Protein AF-A0A812NYJ4-F1 (afdb_monomer)

Secondary structure (DSSP, 8-state):
--------------------TTSHHHHHHHHHHHHHHHHHHTTSS--HHHHHHHHHHHHHHHHTS-TTS---HHHHHHHHHHHHHHHHHHHHH-TTSHHHHHHHHHHHHHHHHHTTSS-S-HHHHHHHHHHHHHHHHHHHHHHHHHHHHHHHHPEEE-SSSSSSTT-EEE--TTS--HHHHHHHHHHHHHHHHHHHHHHHHHHHTTT---HHHHHHHTTT-HHHHHHHHHHHHTS-GGGTTT-SS---TTHHHHHHHHHHHHHGGG-HHHHHTT-SSSS----HHHHHHHHHHHHHHHHHHHHHTTHHHHHHTS-GGG-GGGHHHHHHHHHHHHHHTTS--TTTHHHHHHHHHHHHHTHHHHHHHHTT-SS--HHHHHHHHHHHHHSPPPHHHHHHHHHTS---SHHHHHHHHHHHHHTT--TTTSHHHHHHHHHHHHHHHHHHHHHHHHHHHHHHHHHHHHHS----

Solvent-accessible surface area (backbone atoms only — not comparable to full-atom values): 26032 Å² total; per-residue (Å²): 135,84,91,82,89,78,90,82,92,79,91,74,90,70,84,77,75,78,73,73,68,85,66,58,60,44,44,57,42,37,51,51,45,49,56,50,50,58,57,41,63,74,60,82,64,72,55,72,79,66,47,55,62,51,46,50,47,50,52,52,29,53,67,65,50,64,89,86,60,87,66,54,71,70,48,44,52,41,39,45,51,48,22,50,49,27,48,52,49,31,64,73,72,37,65,83,42,47,64,43,25,40,40,32,22,51,16,38,48,46,44,45,59,68,53,73,82,58,74,86,42,74,70,57,50,64,50,48,50,61,48,54,74,40,38,69,64,48,42,56,38,48,48,56,48,49,59,69,38,36,85,86,56,43,53,41,75,36,80,83,83,51,104,53,76,60,46,66,36,61,70,76,81,85,56,90,62,68,68,61,49,54,53,46,48,29,49,50,16,48,21,32,33,27,39,31,56,51,46,41,55,36,49,56,65,67,60,60,68,39,26,56,60,50,36,57,70,33,73,71,34,59,61,49,44,45,51,36,50,29,32,35,53,60,56,60,77,90,43,63,88,75,46,98,53,80,71,68,94,58,44,70,61,51,45,50,36,51,49,52,15,58,43,36,62,67,36,68,66,60,78,53,69,83,62,84,83,83,70,71,92,74,51,71,66,59,55,50,50,52,49,33,51,53,23,27,51,43,30,22,46,32,39,78,62,49,29,61,60,31,64,66,49,47,72,51,88,82,43,48,88,46,38,53,48,46,37,43,32,52,19,51,35,58,57,20,43,72,57,94,43,88,92,44,52,68,34,21,52,47,28,53,51,51,48,52,77,39,32,69,63,52,50,59,54,55,61,62,56,73,70,55,44,54,67,42,35,43,23,46,22,54,29,18,71,80,40,53,46,54,58,65,58,36,50,58,52,47,73,46,34,84,73,79,46,57,63,38,32,47,22,42,53,45,28,34,46,42,27,70,49,53,61,79,74,41,72,67,44,38,52,45,50,51,50,36,54,51,41,54,51,52,52,54,51,52,51,53,51,53,53,51,48,52,53,52,50,53,54,52,61,72,69,51,78,84,83,122

Mean predicted aligned error: 10.98 Å

Foldseek 3Di:
DDDDDDDDDDDDPDPPPPPPPLQPVLLVLLVVLVVLLVVQVVVVDRDLVSLVVSLVSLVVSVVSDDQPDDNPPSSLVSLLVQQLSLLVCCLSVPLPFLSSLQSNLSSLVSNLSNLRDDAQDPSLCSNLVSCLVSLVVNLVRLQVLCVVLCVQWWQDQDPDDDPDGQARHTDDCPPDHDPNPRSNLSLLSSLSSLQSNLSSQCSNVPNDQALLSLCVSQVNDLSSSLSSLLSLLSDDPVCCVVHPHDHDPCSLSSNLSSLSSLLCQLPLCNQCVPVPPDDPDDDPVNSVVSSLVSLLNNQLSCLVVVSVSSSLNHPLLVVVVCLLSNLQSLLSSLVSLPDPPVVRVVSSVSSLVVCQVCLASNLVSNLSHQEQDLSSLQSLLSNLLSHPHALVSLCSVLVSYPLPDLSSLVSSLSNNVSNVHDCPNDPSSVVSVVSNVVVVVVVVVVVVVVVVVVVVVVVVVVPDPPPD

pLDDT: mean 79.27, std 17.14, range [32.72, 97.94]

Nearest PDB structures (foldseek):
  6bqt-assembly4_K  TM=2.835E-01  e=1.436E+00  Homo sapiens
  7v6p-assembly1_A-2  TM=2.715E-01  e=1.436E+00  Homo sapiens
  2c1n-assembly2_B  TM=2.917E-01  e=3.202E+00  Homo sapiens
  7qdz-assembly1_B  TM=1.026E-01  e=9.453E+00  Homo sapiens

Structure (mmCIF, N/CA/C/O backbone):
data_AF-A0A812NYJ4-F1
#
_entry.id   AF-A0A812NYJ4-F1
#
loop_
_atom_site.group_PDB
_atom_site.id
_atom_site.type_symbol
_atom_site.label_atom_id
_atom_site.label_alt_id
_atom_site.label_comp_id
_atom_site.label_asym_id
_atom_site.label_entity_id
_atom_site.label_seq_id
_atom_site.pdbx_PDB_ins_code
_atom_site.Cartn_x
_atom_site.Cartn_y
_atom_site.Cartn_z
_atom_site.occupancy
_atom_site.B_iso_or_equiv
_atom_site.auth_seq_id
_atom_site.auth_comp_id
_atom_site.auth_asym_id
_atom_site.auth_atom_id
_atom_site.pdbx_PD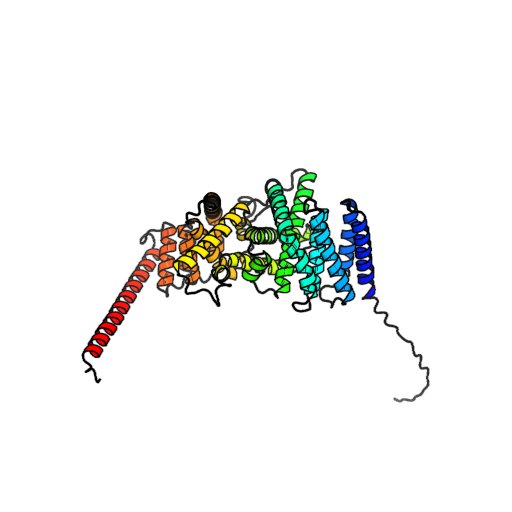B_model_num
ATOM 1 N N . MET A 1 1 ? -27.050 -42.696 -64.442 1.00 36.69 1 MET A N 1
ATOM 2 C CA . MET A 1 1 ? -26.573 -43.908 -65.144 1.00 36.69 1 MET A CA 1
ATOM 3 C C . MET A 1 1 ? -25.167 -43.598 -65.632 1.00 36.69 1 MET A C 1
ATOM 5 O O . MET A 1 1 ? -25.032 -42.670 -66.409 1.00 36.69 1 MET A O 1
ATOM 9 N N . GLY A 1 2 ? -24.141 -44.049 -64.905 1.00 34.38 2 GLY A N 1
ATOM 10 C CA . GLY A 1 2 ? -23.250 -45.138 -65.351 1.00 34.38 2 GLY A CA 1
ATOM 11 C C . GLY A 1 2 ? -22.062 -44.533 -66.121 1.00 34.38 2 GLY A C 1
ATOM 12 O O . GLY A 1 2 ? -22.257 -44.108 -67.246 1.00 34.38 2 GLY A O 1
ATOM 13 N N . SER A 1 3 ? -20.946 -44.182 -65.475 1.00 36.00 3 SER A N 1
ATOM 14 C CA . SER A 1 3 ? -19.839 -45.033 -64.985 1.00 36.00 3 SER A CA 1
ATOM 15 C C . SER A 1 3 ? -18.895 -45.532 -66.089 1.00 36.00 3 SER A C 1
ATOM 17 O O . SER A 1 3 ? -19.339 -46.269 -66.964 1.00 36.00 3 SER A O 1
ATOM 19 N N . ALA A 1 4 ? -17.617 -45.132 -65.967 1.00 36.16 4 ALA A N 1
ATOM 20 C CA . ALA A 1 4 ? -16.345 -45.833 -66.260 1.00 36.16 4 ALA A CA 1
ATOM 21 C C . ALA A 1 4 ? -15.295 -44.785 -66.711 1.00 36.16 4 ALA A C 1
ATOM 23 O O . ALA A 1 4 ? -15.530 -44.085 -67.689 1.00 36.16 4 ALA A O 1
ATOM 24 N N . ALA A 1 5 ? -14.289 -44.456 -65.883 1.00 37.38 5 ALA A N 1
ATOM 25 C CA . ALA A 1 5 ? -12.955 -45.097 -65.789 1.00 37.38 5 ALA A CA 1
ATOM 26 C C . ALA A 1 5 ? -12.056 -44.706 -66.994 1.00 37.38 5 ALA A C 1
ATOM 28 O O . ALA A 1 5 ? -12.528 -44.736 -68.118 1.00 37.38 5 ALA A O 1
ATOM 29 N N . SER A 1 6 ? -10.773 -44.338 -66.893 1.00 37.25 6 SER A N 1
ATOM 30 C CA . SER A 1 6 ? -9.711 -44.747 -65.966 1.00 37.25 6 SER A CA 1
ATOM 31 C C . SER A 1 6 ? -8.399 -44.010 -66.347 1.00 37.25 6 SER A C 1
ATOM 33 O O . SER A 1 6 ? -8.151 -43.921 -67.544 1.00 37.25 6 SER A O 1
ATOM 35 N N . VAL A 1 7 ? -7.590 -43.616 -65.337 1.00 38.62 7 VAL A N 1
ATOM 36 C CA . VAL A 1 7 ? -6.097 -43.716 -65.231 1.00 38.62 7 VAL A CA 1
ATOM 37 C C . VAL A 1 7 ? -5.256 -42.925 -66.270 1.00 38.62 7 VAL A C 1
ATOM 39 O O . VAL A 1 7 ? -5.579 -42.913 -67.443 1.00 38.62 7 VAL A O 1
ATOM 42 N N . GLU A 1 8 ? -4.213 -42.143 -65.967 1.00 32.72 8 GLU A N 1
ATOM 43 C CA . GLU A 1 8 ? -2.952 -42.342 -65.216 1.00 32.72 8 GLU A CA 1
ATOM 44 C C . GLU A 1 8 ? -2.327 -40.922 -65.080 1.00 32.72 8 GLU A C 1
ATOM 46 O O . GLU A 1 8 ? -2.460 -40.113 -65.993 1.00 32.72 8 GLU A O 1
ATOM 51 N N . GLY A 1 9 ? -1.801 -40.477 -63.938 1.00 35.03 9 GLY A N 1
ATOM 52 C CA . GLY A 1 9 ? -0.412 -40.722 -63.543 1.00 35.03 9 GLY A CA 1
ATOM 53 C C . GLY A 1 9 ? 0.460 -39.467 -63.744 1.00 35.03 9 GLY A C 1
ATOM 54 O O . GLY A 1 9 ? 0.788 -39.130 -64.874 1.00 35.03 9 GLY A O 1
ATOM 55 N N . ALA A 1 10 ? 0.829 -38.786 -62.654 1.00 35.69 10 ALA A N 1
ATOM 56 C CA . ALA A 1 10 ? 2.063 -37.997 -62.525 1.00 35.69 10 ALA A CA 1
ATOM 57 C C . ALA A 1 10 ? 2.213 -37.527 -61.069 1.00 35.69 10 ALA A C 1
ATOM 59 O O . ALA A 1 10 ? 1.641 -36.521 -60.651 1.00 35.69 10 ALA A O 1
ATOM 60 N N . GLU A 1 11 ? 2.977 -38.296 -60.297 1.00 40.09 11 GLU A N 1
ATOM 61 C CA . GLU A 1 11 ? 3.547 -37.866 -59.026 1.00 40.09 11 GLU A CA 1
ATOM 62 C C . GLU A 1 11 ? 4.488 -36.680 -59.284 1.00 40.09 11 GLU A C 1
ATOM 64 O O . GLU A 1 11 ? 5.486 -36.797 -59.991 1.00 40.09 11 GLU A O 1
ATOM 69 N N . SER A 1 12 ? 4.147 -35.526 -58.715 1.00 37.62 12 SER A N 1
ATOM 70 C CA . SER A 1 12 ? 5.043 -34.384 -58.566 1.00 37.62 12 SER A CA 1
ATOM 71 C C . SER A 1 12 ? 5.272 -34.208 -57.073 1.00 37.62 12 SER A C 1
ATOM 73 O O . SER A 1 12 ? 4.458 -33.593 -56.385 1.00 37.62 12 SER A O 1
ATOM 75 N N . SER A 1 13 ? 6.370 -34.775 -56.578 1.00 40.34 13 SER A N 1
ATOM 76 C CA . SER A 1 13 ? 6.953 -34.453 -55.278 1.00 40.34 13 SER A CA 1
ATOM 77 C C . SER A 1 13 ? 7.416 -32.993 -55.302 1.00 40.34 13 SER A C 1
ATOM 79 O O . SER A 1 13 ? 8.551 -32.690 -55.669 1.00 40.34 13 SER A O 1
ATOM 81 N N . GLY A 1 14 ? 6.498 -32.083 -54.990 1.00 35.94 14 GLY A N 1
ATOM 82 C CA . GLY A 1 14 ? 6.835 -30.728 -54.590 1.00 35.94 14 GLY A CA 1
ATOM 83 C C . GLY A 1 14 ? 7.128 -30.746 -53.100 1.00 35.94 14 GLY A C 1
ATOM 84 O O . GLY A 1 14 ? 6.200 -30.872 -52.306 1.00 35.94 14 GLY A O 1
ATOM 85 N N . ASP A 1 15 ? 8.405 -30.646 -52.739 1.00 39.69 15 ASP A N 1
ATOM 86 C CA . ASP A 1 15 ? 8.811 -30.203 -51.409 1.00 39.69 15 ASP A CA 1
ATOM 87 C C . ASP A 1 15 ? 8.250 -28.788 -51.202 1.00 39.69 15 ASP A C 1
ATOM 89 O O . ASP A 1 15 ? 8.840 -27.789 -51.622 1.00 39.69 15 ASP A O 1
ATOM 93 N N . GLU A 1 16 ? 7.079 -28.694 -50.573 1.00 37.94 16 GLU A N 1
ATOM 94 C CA . GLU A 1 16 ? 6.678 -27.483 -49.868 1.00 37.94 16 GLU A CA 1
ATOM 95 C C . GLU A 1 16 ? 7.599 -27.352 -48.656 1.00 37.94 16 GLU A C 1
ATOM 97 O O . GLU A 1 16 ? 7.336 -27.856 -47.566 1.00 37.94 16 GLU A O 1
ATOM 102 N N . VAL A 1 17 ? 8.718 -26.661 -48.864 1.00 39.88 17 VAL A N 1
ATOM 103 C CA . VAL A 1 17 ? 9.439 -26.015 -47.775 1.00 39.88 17 VAL A CA 1
ATOM 104 C C . VAL A 1 17 ? 8.487 -24.967 -47.205 1.00 39.88 17 VAL A C 1
ATOM 106 O O . VAL A 1 17 ? 8.420 -23.834 -47.682 1.00 39.88 17 VAL A O 1
ATOM 109 N N . THR A 1 18 ? 7.727 -25.350 -46.183 1.00 37.16 18 THR A N 1
ATOM 110 C CA . THR A 1 18 ? 7.149 -24.405 -45.233 1.00 37.16 18 THR A CA 1
ATOM 111 C C . THR A 1 18 ? 8.319 -23.717 -44.546 1.00 37.16 18 THR A C 1
ATOM 113 O O . THR A 1 18 ? 8.876 -24.214 -43.570 1.00 37.16 18 THR A O 1
ATOM 116 N N . VAL A 1 19 ? 8.765 -22.600 -45.119 1.00 42.19 19 VAL A N 1
ATOM 117 C CA . VAL A 1 19 ? 9.676 -21.692 -44.436 1.00 42.19 19 VAL A CA 1
ATOM 118 C C . VAL A 1 19 ? 8.895 -21.155 -43.244 1.00 42.19 19 VAL A C 1
ATOM 120 O O . VAL A 1 19 ? 7.986 -20.344 -43.414 1.00 42.19 19 VAL A O 1
ATOM 123 N N . ASP A 1 20 ? 9.250 -21.623 -42.049 1.00 44.84 20 ASP A N 1
ATOM 124 C CA . ASP A 1 20 ? 8.909 -21.017 -40.761 1.00 44.84 20 ASP A CA 1
ATOM 125 C C . ASP A 1 20 ? 9.524 -19.605 -40.697 1.00 44.84 20 ASP A C 1
ATOM 127 O O . ASP A 1 20 ? 10.488 -19.316 -39.990 1.00 44.84 20 ASP A O 1
ATOM 131 N N . SER A 1 21 ? 8.997 -18.677 -41.496 1.00 45.03 21 SER A N 1
ATOM 132 C CA . SER A 1 21 ? 9.453 -17.286 -41.546 1.00 45.03 21 SER A CA 1
ATOM 133 C C . SER A 1 21 ? 8.959 -16.465 -40.351 1.00 45.03 21 SER A C 1
ATOM 135 O O . SER A 1 21 ? 9.289 -15.287 -40.243 1.00 45.03 21 SER A O 1
ATOM 137 N N . ALA A 1 22 ? 8.173 -17.067 -39.453 1.00 45.53 22 ALA A N 1
ATOM 138 C CA . ALA A 1 22 ? 7.637 -16.412 -38.264 1.00 45.53 22 ALA A CA 1
ATOM 139 C C . ALA A 1 22 ? 8.658 -16.295 -37.110 1.00 45.53 22 ALA A C 1
ATOM 141 O O . ALA A 1 22 ? 8.464 -15.465 -36.228 1.00 45.53 22 ALA A O 1
ATOM 142 N N . GLY A 1 23 ? 9.759 -17.065 -37.122 1.00 44.25 23 GLY A N 1
ATOM 143 C CA . GLY A 1 23 ? 10.746 -17.091 -36.025 1.00 44.25 23 GLY A CA 1
ATOM 144 C C . GLY A 1 23 ? 12.035 -16.280 -36.238 1.00 44.25 23 GLY A C 1
ATOM 145 O O . GLY A 1 23 ? 12.685 -15.899 -35.270 1.00 44.25 23 GLY A O 1
ATOM 146 N N . LEU A 1 24 ? 12.417 -15.982 -37.486 1.00 45.88 24 LEU A N 1
ATOM 147 C CA . LEU A 1 24 ? 13.730 -15.384 -37.800 1.00 45.88 24 LEU A CA 1
ATOM 148 C C . LEU A 1 24 ? 13.773 -13.853 -37.662 1.00 45.88 24 LEU A C 1
ATOM 150 O O . LEU A 1 24 ? 14.828 -13.276 -37.397 1.00 45.88 24 LEU A O 1
ATOM 154 N N . VAL A 1 25 ? 12.635 -13.176 -37.829 1.00 48.25 25 VAL A N 1
ATOM 155 C CA . VAL A 1 25 ? 12.564 -11.704 -37.797 1.00 48.25 25 VAL A CA 1
ATOM 156 C C . VAL A 1 25 ? 12.814 -11.131 -36.390 1.00 48.25 25 VAL A C 1
ATOM 158 O O . VAL A 1 25 ? 13.623 -10.209 -36.286 1.00 48.25 25 VAL A O 1
ATOM 161 N N . PRO A 1 26 ? 12.236 -11.672 -35.296 1.00 53.69 26 PRO A N 1
ATOM 162 C CA . PRO A 1 26 ? 12.495 -11.165 -33.944 1.00 53.69 26 PRO A CA 1
ATOM 163 C C . PRO A 1 26 ? 13.967 -11.294 -33.530 1.00 53.69 26 PRO A C 1
ATOM 165 O O . PRO A 1 26 ? 14.533 -10.386 -32.923 1.00 53.69 26 PRO A O 1
ATOM 168 N N . GLN A 1 27 ? 14.615 -12.394 -33.919 1.00 51.88 27 GLN A N 1
ATOM 169 C CA . GLN A 1 27 ? 15.993 -12.692 -33.545 1.00 51.88 27 GLN A CA 1
ATOM 170 C C . GLN A 1 27 ? 17.000 -11.742 -34.204 1.00 51.88 27 GLN A C 1
ATOM 172 O O . GLN A 1 27 ? 17.901 -11.239 -33.537 1.00 51.88 27 GLN A O 1
ATOM 177 N N . VAL A 1 28 ? 16.837 -11.443 -35.496 1.00 53.84 28 VAL A N 1
ATOM 178 C CA . VAL A 1 28 ? 17.721 -10.506 -36.212 1.00 53.84 28 VAL A CA 1
ATOM 179 C C . VAL A 1 28 ? 17.598 -9.090 -35.648 1.00 53.84 28 VAL A C 1
ATOM 181 O O . VAL A 1 28 ? 18.605 -8.392 -35.516 1.00 53.84 28 VAL A O 1
ATOM 184 N N . VAL A 1 29 ? 16.388 -8.669 -35.269 1.00 56.88 29 VAL A N 1
ATOM 185 C CA . VAL A 1 29 ? 16.167 -7.345 -34.672 1.00 56.88 29 VAL A CA 1
ATOM 186 C C . VAL A 1 29 ? 16.773 -7.277 -33.267 1.00 56.88 29 VAL A C 1
ATOM 188 O O . VAL A 1 29 ? 17.497 -6.328 -32.978 1.00 56.88 29 VAL A O 1
ATOM 191 N N . LEU A 1 30 ? 16.576 -8.297 -32.424 1.00 54.34 30 LEU A N 1
ATOM 192 C CA . LEU A 1 30 ? 17.160 -8.346 -31.077 1.00 54.34 30 LEU A CA 1
ATOM 193 C C . LEU A 1 30 ? 18.695 -8.433 -31.102 1.00 54.34 30 LEU A C 1
ATOM 195 O O . LEU A 1 30 ? 19.356 -7.751 -30.324 1.00 54.34 30 LEU A O 1
ATOM 199 N N . LEU A 1 31 ? 19.280 -9.192 -32.034 1.00 58.16 31 LEU A N 1
ATOM 200 C CA . LEU A 1 31 ? 20.732 -9.219 -32.249 1.00 58.16 31 LEU A CA 1
ATOM 201 C C . LEU A 1 31 ? 21.263 -7.876 -32.774 1.00 58.16 31 LEU A C 1
ATOM 203 O O . LEU A 1 31 ? 22.368 -7.473 -32.416 1.00 58.16 31 LEU A O 1
ATOM 207 N N . GLY A 1 32 ? 20.476 -7.159 -33.581 1.00 58.59 32 GLY A N 1
ATOM 208 C CA . GLY A 1 32 ? 20.782 -5.797 -34.019 1.00 58.59 32 GLY A CA 1
ATOM 209 C C . GLY A 1 32 ? 20.769 -4.787 -32.868 1.00 58.59 32 GLY A C 1
ATOM 210 O O . GLY A 1 32 ? 21.683 -3.966 -32.775 1.00 58.59 32 GLY A O 1
ATOM 211 N N . VAL A 1 33 ? 19.788 -4.889 -31.963 1.00 56.38 33 VAL A N 1
ATOM 212 C CA . VAL A 1 33 ? 19.734 -4.111 -30.714 1.00 56.38 33 VAL A CA 1
ATOM 213 C C . VAL A 1 33 ? 20.950 -4.440 -29.853 1.00 56.38 33 VAL A C 1
ATOM 215 O O . VAL A 1 33 ? 21.681 -3.530 -29.479 1.00 56.38 33 VAL A O 1
ATOM 218 N N . GLN A 1 34 ? 21.240 -5.724 -29.628 1.00 56.16 34 GLN A N 1
ATOM 219 C CA . GLN A 1 34 ? 22.397 -6.174 -28.852 1.00 56.16 34 GLN A CA 1
ATOM 220 C C . GLN A 1 34 ? 23.719 -5.643 -29.415 1.00 56.16 34 GLN A C 1
ATOM 222 O O . GLN A 1 34 ? 24.536 -5.106 -28.675 1.00 56.16 34 GLN A O 1
ATOM 227 N N . ALA A 1 35 ? 23.943 -5.770 -30.725 1.00 56.66 35 ALA A N 1
ATOM 228 C CA . ALA A 1 35 ? 25.163 -5.290 -31.368 1.00 56.66 35 ALA A CA 1
ATOM 229 C C . ALA A 1 35 ? 25.325 -3.772 -31.218 1.00 56.66 35 ALA A C 1
ATOM 231 O O . ALA A 1 35 ? 26.441 -3.275 -31.076 1.00 56.66 35 ALA A O 1
ATOM 232 N N . ARG A 1 36 ? 24.210 -3.037 -31.222 1.00 58.97 36 ARG A N 1
ATOM 233 C CA . ARG A 1 36 ? 24.207 -1.589 -31.046 1.00 58.97 36 ARG A CA 1
ATOM 234 C C . ARG A 1 36 ? 24.429 -1.185 -29.598 1.00 58.97 36 ARG A C 1
ATOM 236 O O . ARG A 1 36 ? 25.140 -0.218 -29.372 1.00 58.97 36 ARG A O 1
ATOM 243 N N . ILE A 1 37 ? 23.90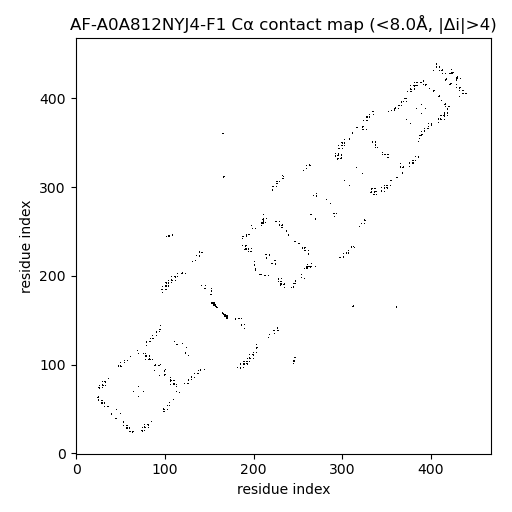1 -1.940 -28.640 1.00 54.34 37 ILE A N 1
ATOM 244 C CA . ILE A 1 37 ? 24.204 -1.728 -27.226 1.00 54.34 37 ILE A CA 1
ATOM 245 C C . ILE A 1 37 ? 25.681 -2.007 -26.949 1.00 54.34 37 ILE A C 1
ATOM 247 O O . ILE A 1 37 ? 26.351 -1.143 -26.402 1.00 54.34 37 ILE A O 1
ATOM 251 N N . ASN A 1 38 ? 26.222 -3.129 -27.427 1.00 56.44 38 ASN A N 1
ATOM 252 C CA . ASN A 1 38 ? 27.646 -3.445 -27.277 1.00 56.44 38 ASN A CA 1
ATOM 253 C C . ASN A 1 38 ? 28.546 -2.361 -27.905 1.00 56.44 38 ASN A C 1
ATOM 255 O O . ASN A 1 38 ? 29.622 -2.061 -27.395 1.00 56.44 38 ASN A O 1
ATOM 259 N N . ALA A 1 39 ? 28.117 -1.764 -29.024 1.00 54.28 39 ALA A N 1
ATOM 260 C CA . ALA A 1 39 ? 28.823 -0.643 -29.642 1.00 54.28 39 ALA A CA 1
ATOM 261 C C . ALA A 1 39 ? 28.751 0.642 -28.796 1.00 54.28 39 ALA A C 1
ATOM 263 O O . ALA A 1 39 ? 29.707 1.408 -28.782 1.00 54.28 39 ALA A O 1
ATOM 264 N N . LEU A 1 40 ? 27.643 0.860 -28.084 1.00 50.47 40 LEU A N 1
ATOM 265 C CA . LEU A 1 40 ? 27.438 1.997 -27.187 1.00 50.47 40 LEU A CA 1
ATOM 266 C C . LEU A 1 40 ? 28.190 1.841 -25.850 1.00 50.47 40 LEU A C 1
ATOM 268 O O . LEU A 1 40 ? 28.716 2.827 -25.342 1.00 50.47 40 LEU A O 1
ATOM 272 N N . GLU A 1 41 ? 28.319 0.621 -25.320 1.00 52.34 41 GLU A N 1
ATOM 273 C CA . GLU A 1 41 ? 29.148 0.311 -24.140 1.00 52.34 41 GLU A CA 1
ATOM 274 C C . GLU A 1 41 ? 30.640 0.594 -24.379 1.00 52.34 41 GLU A C 1
ATOM 276 O O . GLU A 1 41 ? 31.352 1.044 -23.484 1.00 52.34 41 GLU A O 1
ATOM 281 N N . LEU A 1 42 ? 31.119 0.374 -25.608 1.00 49.00 42 LEU A N 1
ATOM 282 C CA . LEU A 1 42 ? 32.507 0.635 -25.999 1.00 49.00 42 LEU A CA 1
ATOM 283 C C . LEU A 1 42 ? 32.862 2.132 -26.055 1.00 49.00 42 LEU A C 1
ATOM 285 O O . LEU A 1 42 ? 34.047 2.464 -26.054 1.00 49.00 42 LEU A O 1
ATOM 289 N N . GLU A 1 43 ? 31.875 3.033 -26.097 1.00 46.59 43 GLU A N 1
ATOM 290 C CA . GLU A 1 43 ? 32.104 4.480 -26.213 1.00 46.59 43 GLU A CA 1
ATOM 291 C C . GLU A 1 43 ? 32.091 5.231 -24.862 1.00 46.59 43 GLU A C 1
ATOM 293 O O . GLU A 1 43 ? 32.336 6.436 -24.845 1.00 46.59 43 GLU A O 1
ATOM 298 N N . CYS A 1 44 ? 31.897 4.543 -23.724 1.00 43.12 44 CYS A N 1
ATOM 299 C CA . CYS A 1 44 ? 31.944 5.049 -22.331 1.00 43.12 44 CYS A CA 1
ATOM 300 C C . CYS A 1 44 ? 31.044 6.255 -21.976 1.00 43.12 44 CYS A C 1
ATOM 302 O O . CYS A 1 44 ? 30.926 6.600 -20.805 1.00 43.12 44 CYS A O 1
ATOM 304 N N . ILE A 1 45 ? 30.411 6.920 -22.943 1.00 52.19 45 ILE A N 1
ATOM 305 C CA . ILE A 1 45 ? 29.442 7.998 -22.742 1.00 52.19 45 ILE A CA 1
ATOM 306 C C . ILE A 1 45 ? 28.422 7.875 -23.867 1.00 52.19 45 ILE A C 1
ATOM 308 O O . ILE A 1 45 ? 28.665 8.328 -24.983 1.00 52.19 45 ILE A O 1
ATOM 312 N N . VAL A 1 46 ? 27.273 7.264 -23.587 1.00 54.16 46 VAL A N 1
ATOM 313 C CA . VAL A 1 46 ? 26.183 7.198 -24.563 1.00 54.16 46 VAL A CA 1
ATOM 314 C C . VAL A 1 46 ? 25.445 8.538 -24.553 1.00 54.16 46 VAL A C 1
ATOM 316 O O . VAL A 1 46 ? 24.780 8.849 -23.560 1.00 54.16 46 VAL A O 1
ATOM 319 N N . PRO A 1 47 ? 25.527 9.361 -25.615 1.00 63.25 47 PRO A N 1
ATOM 320 C CA . PRO A 1 47 ? 24.702 10.556 -25.699 1.00 63.25 47 PRO A CA 1
ATOM 321 C C . PRO A 1 47 ? 23.223 10.146 -25.686 1.00 63.25 47 PRO A C 1
ATOM 323 O O . PRO A 1 47 ? 22.835 9.167 -26.326 1.00 63.25 47 PRO A O 1
ATOM 326 N N . VAL A 1 48 ? 22.377 10.889 -24.967 1.00 57.12 48 VAL A N 1
ATOM 327 C CA . VAL A 1 48 ? 20.933 10.600 -24.833 1.00 57.12 48 VAL A CA 1
ATOM 328 C C . VAL A 1 48 ? 20.255 10.498 -26.208 1.00 57.12 48 VAL A C 1
ATOM 330 O O . VAL A 1 48 ? 19.309 9.735 -26.399 1.00 57.12 48 VAL A O 1
ATOM 333 N N . GLU A 1 49 ? 20.785 11.209 -27.201 1.00 64.38 49 GLU A N 1
ATOM 334 C CA . GLU A 1 49 ? 20.365 11.184 -28.599 1.00 64.38 49 GLU A CA 1
ATOM 335 C C . GLU A 1 49 ? 20.565 9.810 -29.269 1.00 64.38 49 GLU A C 1
ATOM 337 O O . GLU A 1 49 ? 19.798 9.446 -30.163 1.00 64.38 49 GLU A O 1
ATOM 342 N N . ALA A 1 50 ? 21.542 9.016 -28.821 1.00 65.50 50 ALA A N 1
ATOM 343 C CA . ALA A 1 50 ? 21.789 7.657 -29.302 1.00 65.50 50 ALA A CA 1
ATOM 344 C C . ALA A 1 50 ? 20.855 6.605 -28.670 1.00 65.50 50 ALA A C 1
ATOM 346 O O . ALA A 1 50 ? 20.743 5.495 -29.197 1.00 65.50 50 ALA A O 1
ATOM 347 N N . LEU A 1 51 ? 20.124 6.958 -27.603 1.00 65.56 51 LEU A N 1
ATOM 348 C CA . LEU A 1 51 ? 19.155 6.072 -26.943 1.00 65.56 51 LEU A CA 1
ATOM 349 C C . LEU A 1 51 ? 17.819 5.990 -27.689 1.00 65.56 51 LEU A C 1
ATOM 351 O O . LEU A 1 51 ? 17.138 4.969 -27.626 1.00 65.56 51 LEU A O 1
ATOM 355 N N . ALA A 1 52 ? 17.430 7.034 -28.425 1.00 69.12 52 ALA A N 1
ATOM 356 C CA . ALA A 1 52 ? 16.155 7.051 -29.147 1.00 69.12 52 ALA A CA 1
ATOM 357 C C . ALA A 1 52 ? 16.056 5.975 -30.257 1.00 69.12 52 ALA A C 1
ATOM 359 O O . ALA A 1 52 ? 15.038 5.276 -30.304 1.00 69.12 52 ALA A O 1
ATOM 360 N N . PRO A 1 53 ? 17.083 5.759 -31.109 1.00 68.12 53 PRO A N 1
ATOM 361 C CA . PRO A 1 53 ? 17.099 4.645 -32.058 1.00 68.12 53 PRO A CA 1
ATOM 362 C C . PRO A 1 53 ? 17.042 3.282 -31.365 1.00 68.12 53 PRO A C 1
ATOM 364 O O . PRO A 1 53 ? 16.337 2.393 -31.834 1.00 68.12 53 PRO A O 1
ATOM 367 N N . LEU A 1 54 ? 17.752 3.134 -30.241 1.00 66.12 54 LEU A N 1
ATOM 368 C CA . LEU A 1 54 ? 17.775 1.902 -29.458 1.00 66.12 54 LEU A CA 1
ATOM 369 C C . LEU A 1 54 ? 16.383 1.569 -28.908 1.00 66.12 54 LEU A C 1
ATOM 371 O O . LEU A 1 54 ? 15.897 0.451 -29.070 1.00 66.12 54 LEU A O 1
ATOM 375 N N . LYS A 1 55 ? 15.711 2.57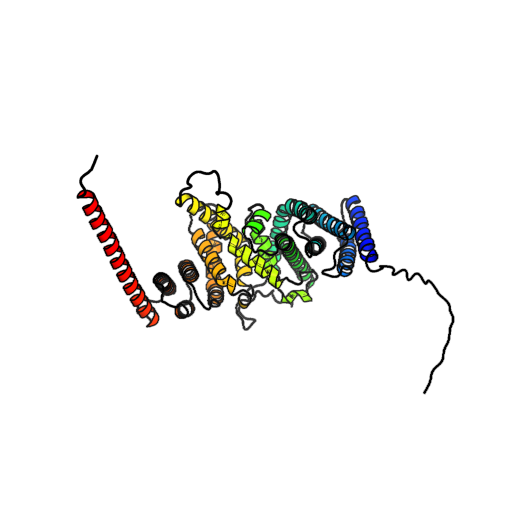3 -28.331 1.00 68.56 55 LYS A N 1
ATOM 376 C CA . LYS A 1 55 ? 14.335 2.458 -27.847 1.00 68.56 55 LYS A CA 1
ATOM 377 C C . LYS A 1 55 ? 13.391 2.029 -28.967 1.00 68.56 55 LYS A C 1
ATOM 379 O O . LYS A 1 55 ? 12.603 1.116 -28.755 1.00 68.56 55 LYS A O 1
ATOM 384 N N . SER A 1 56 ? 13.467 2.658 -30.145 1.00 71.88 56 SER A N 1
ATOM 385 C CA . SER A 1 56 ? 12.621 2.289 -31.292 1.00 71.88 56 SER A CA 1
ATOM 386 C C . SER A 1 56 ? 12.832 0.830 -31.683 1.00 71.88 56 SER A C 1
ATOM 388 O O . SER A 1 56 ? 11.867 0.085 -31.776 1.00 71.88 56 SER A O 1
ATOM 390 N N . GLN A 1 57 ? 14.087 0.401 -31.825 1.00 68.81 57 GLN A N 1
ATOM 391 C CA . GLN A 1 57 ? 14.415 -0.966 -32.230 1.00 68.81 57 GLN A CA 1
ATOM 392 C C . GLN A 1 57 ? 13.959 -2.007 -31.205 1.00 68.81 57 GLN A C 1
ATOM 394 O O . GLN A 1 57 ? 13.425 -3.043 -31.589 1.00 68.81 57 GLN A O 1
ATOM 399 N N . LEU A 1 58 ? 14.122 -1.726 -29.909 1.00 68.19 58 LEU A N 1
ATOM 400 C CA . LEU A 1 58 ? 13.598 -2.582 -28.848 1.00 68.19 58 LEU A CA 1
ATOM 401 C C . LEU A 1 58 ? 12.066 -2.621 -28.874 1.00 68.19 58 LEU A C 1
ATOM 403 O O . LEU A 1 58 ? 11.463 -3.684 -28.749 1.00 68.19 58 LEU A O 1
ATOM 407 N N . SER A 1 59 ? 11.428 -1.469 -29.078 1.00 71.38 59 SER A N 1
ATOM 408 C CA . SER A 1 59 ? 9.974 -1.364 -29.170 1.00 71.38 59 SER A CA 1
ATOM 409 C C . SER A 1 59 ? 9.423 -2.192 -30.333 1.00 71.38 59 SER A C 1
ATOM 411 O O . SER A 1 59 ? 8.458 -2.935 -30.134 1.00 71.38 59 SER A O 1
ATOM 413 N N . ASP A 1 60 ? 10.069 -2.108 -31.498 1.00 70.12 60 ASP A N 1
ATOM 414 C CA . ASP A 1 60 ? 9.733 -2.846 -32.717 1.00 70.12 60 ASP A CA 1
ATOM 415 C C . ASP A 1 60 ? 9.977 -4.352 -32.542 1.00 70.12 60 ASP A C 1
ATOM 417 O O . ASP A 1 60 ? 9.120 -5.161 -32.898 1.00 70.12 60 ASP A O 1
ATOM 421 N N . ALA A 1 61 ? 11.100 -4.736 -31.922 1.00 67.12 61 ALA A N 1
ATOM 422 C CA . ALA A 1 61 ? 11.410 -6.129 -31.599 1.00 67.12 61 ALA A CA 1
ATOM 423 C C . ALA A 1 61 ? 10.345 -6.752 -30.689 1.00 67.12 61 ALA A C 1
ATOM 425 O O . ALA A 1 61 ? 9.853 -7.844 -30.953 1.00 67.12 61 ALA A O 1
ATOM 426 N N . LEU A 1 62 ? 9.951 -6.029 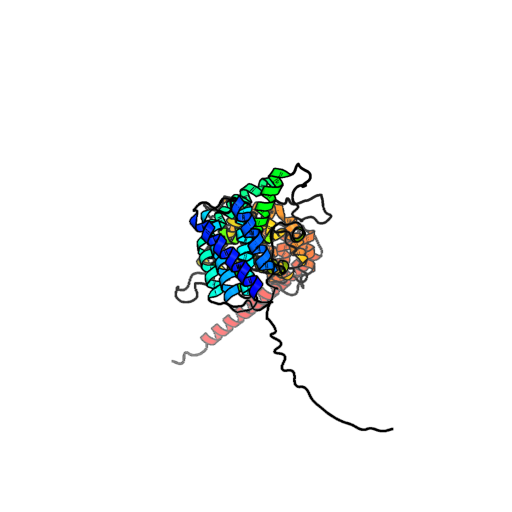-29.638 1.00 66.25 62 LEU A N 1
ATOM 427 C CA . LEU A 1 62 ? 8.927 -6.476 -28.697 1.00 66.25 62 LEU A CA 1
ATOM 428 C C . LEU A 1 62 ? 7.537 -6.525 -29.327 1.00 66.25 62 LEU A C 1
ATOM 430 O O . LEU A 1 62 ? 6.764 -7.421 -29.011 1.00 66.25 62 LEU A O 1
ATOM 434 N N . ALA A 1 63 ? 7.214 -5.591 -30.223 1.00 70.62 63 ALA A N 1
ATOM 435 C CA . ALA A 1 63 ? 5.950 -5.609 -30.955 1.00 70.62 63 ALA A CA 1
ATOM 436 C C . ALA A 1 63 ? 5.863 -6.793 -31.934 1.00 70.62 63 ALA A C 1
ATOM 438 O O . ALA A 1 63 ? 4.769 -7.289 -32.199 1.00 70.62 63 ALA A O 1
ATOM 439 N N . ALA A 1 64 ? 7.005 -7.255 -32.450 1.00 67.25 64 ALA A N 1
ATOM 440 C CA . ALA A 1 64 ? 7.094 -8.432 -33.306 1.00 67.25 64 ALA A CA 1
ATOM 441 C C . ALA A 1 64 ? 6.966 -9.762 -32.536 1.00 67.25 64 ALA A C 1
ATOM 443 O O . ALA A 1 64 ? 6.743 -10.795 -33.165 1.00 67.25 64 ALA A O 1
ATOM 444 N N . CYS A 1 65 ? 7.069 -9.750 -31.202 1.00 60.22 65 CYS A N 1
ATOM 445 C CA . CYS A 1 65 ? 6.851 -10.915 -30.347 1.00 60.22 65 CYS A CA 1
ATOM 446 C C . CYS A 1 65 ? 5.377 -10.977 -29.892 1.00 60.22 65 CYS A C 1
ATOM 448 O O . CYS A 1 65 ? 4.983 -10.221 -29.001 1.00 60.22 65 CYS A O 1
ATOM 450 N N . PRO A 1 66 ? 4.528 -11.852 -30.466 1.00 58.25 66 PRO A N 1
ATOM 451 C CA . PRO A 1 66 ? 3.148 -12.004 -30.011 1.00 58.25 66 PRO A CA 1
ATOM 452 C C . PRO A 1 66 ? 3.092 -12.438 -28.539 1.00 58.25 66 PRO A C 1
ATOM 454 O O . PRO A 1 66 ? 3.767 -13.378 -28.117 1.00 58.25 66 PRO A O 1
ATOM 457 N N . ALA A 1 67 ? 2.262 -11.750 -27.752 1.00 54.81 67 ALA A N 1
ATOM 458 C CA . ALA A 1 67 ? 2.050 -12.075 -26.347 1.00 54.81 67 ALA A CA 1
ATOM 459 C C . ALA A 1 67 ? 1.519 -13.514 -26.200 1.00 54.81 67 ALA A C 1
ATOM 461 O O . ALA A 1 67 ? 0.490 -13.855 -26.781 1.00 54.81 67 ALA A O 1
ATOM 462 N N . GLY A 1 68 ? 2.209 -14.341 -25.409 1.00 52.81 68 GLY A N 1
ATOM 463 C CA . GLY A 1 68 ? 1.798 -15.719 -25.116 1.00 52.81 68 GLY A CA 1
ATOM 464 C C . GLY A 1 68 ? 2.345 -16.798 -26.058 1.00 52.81 68 GLY A C 1
ATOM 465 O O . GLY A 1 68 ? 1.982 -17.959 -25.892 1.00 52.81 68 GLY A O 1
ATOM 466 N N . CYS A 1 69 ? 3.214 -16.463 -27.016 1.00 56.62 69 CYS A N 1
ATOM 467 C CA . CYS A 1 69 ? 3.991 -17.476 -27.734 1.00 56.62 69 CYS A CA 1
ATOM 468 C C . CYS A 1 69 ? 5.205 -17.910 -26.904 1.00 56.62 69 CYS A C 1
ATOM 470 O O . CYS A 1 69 ? 5.854 -17.072 -26.278 1.00 56.62 69 CYS A O 1
ATOM 472 N N . GLU A 1 70 ? 5.522 -19.210 -26.922 1.00 58.06 70 GLU A N 1
ATOM 473 C CA . GLU A 1 70 ? 6.793 -19.717 -26.401 1.00 58.06 70 GLU A CA 1
ATOM 474 C C . GLU A 1 70 ? 7.927 -19.015 -27.149 1.00 58.06 70 GLU A C 1
ATOM 476 O O . GLU A 1 70 ? 8.142 -19.215 -28.346 1.00 58.06 70 GLU A O 1
ATOM 481 N N . ILE A 1 71 ? 8.607 -18.117 -26.444 1.00 62.41 71 ILE A N 1
ATOM 482 C CA . ILE A 1 71 ? 9.782 -17.437 -26.963 1.00 62.41 71 ILE A CA 1
ATOM 483 C C . ILE A 1 71 ? 10.852 -18.521 -27.089 1.00 62.41 71 ILE A C 1
ATOM 485 O O . ILE A 1 71 ? 11.166 -19.199 -26.111 1.00 62.41 71 ILE A O 1
ATOM 489 N N . CYS A 1 72 ? 11.391 -18.731 -28.294 1.00 67.00 72 CYS A N 1
ATOM 490 C CA . CYS A 1 72 ? 12.489 -19.677 -28.459 1.00 67.00 72 CYS A CA 1
ATOM 491 C C . CYS A 1 72 ? 13.655 -19.272 -27.540 1.00 67.00 72 CYS A C 1
ATOM 493 O O . CYS A 1 72 ? 13.880 -18.081 -27.314 1.00 67.00 72 CYS A O 1
ATOM 495 N N . ALA A 1 73 ? 14.410 -20.244 -27.021 1.00 68.19 73 ALA A N 1
ATOM 496 C CA . ALA A 1 73 ? 15.480 -19.992 -26.045 1.00 68.19 73 ALA A CA 1
ATOM 497 C C . ALA A 1 73 ? 16.459 -18.883 -26.488 1.00 68.19 73 ALA A C 1
ATOM 499 O O . ALA A 1 73 ? 16.922 -18.085 -25.679 1.00 68.19 73 ALA A O 1
ATOM 500 N N . GLU A 1 74 ? 16.722 -18.778 -27.793 1.00 65.94 74 GLU A N 1
ATOM 501 C CA . GLU A 1 74 ? 17.595 -17.753 -28.372 1.00 65.94 74 GLU A CA 1
ATOM 502 C C . GLU A 1 74 ? 16.994 -16.337 -28.317 1.00 65.94 74 GLU A C 1
ATOM 504 O O . GLU A 1 74 ? 17.712 -15.372 -28.052 1.00 65.94 74 GLU A O 1
ATOM 509 N N . ALA A 1 75 ? 15.685 -16.190 -28.536 1.00 65.56 75 ALA A N 1
ATOM 510 C CA . ALA A 1 75 ? 14.997 -14.911 -28.376 1.00 65.56 75 ALA A CA 1
ATOM 511 C C . ALA A 1 75 ? 14.844 -14.540 -26.890 1.00 65.56 75 ALA A C 1
ATOM 513 O O . ALA A 1 75 ? 14.952 -13.363 -26.548 1.00 65.56 75 ALA A O 1
ATOM 514 N N . GLY A 1 76 ? 14.676 -15.533 -26.009 1.00 70.38 76 GLY A N 1
ATOM 515 C CA . GLY A 1 76 ? 14.647 -15.337 -24.558 1.00 70.38 76 GLY A CA 1
ATOM 516 C C . GLY A 1 76 ? 15.968 -14.781 -24.030 1.00 70.38 76 GLY A C 1
ATOM 517 O O . GLY A 1 76 ? 15.992 -13.754 -23.353 1.00 70.38 76 GLY A O 1
ATOM 518 N N . GLU A 1 77 ? 17.079 -15.387 -24.449 1.00 73.56 77 GLU A N 1
ATOM 519 C CA . GLU A 1 77 ? 18.439 -14.936 -24.142 1.00 73.56 77 GLU A CA 1
ATOM 520 C C . GLU A 1 77 ? 18.712 -13.510 -24.642 1.00 73.56 77 GLU A C 1
ATOM 522 O O . GLU A 1 77 ? 19.340 -12.708 -23.949 1.00 73.56 77 GLU A O 1
ATOM 527 N N . ALA A 1 78 ? 18.227 -13.158 -25.833 1.00 68.31 78 ALA A N 1
ATOM 528 C CA . ALA A 1 78 ? 18.422 -11.819 -26.372 1.00 68.31 78 ALA A CA 1
ATOM 529 C C . ALA A 1 78 ? 17.599 -10.761 -25.613 1.00 68.31 78 ALA A C 1
ATOM 531 O O . ALA A 1 78 ? 18.119 -9.695 -25.291 1.00 68.31 78 ALA A O 1
ATOM 532 N N . VAL A 1 79 ? 16.345 -11.062 -25.258 1.00 72.94 79 VAL A N 1
ATOM 533 C CA . VAL A 1 79 ? 15.514 -10.193 -24.405 1.00 72.94 79 VAL A CA 1
ATOM 534 C C . VAL A 1 79 ? 16.143 -10.011 -23.021 1.00 72.94 79 VAL A C 1
ATOM 536 O O . VAL A 1 79 ? 16.193 -8.885 -22.523 1.00 72.94 79 VAL A O 1
ATOM 539 N N . ARG A 1 80 ? 16.668 -11.092 -22.429 1.00 79.00 80 ARG A N 1
ATOM 540 C CA . ARG A 1 80 ? 17.392 -11.064 -21.151 1.00 79.00 80 ARG A CA 1
ATOM 541 C C . ARG A 1 80 ? 18.572 -10.099 -21.207 1.00 79.00 80 ARG A C 1
ATOM 543 O O . ARG A 1 80 ? 18.644 -9.184 -20.391 1.00 79.00 80 ARG A O 1
ATOM 550 N N . ARG A 1 81 ? 19.454 -10.248 -22.200 1.00 76.69 81 ARG A N 1
ATOM 551 C CA . ARG A 1 81 ? 20.617 -9.361 -22.349 1.00 76.69 81 ARG A CA 1
ATOM 552 C C . ARG A 1 81 ? 20.216 -7.909 -22.547 1.00 76.69 81 ARG A C 1
ATOM 554 O O . ARG A 1 81 ? 20.819 -7.031 -21.944 1.00 76.69 81 ARG A O 1
ATOM 561 N N . VAL A 1 82 ? 19.186 -7.635 -23.347 1.00 77.75 82 VAL A N 1
ATOM 562 C CA . VAL A 1 82 ? 18.715 -6.256 -23.516 1.00 77.75 82 VAL A CA 1
ATOM 563 C C . VAL A 1 82 ? 18.226 -5.672 -22.187 1.00 77.75 82 VAL A C 1
ATOM 565 O O . VAL A 1 82 ? 18.542 -4.522 -21.888 1.00 77.75 82 VAL A O 1
ATOM 568 N N . ALA A 1 83 ? 17.504 -6.443 -21.372 1.00 80.94 83 ALA A N 1
ATOM 569 C CA . ALA A 1 83 ? 17.076 -5.995 -20.049 1.00 80.94 83 ALA A CA 1
ATOM 570 C C . ALA A 1 83 ? 18.271 -5.709 -19.122 1.00 80.94 83 ALA A C 1
ATOM 572 O O . ALA A 1 83 ? 18.323 -4.638 -18.518 1.00 80.94 83 ALA A O 1
ATOM 573 N N . GLU A 1 84 ? 19.252 -6.615 -19.065 1.00 80.38 84 GLU A N 1
ATOM 574 C CA . GLU A 1 84 ? 20.488 -6.454 -18.280 1.00 80.38 84 GLU A CA 1
ATOM 575 C C . GLU A 1 84 ? 21.252 -5.194 -18.671 1.00 80.38 84 GLU A C 1
ATOM 577 O O . GLU A 1 84 ? 21.678 -4.422 -17.816 1.00 80.38 84 GLU A O 1
ATOM 582 N N . LEU A 1 85 ? 21.359 -4.941 -19.970 1.00 79.75 85 LEU A N 1
ATOM 583 C CA . LEU A 1 85 ? 22.024 -3.761 -20.491 1.00 79.75 85 LEU A CA 1
ATOM 584 C C . LEU A 1 85 ? 21.270 -2.467 -20.186 1.00 79.75 85 LEU A C 1
ATOM 586 O O . LEU A 1 85 ? 21.886 -1.457 -19.859 1.00 79.75 85 LEU A O 1
ATOM 590 N N . CYS A 1 86 ? 19.937 -2.479 -20.271 1.00 84.25 86 CYS A N 1
ATOM 591 C CA . CYS A 1 86 ? 19.127 -1.324 -19.882 1.00 84.25 86 CYS A CA 1
ATOM 592 C C . CYS A 1 86 ? 19.297 -1.014 -18.387 1.00 84.25 86 CYS A C 1
ATOM 594 O O . CYS A 1 86 ? 19.372 0.157 -18.017 1.00 84.25 86 CYS A O 1
ATOM 596 N N . ILE A 1 87 ? 19.393 -2.048 -17.542 1.00 84.19 87 ILE A N 1
ATOM 597 C CA . ILE A 1 87 ? 19.681 -1.915 -16.109 1.00 84.19 87 ILE A CA 1
ATOM 598 C C . ILE A 1 87 ? 21.088 -1.349 -15.896 1.00 84.19 87 ILE A C 1
ATOM 600 O O . ILE A 1 87 ? 21.230 -0.361 -15.182 1.00 84.19 87 ILE A O 1
ATOM 604 N N . ALA A 1 88 ? 22.112 -1.917 -16.537 1.00 80.81 88 ALA A N 1
ATOM 605 C CA . ALA A 1 88 ? 23.497 -1.468 -16.403 1.00 80.81 88 ALA A CA 1
ATOM 606 C C . ALA A 1 88 ? 23.670 -0.006 -16.846 1.00 80.81 88 ALA A C 1
ATOM 608 O O . ALA A 1 88 ? 24.214 0.812 -16.105 1.00 80.81 88 ALA A O 1
ATOM 609 N N . LEU A 1 89 ? 23.113 0.352 -18.005 1.00 82.06 89 LEU A N 1
ATOM 610 C CA . LEU A 1 89 ? 23.124 1.721 -18.509 1.00 82.06 89 LEU A CA 1
ATOM 611 C C . LEU A 1 89 ? 22.391 2.678 -17.563 1.00 82.06 89 LEU A C 1
ATOM 613 O O . LEU A 1 89 ? 22.870 3.782 -17.316 1.00 82.06 89 LEU A O 1
ATOM 617 N N . ALA A 1 90 ? 21.232 2.283 -17.030 1.00 85.69 90 ALA A N 1
ATOM 618 C CA . ALA A 1 90 ? 20.517 3.104 -16.061 1.00 85.69 90 ALA A CA 1
ATOM 619 C C . ALA A 1 90 ? 21.293 3.250 -14.746 1.00 85.69 90 ALA A C 1
ATOM 621 O O . ALA A 1 90 ? 21.232 4.312 -14.129 1.00 85.69 90 ALA A O 1
ATOM 622 N N . ALA A 1 91 ? 22.028 2.221 -14.320 1.00 81.81 91 ALA A N 1
ATOM 623 C CA . ALA A 1 91 ? 22.867 2.272 -13.128 1.00 81.81 91 ALA A CA 1
ATOM 624 C C . ALA A 1 91 ? 24.050 3.237 -13.311 1.00 81.81 91 ALA A C 1
ATOM 626 O O . ALA A 1 91 ? 24.381 3.976 -12.387 1.00 81.81 91 ALA A O 1
ATOM 627 N N . GLU A 1 92 ? 24.640 3.281 -14.508 1.00 81.88 92 GLU A N 1
ATOM 628 C CA . GLU A 1 92 ? 25.755 4.174 -14.836 1.00 81.88 92 GLU A CA 1
ATOM 629 C C . GLU A 1 92 ? 25.303 5.623 -15.092 1.00 81.88 92 GLU A C 1
ATOM 631 O O . GLU A 1 92 ? 25.849 6.563 -14.515 1.00 81.88 92 GLU A O 1
ATOM 636 N N . ALA A 1 93 ? 24.288 5.821 -15.938 1.00 81.38 93 ALA A N 1
ATOM 637 C CA . ALA A 1 93 ? 23.818 7.147 -16.351 1.00 81.38 93 ALA A CA 1
ATOM 638 C C . ALA A 1 93 ? 22.848 7.797 -15.345 1.00 81.38 93 ALA A C 1
ATOM 640 O O . ALA A 1 93 ? 22.669 9.019 -15.330 1.00 81.38 93 ALA A O 1
ATOM 641 N N . GLY A 1 94 ? 22.198 6.980 -14.519 1.00 85.19 94 GLY A N 1
ATOM 642 C CA . GLY A 1 94 ? 21.141 7.380 -13.602 1.00 85.19 94 GLY A CA 1
ATOM 643 C C . GLY A 1 94 ? 19.793 7.689 -14.272 1.00 85.19 94 GLY A C 1
ATOM 644 O O . GLY A 1 94 ? 19.681 8.040 -15.447 1.00 85.19 94 GLY A O 1
ATOM 645 N N . LEU A 1 95 ? 18.727 7.646 -13.476 1.00 85.69 95 LEU A N 1
ATOM 646 C CA . LEU A 1 95 ? 17.330 7.909 -13.833 1.00 85.69 95 LEU A CA 1
ATOM 647 C C . LEU A 1 95 ? 16.991 9.408 -13.833 1.00 85.69 95 LEU A C 1
ATOM 649 O O . LEU A 1 95 ? 15.911 9.826 -13.423 1.00 85.69 95 LEU A O 1
ATOM 653 N N . THR A 1 96 ? 17.932 10.240 -14.276 1.00 82.25 96 THR A N 1
ATOM 654 C CA . THR A 1 96 ? 17.794 11.708 -14.286 1.00 82.25 96 THR A CA 1
ATOM 655 C C . THR A 1 96 ? 17.169 12.242 -15.574 1.00 82.25 96 THR A C 1
ATOM 657 O O . THR A 1 96 ? 16.701 13.382 -15.611 1.00 82.25 96 THR A O 1
ATOM 660 N N . SER A 1 97 ? 17.133 11.427 -16.633 1.00 85.94 97 SER A N 1
ATOM 661 C CA . SER A 1 97 ? 16.602 11.802 -17.942 1.00 85.94 97 SER A CA 1
ATOM 662 C C . SER A 1 97 ? 15.433 10.915 -18.368 1.00 85.94 97 SER A C 1
ATOM 664 O O . SER A 1 97 ? 15.368 9.728 -18.046 1.00 85.94 97 SER A O 1
ATOM 666 N N . VAL A 1 98 ? 14.523 11.497 -19.155 1.00 85.38 98 VAL A N 1
ATOM 667 C CA . VAL A 1 98 ? 13.371 10.787 -19.733 1.00 85.38 98 VAL A CA 1
ATOM 668 C C . VAL A 1 98 ? 13.826 9.575 -20.547 1.00 85.38 98 VAL A C 1
ATOM 670 O O . VAL A 1 98 ? 13.235 8.508 -20.432 1.00 85.38 98 VAL A O 1
ATOM 673 N N . GLY A 1 99 ? 14.879 9.729 -21.357 1.00 82.88 99 GLY A N 1
ATOM 674 C CA . GLY A 1 99 ? 15.356 8.672 -22.250 1.00 82.88 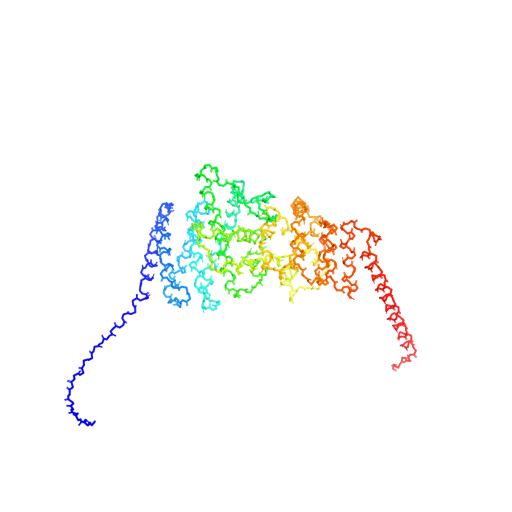99 GLY A CA 1
ATOM 675 C C . GLY A 1 99 ? 15.826 7.428 -21.499 1.00 82.88 99 GLY A C 1
ATOM 676 O O . GLY A 1 99 ? 15.442 6.323 -21.870 1.00 82.88 99 GLY A O 1
ATOM 677 N N . VAL A 1 100 ? 16.592 7.609 -20.418 1.00 86.19 100 VAL A N 1
ATOM 678 C CA . VAL A 1 100 ? 17.095 6.491 -19.603 1.00 86.19 100 VAL A CA 1
ATOM 679 C C . VAL A 1 100 ? 15.953 5.806 -18.849 1.00 86.19 100 VAL A C 1
ATOM 681 O O . VAL A 1 100 ? 15.850 4.584 -18.890 1.00 86.19 100 VAL A O 1
ATOM 684 N N . ALA A 1 101 ? 15.048 6.572 -18.228 1.00 88.62 101 ALA A N 1
ATOM 685 C CA . ALA A 1 101 ? 13.911 6.002 -17.501 1.00 88.62 101 ALA A CA 1
ATOM 686 C C . ALA A 1 101 ? 12.954 5.224 -18.424 1.00 88.62 101 ALA A C 1
ATOM 688 O O . ALA A 1 101 ? 12.498 4.137 -18.077 1.00 88.62 101 ALA A O 1
ATOM 689 N N . GLU A 1 102 ? 12.671 5.747 -19.621 1.00 89.25 102 GLU A N 1
ATOM 690 C CA . GLU A 1 102 ? 11.846 5.043 -20.607 1.00 89.25 102 GLU A CA 1
ATOM 691 C C . GLU A 1 102 ? 12.526 3.790 -21.150 1.00 89.25 102 GLU A C 1
ATOM 693 O O . GLU A 1 102 ? 11.856 2.781 -21.352 1.00 89.25 102 GLU A O 1
ATOM 698 N N . LEU A 1 103 ? 13.837 3.845 -21.394 1.00 86.19 103 LEU A N 1
ATOM 699 C CA . LEU A 1 103 ? 14.585 2.686 -21.861 1.00 86.19 103 LEU A CA 1
ATOM 700 C C . LEU A 1 103 ? 14.617 1.583 -20.798 1.00 86.19 103 LEU A C 1
ATOM 702 O O . LEU A 1 103 ? 14.382 0.425 -21.129 1.00 86.19 103 LEU A O 1
ATOM 706 N N . LEU A 1 104 ? 14.821 1.941 -19.525 1.00 90.19 104 LEU A N 1
ATOM 707 C CA . LEU A 1 104 ? 14.725 0.992 -18.420 1.00 90.19 104 LEU A CA 1
ATOM 708 C C . LEU A 1 104 ? 13.321 0.379 -18.341 1.00 90.19 104 LEU A C 1
ATOM 710 O O . LEU A 1 104 ? 13.199 -0.839 -18.255 1.00 90.19 104 LEU A O 1
ATOM 714 N N . ALA A 1 105 ? 12.260 1.188 -18.430 1.00 90.56 105 ALA A N 1
ATOM 715 C CA . ALA A 1 105 ? 10.887 0.679 -18.437 1.00 90.56 105 ALA A CA 1
ATOM 716 C C . ALA A 1 105 ? 10.633 -0.312 -19.590 1.00 90.56 105 ALA A C 1
ATOM 718 O O . ALA A 1 105 ? 10.007 -1.349 -19.378 1.00 90.56 105 ALA A O 1
ATOM 719 N N . GLU A 1 106 ? 11.137 -0.032 -20.797 1.00 86.50 106 GLU A N 1
ATOM 720 C CA . GLU A 1 106 ? 11.039 -0.944 -21.947 1.00 86.50 106 GLU A CA 1
ATOM 721 C C . GLU A 1 106 ? 11.850 -2.230 -21.734 1.00 86.50 106 GLU A C 1
ATOM 723 O O . GLU A 1 106 ? 11.348 -3.314 -22.024 1.00 86.50 106 GLU A O 1
ATOM 728 N N . GLY A 1 107 ? 13.063 -2.141 -21.180 1.00 86.00 107 GLY A N 1
ATOM 729 C CA . GLY A 1 107 ? 13.883 -3.307 -20.836 1.00 86.00 107 GLY A CA 1
ATOM 730 C C . GLY A 1 107 ? 13.218 -4.207 -19.789 1.00 86.00 107 GLY A C 1
ATOM 731 O O . GLY A 1 107 ? 13.167 -5.425 -19.953 1.00 86.00 107 GLY A O 1
ATOM 732 N N . LEU A 1 108 ? 12.619 -3.621 -18.750 1.00 89.88 108 LEU A N 1
ATOM 733 C CA . LEU A 1 108 ? 11.876 -4.371 -17.732 1.00 89.88 108 LEU A CA 1
ATOM 734 C C . LEU A 1 108 ? 10.577 -4.971 -18.295 1.00 89.88 108 LEU A C 1
ATOM 736 O O . LEU A 1 108 ? 10.236 -6.110 -17.982 1.00 89.88 108 LEU A O 1
ATOM 740 N N . SER A 1 109 ? 9.877 -4.241 -19.169 1.00 89.31 109 SER A N 1
ATOM 741 C CA . SER A 1 109 ? 8.723 -4.747 -19.925 1.00 89.31 109 SER A CA 1
ATOM 742 C C . SER A 1 109 ? 9.101 -5.961 -20.777 1.00 89.31 109 SER A C 1
ATOM 744 O O . SER A 1 109 ? 8.374 -6.956 -20.804 1.00 89.31 109 SER A O 1
ATOM 746 N N . ALA A 1 110 ? 10.252 -5.892 -21.450 1.00 83.31 110 ALA A N 1
ATOM 747 C CA . ALA A 1 110 ? 10.818 -6.983 -22.230 1.00 83.31 110 ALA A CA 1
ATOM 748 C C . ALA A 1 110 ? 11.048 -8.218 -21.352 1.00 83.31 110 ALA A C 1
ATOM 750 O O . ALA A 1 110 ? 10.501 -9.284 -21.633 1.00 83.31 110 ALA A O 1
ATOM 751 N N . ALA A 1 111 ? 11.762 -8.058 -20.236 1.00 84.19 111 ALA A N 1
ATOM 752 C CA . ALA A 1 111 ? 12.001 -9.138 -19.284 1.00 84.19 111 ALA A CA 1
ATOM 753 C C . ALA A 1 111 ? 10.696 -9.744 -18.750 1.00 84.19 111 ALA A C 1
ATOM 755 O O . ALA A 1 111 ? 10.562 -10.960 -18.644 1.00 84.19 111 ALA A O 1
ATOM 756 N N . ALA A 1 112 ? 9.689 -8.916 -18.476 1.00 85.12 112 ALA A N 1
ATOM 757 C CA . ALA A 1 112 ? 8.421 -9.380 -17.930 1.00 85.12 112 ALA A CA 1
ATOM 758 C C . ALA A 1 112 ? 7.600 -10.214 -18.922 1.00 85.12 112 ALA A C 1
ATOM 760 O O . ALA A 1 112 ? 6.705 -10.945 -18.493 1.00 85.12 112 ALA A O 1
ATOM 761 N N . SER A 1 113 ? 7.890 -10.120 -20.223 1.00 79.00 113 SER A N 1
ATOM 762 C CA . SER A 1 113 ? 7.299 -10.993 -21.241 1.00 79.00 113 SER A CA 1
ATOM 763 C C . SER A 1 113 ? 7.839 -12.426 -21.163 1.00 79.00 113 SER A C 1
ATOM 765 O O . SER A 1 113 ? 7.062 -13.359 -21.370 1.00 79.00 113 SER A O 1
ATOM 767 N N . LEU A 1 114 ? 9.100 -12.609 -20.736 1.00 74.75 114 LEU A N 1
ATOM 768 C CA . LEU A 1 114 ? 9.729 -13.924 -20.537 1.00 74.75 114 LEU A CA 1
ATOM 769 C C . LEU A 1 114 ? 9.030 -14.751 -19.448 1.00 74.75 114 LEU A C 1
ATOM 771 O O . LEU A 1 114 ? 9.024 -15.975 -19.494 1.00 74.75 114 LEU A O 1
ATOM 775 N N . LEU A 1 115 ? 8.385 -14.085 -18.486 1.00 71.94 115 LEU A N 1
ATOM 776 C CA . LEU A 1 115 ? 7.751 -14.728 -17.329 1.00 71.94 115 LEU A CA 1
ATOM 777 C C . LEU A 1 115 ? 6.383 -15.357 -17.622 1.00 71.94 115 LEU A C 1
ATOM 779 O O . LEU A 1 115 ? 5.786 -15.963 -16.737 1.00 71.94 115 LEU A O 1
ATOM 783 N N . SER A 1 116 ? 5.847 -15.203 -18.834 1.00 62.53 116 SER A N 1
ATOM 784 C CA . SER A 1 116 ? 4.437 -15.509 -19.117 1.00 62.53 116 SER A CA 1
ATOM 785 C C . SER A 1 116 ? 4.135 -17.000 -19.351 1.00 62.53 116 SER A C 1
ATOM 787 O O . SER A 1 116 ? 2.980 -17.328 -19.618 1.00 62.53 116 SER A O 1
ATOM 789 N N . GLY A 1 117 ? 5.123 -17.905 -19.269 1.00 57.50 117 GLY A N 1
ATOM 790 C CA . GLY A 1 117 ? 4.940 -19.305 -19.696 1.00 57.50 117 GLY A CA 1
ATOM 791 C C . GLY A 1 117 ? 5.713 -20.401 -18.950 1.00 57.50 117 GLY A C 1
ATOM 792 O O . GLY A 1 117 ? 5.303 -21.556 -19.012 1.00 57.50 117 GLY A O 1
ATOM 793 N N . SER A 1 118 ? 6.773 -20.090 -18.202 1.00 49.25 118 SER A N 1
ATOM 794 C CA . SER A 1 118 ? 7.576 -21.091 -17.483 1.00 49.25 118 SER A CA 1
ATOM 795 C C . SER A 1 118 ? 7.771 -20.678 -16.028 1.00 49.25 118 SER A C 1
ATOM 797 O O . SER A 1 118 ? 8.029 -19.510 -15.749 1.00 49.25 118 SER A O 1
ATOM 799 N N . GLY A 1 119 ? 7.628 -21.629 -15.098 1.00 55.53 119 GLY A N 1
ATOM 800 C CA . GLY A 1 119 ? 7.833 -21.395 -13.665 1.00 55.53 119 GLY A CA 1
ATOM 801 C C . GLY A 1 119 ? 9.202 -20.787 -13.340 1.00 55.53 119 GLY A C 1
ATOM 802 O O . GLY A 1 119 ? 10.089 -20.765 -14.187 1.00 55.53 119 GLY A O 1
ATOM 803 N N . PHE A 1 120 ? 9.351 -20.307 -12.101 1.00 58.53 120 PHE A N 1
ATOM 804 C CA . PHE A 1 120 ? 10.561 -19.693 -11.531 1.00 58.53 120 PHE A CA 1
ATOM 805 C C . PHE A 1 120 ? 11.850 -20.397 -12.007 1.00 58.53 120 PHE A C 1
ATOM 807 O O . PHE A 1 120 ? 12.232 -21.446 -11.488 1.00 58.53 120 PHE A O 1
ATOM 814 N N . GLY A 1 121 ? 12.480 -19.854 -13.049 1.00 64.69 121 GLY A N 1
ATOM 815 C CA . GLY A 1 121 ? 13.624 -20.457 -13.732 1.00 64.69 121 GLY A CA 1
ATOM 816 C C . GLY A 1 121 ? 14.902 -19.650 -13.532 1.00 64.69 121 GLY A C 1
ATOM 817 O O . GLY A 1 121 ? 14.858 -18.483 -13.142 1.00 64.69 121 GLY A O 1
ATOM 818 N N . ALA A 1 122 ? 16.050 -20.258 -13.847 1.00 67.19 122 ALA A N 1
ATOM 819 C CA . ALA A 1 122 ? 17.361 -19.603 -13.779 1.00 67.19 122 ALA A CA 1
ATOM 820 C C . ALA A 1 122 ? 17.418 -18.290 -14.590 1.00 67.19 122 ALA A C 1
ATOM 822 O O . ALA A 1 122 ? 18.093 -17.349 -14.191 1.00 67.19 122 ALA A O 1
ATOM 823 N N . GLU A 1 123 ? 16.655 -18.203 -15.681 1.00 67.31 123 GLU A N 1
ATOM 824 C CA . GLU A 1 123 ? 16.557 -17.014 -16.540 1.00 67.31 123 GLU A CA 1
ATOM 825 C C . GLU A 1 123 ? 15.912 -15.812 -15.834 1.00 67.31 123 GLU A C 1
ATOM 827 O O . GLU A 1 123 ? 16.329 -14.675 -16.036 1.00 67.31 123 GLU A O 1
ATOM 832 N N . VAL A 1 124 ? 14.928 -16.057 -14.964 1.00 67.62 124 VAL A N 1
ATOM 833 C CA . VAL A 1 124 ? 14.245 -15.012 -14.183 1.00 67.62 124 VAL A CA 1
ATOM 834 C C . VAL A 1 124 ? 15.187 -14.439 -13.139 1.00 67.62 124 VAL A C 1
ATOM 836 O O . VAL A 1 124 ? 15.313 -13.224 -13.004 1.00 67.62 124 VAL A O 1
ATOM 839 N N . MET A 1 125 ? 15.891 -15.326 -12.436 1.00 73.56 125 MET A N 1
ATOM 840 C CA . MET A 1 125 ? 16.885 -14.936 -11.442 1.00 73.56 125 MET A CA 1
ATOM 841 C C . MET A 1 125 ? 18.039 -14.161 -12.068 1.00 73.56 125 MET A C 1
ATOM 843 O O . MET A 1 125 ? 18.471 -13.175 -11.486 1.00 73.56 125 MET A O 1
ATOM 847 N N . ALA A 1 126 ? 18.466 -14.535 -13.276 1.00 73.81 126 ALA A N 1
ATOM 848 C CA . ALA A 1 126 ? 19.511 -13.818 -13.998 1.00 73.81 126 ALA A CA 1
ATOM 849 C C . ALA A 1 126 ? 19.144 -12.354 -14.311 1.00 73.81 126 ALA A C 1
ATOM 851 O O . ALA A 1 126 ? 20.032 -11.514 -14.328 1.00 73.81 126 ALA A O 1
ATOM 852 N N . VAL A 1 127 ? 17.858 -12.020 -14.505 1.00 72.50 127 VAL A N 1
ATOM 853 C CA . VAL A 1 127 ? 17.414 -10.616 -14.652 1.00 72.50 127 VAL A CA 1
ATOM 854 C C . VAL A 1 127 ? 17.193 -9.937 -13.299 1.00 72.50 127 VAL A C 1
ATOM 856 O O . VAL A 1 127 ? 17.500 -8.756 -13.135 1.00 72.50 127 VAL A O 1
ATOM 859 N N . LEU A 1 128 ? 16.636 -10.660 -12.324 1.00 77.12 128 LEU A N 1
ATOM 860 C CA . LEU A 1 128 ? 16.331 -10.102 -11.006 1.00 77.12 128 LEU A CA 1
ATOM 861 C C . LEU A 1 128 ? 17.587 -9.803 -10.182 1.00 77.12 128 LEU A C 1
ATOM 863 O O . LEU A 1 128 ? 17.571 -8.850 -9.413 1.00 77.12 128 LEU A O 1
ATOM 867 N N . GLU A 1 129 ? 18.669 -10.562 -10.345 1.00 82.75 129 GLU A N 1
ATOM 868 C CA . GLU A 1 129 ? 19.936 -10.355 -9.634 1.00 82.75 129 GLU A CA 1
ATOM 869 C C . GLU A 1 129 ? 20.592 -8.990 -9.941 1.00 82.75 129 GLU A C 1
ATOM 871 O O . GLU A 1 129 ? 20.803 -8.218 -9.001 1.00 82.75 129 GLU A O 1
ATOM 876 N N . PRO A 1 130 ? 20.857 -8.607 -11.210 1.00 79.62 130 PRO A N 1
ATOM 877 C CA . PRO A 1 130 ? 21.396 -7.285 -11.525 1.00 79.62 130 PRO A CA 1
ATOM 878 C C . PRO A 1 130 ? 20.409 -6.164 -11.186 1.00 79.62 130 PRO A C 1
ATOM 880 O O . PRO A 1 130 ? 20.832 -5.089 -10.760 1.00 79.62 130 PRO A O 1
ATOM 883 N N . LEU A 1 131 ? 19.098 -6.406 -11.323 1.00 82.38 131 LEU A N 1
ATOM 884 C CA . LEU A 1 131 ? 18.078 -5.449 -10.894 1.00 82.38 131 LEU A CA 1
ATOM 885 C C . LEU A 1 131 ? 18.129 -5.217 -9.379 1.00 82.38 131 LEU A C 1
ATOM 887 O O . LEU A 1 131 ? 18.096 -4.069 -8.947 1.00 82.38 131 LEU A O 1
ATOM 891 N N . GLY A 1 132 ? 18.238 -6.285 -8.587 1.00 80.62 132 GLY A N 1
ATOM 892 C CA . GLY A 1 132 ? 18.364 -6.230 -7.132 1.00 80.62 132 GLY A CA 1
ATOM 893 C C . GLY A 1 132 ? 19.632 -5.499 -6.696 1.00 80.62 132 GLY A C 1
ATOM 894 O O . GLY A 1 132 ? 19.570 -4.644 -5.819 1.00 80.62 132 GLY A O 1
ATOM 895 N N . ALA A 1 133 ? 20.761 -5.744 -7.369 1.00 82.06 133 ALA A N 1
ATOM 896 C CA . ALA A 1 133 ? 22.022 -5.047 -7.102 1.00 82.06 133 ALA A CA 1
ATOM 897 C C . ALA A 1 133 ? 21.959 -3.535 -7.398 1.00 82.06 133 ALA A C 1
ATOM 899 O O . ALA A 1 133 ? 22.638 -2.747 -6.742 1.00 82.06 133 ALA A O 1
ATOM 900 N N . ALA A 1 134 ? 21.149 -3.121 -8.378 1.00 82.81 134 ALA A N 1
ATOM 901 C CA . ALA A 1 134 ? 20.960 -1.716 -8.741 1.00 82.81 134 ALA A CA 1
ATOM 902 C C . ALA A 1 134 ? 19.799 -1.034 -7.989 1.00 82.81 134 ALA A C 1
ATOM 904 O O . ALA A 1 134 ? 19.660 0.192 -8.065 1.00 82.81 134 ALA A O 1
ATOM 905 N N . LEU A 1 135 ? 18.965 -1.801 -7.276 1.00 80.88 135 LEU A N 1
ATOM 906 C CA . LEU A 1 135 ? 17.683 -1.336 -6.749 1.00 80.88 135 LEU A CA 1
ATOM 907 C C . LEU A 1 135 ? 17.848 -0.172 -5.773 1.00 80.88 135 LEU A C 1
ATOM 909 O O . LEU A 1 135 ? 17.159 0.831 -5.927 1.00 80.88 135 LEU A O 1
ATOM 913 N N . ASP A 1 136 ? 18.795 -0.253 -4.840 1.00 78.69 136 ASP A N 1
ATOM 914 C CA . ASP A 1 136 ? 19.033 0.804 -3.847 1.00 78.69 136 ASP A CA 1
ATOM 915 C C . ASP A 1 136 ? 19.399 2.137 -4.523 1.00 78.69 136 ASP A C 1
ATOM 917 O O . ASP A 1 136 ? 18.871 3.202 -4.186 1.00 78.69 136 ASP A O 1
ATOM 921 N N . GLY A 1 137 ? 20.253 2.079 -5.552 1.00 81.50 137 GLY A N 1
ATOM 922 C CA . GLY A 1 137 ? 20.624 3.243 -6.356 1.00 81.50 137 GLY A CA 1
ATOM 923 C C . GLY A 1 137 ? 19.436 3.810 -7.135 1.00 81.50 137 GLY A C 1
ATOM 924 O O . GLY A 1 137 ? 19.228 5.027 -7.155 1.00 81.50 137 GLY A O 1
ATOM 925 N N . PHE A 1 138 ? 18.620 2.941 -7.735 1.00 86.50 138 PHE A N 1
ATOM 926 C CA . PHE A 1 138 ? 17.406 3.353 -8.436 1.00 86.50 138 PHE A CA 1
ATOM 927 C C . PHE A 1 138 ? 16.380 3.970 -7.504 1.00 86.50 138 PHE A C 1
ATOM 929 O O . PHE A 1 138 ? 15.818 5.000 -7.851 1.00 86.50 138 PHE A O 1
ATOM 936 N N . VAL A 1 139 ? 16.155 3.407 -6.322 1.00 82.88 139 VAL A N 1
ATOM 937 C CA . VAL A 1 139 ? 15.183 3.900 -5.341 1.00 82.88 139 VAL A CA 1
ATOM 938 C C . VAL A 1 139 ? 15.509 5.326 -4.928 1.00 82.88 139 VAL A C 1
ATOM 940 O O . VAL A 1 139 ? 14.630 6.183 -4.980 1.00 82.88 139 VAL A O 1
ATOM 943 N N . VAL A 1 140 ? 16.772 5.617 -4.601 1.00 83.31 140 VAL A N 1
ATOM 944 C CA . VAL A 1 140 ? 17.207 6.977 -4.245 1.00 83.31 140 VAL A CA 1
ATOM 945 C C . VAL A 1 140 ? 16.982 7.948 -5.405 1.00 83.31 140 VAL A C 1
ATOM 947 O O . VAL A 1 140 ? 16.521 9.072 -5.204 1.00 83.31 140 VAL A O 1
ATOM 950 N N . GLN A 1 141 ? 17.270 7.525 -6.636 1.00 85.94 141 GLN A N 1
ATOM 951 C CA . GLN A 1 141 ? 17.084 8.369 -7.816 1.00 85.94 141 GLN A CA 1
ATOM 952 C C . GLN A 1 141 ? 15.608 8.556 -8.178 1.00 85.94 141 GLN A C 1
ATOM 954 O O . GLN A 1 141 ? 15.210 9.659 -8.553 1.00 85.94 141 GLN A O 1
ATOM 959 N N . ILE A 1 142 ? 14.788 7.512 -8.054 1.00 86.31 142 ILE A N 1
ATOM 960 C CA . ILE A 1 142 ? 13.339 7.567 -8.239 1.00 86.31 142 ILE A CA 1
ATOM 961 C C . ILE A 1 142 ? 12.761 8.520 -7.199 1.00 86.31 142 ILE A C 1
ATOM 963 O O . ILE A 1 142 ? 12.067 9.451 -7.585 1.00 86.31 142 ILE A O 1
ATOM 967 N N . LEU A 1 143 ? 13.112 8.367 -5.920 1.00 83.38 143 LEU A N 1
ATOM 968 C CA . LEU A 1 143 ? 12.689 9.264 -4.846 1.00 83.38 143 LEU A CA 1
ATOM 969 C C . LEU A 1 143 ? 13.035 10.717 -5.151 1.00 83.38 143 LEU A C 1
ATOM 971 O O . LEU A 1 143 ? 12.152 11.568 -5.208 1.00 83.38 143 LEU A O 1
ATOM 975 N N . ALA A 1 144 ? 14.319 10.995 -5.384 1.00 81.69 144 ALA A N 1
ATOM 976 C CA . ALA A 1 144 ? 14.806 12.349 -5.602 1.00 81.69 144 ALA A CA 1
ATOM 977 C C . ALA A 1 144 ? 14.116 13.011 -6.803 1.00 81.69 144 ALA A C 1
ATOM 979 O O . ALA A 1 144 ? 13.772 14.193 -6.752 1.00 81.69 144 ALA A O 1
ATOM 980 N N . ASN A 1 145 ? 13.883 12.254 -7.880 1.00 82.25 145 ASN A N 1
ATOM 981 C CA . ASN A 1 145 ? 13.185 12.774 -9.046 1.00 82.25 145 ASN A CA 1
ATOM 982 C C . ASN A 1 145 ? 11.679 12.909 -8.817 1.00 82.25 145 ASN A C 1
ATOM 984 O O . ASN A 1 145 ? 11.133 13.939 -9.193 1.00 82.25 145 ASN A O 1
ATOM 988 N N . LEU A 1 146 ? 11.007 11.939 -8.193 1.00 80.06 146 LEU A N 1
ATOM 989 C CA . LEU A 1 146 ? 9.579 12.036 -7.886 1.00 80.06 146 LEU A CA 1
ATOM 990 C C . LEU A 1 146 ? 9.307 13.232 -6.967 1.00 80.06 146 LEU A C 1
ATOM 992 O O . LEU A 1 146 ? 8.482 14.065 -7.325 1.00 80.06 146 LEU A O 1
ATOM 996 N N . TRP A 1 147 ? 10.078 13.416 -5.893 1.00 79.38 147 TRP A N 1
ATOM 997 C CA . TRP A 1 147 ? 9.984 14.592 -5.018 1.00 79.38 147 TRP A CA 1
ATOM 998 C C . TRP A 1 147 ? 10.256 15.907 -5.751 1.00 79.38 147 TRP A C 1
ATOM 1000 O O . TRP A 1 147 ? 9.516 16.877 -5.592 1.00 79.38 147 TRP A O 1
ATOM 1010 N N . ARG A 1 148 ? 11.290 15.961 -6.603 1.00 79.94 148 ARG A N 1
ATOM 1011 C CA . ARG A 1 148 ? 11.572 17.152 -7.427 1.00 79.94 148 ARG A CA 1
ATOM 1012 C C . ARG A 1 148 ? 10.395 17.503 -8.342 1.00 79.94 148 ARG A C 1
ATOM 1014 O O . ARG A 1 148 ? 10.174 18.678 -8.636 1.00 79.94 148 ARG A O 1
ATOM 1021 N N . LEU A 1 149 ? 9.695 16.486 -8.834 1.00 75.81 149 LEU A N 1
ATOM 1022 C CA . LEU A 1 149 ? 8.606 16.606 -9.798 1.00 75.81 149 LEU A CA 1
ATOM 1023 C C . LEU A 1 149 ? 7.232 16.758 -9.134 1.00 75.81 149 LEU A C 1
ATOM 1025 O O . LEU A 1 149 ? 6.301 17.197 -9.804 1.00 75.81 149 LEU A O 1
ATOM 1029 N N . GLU A 1 150 ? 7.101 16.454 -7.843 1.00 69.69 150 GLU A N 1
ATOM 1030 C CA . GLU A 1 150 ? 5.834 16.526 -7.115 1.00 69.69 150 GLU A CA 1
ATOM 1031 C C . GLU A 1 150 ? 5.286 17.954 -7.062 1.00 69.69 150 GLU A C 1
ATOM 1033 O O . GLU A 1 150 ? 4.172 18.181 -7.508 1.00 69.69 150 GLU A O 1
ATOM 1038 N N . GLY A 1 151 ? 6.078 18.967 -6.708 1.00 67.56 151 GLY A N 1
ATOM 1039 C CA . GLY A 1 151 ? 5.597 20.359 -6.744 1.00 67.56 151 GLY A CA 1
ATOM 1040 C C . GLY A 1 151 ? 4.927 20.785 -8.074 1.00 67.56 151 GLY A C 1
ATOM 1041 O O . GLY A 1 151 ? 3.815 21.306 -8.052 1.00 67.56 151 GLY A O 1
ATOM 1042 N N . PRO A 1 152 ? 5.572 20.595 -9.242 1.00 61.97 152 PRO A N 1
ATOM 1043 C CA . PRO A 1 152 ? 5.016 21.025 -10.530 1.00 61.97 152 PRO A CA 1
ATOM 1044 C C . PRO A 1 152 ? 4.028 20.052 -11.191 1.00 61.97 152 PRO A C 1
ATOM 1046 O O . PRO A 1 152 ? 3.307 20.464 -12.101 1.00 61.97 152 PRO A O 1
ATOM 1049 N N . VAL A 1 153 ? 4.039 18.765 -10.831 1.00 63.19 153 VAL A N 1
ATOM 1050 C CA . VAL A 1 153 ? 3.349 17.712 -11.598 1.00 63.19 153 VAL A CA 1
ATOM 1051 C C . VAL A 1 153 ? 2.473 16.817 -10.722 1.00 63.19 153 VAL A C 1
ATOM 1053 O O . VAL A 1 153 ? 1.741 15.992 -11.258 1.00 63.19 153 VAL A O 1
ATOM 1056 N N . GLN A 1 154 ? 2.489 16.951 -9.398 1.00 64.38 154 GLN A N 1
ATOM 1057 C CA . GLN A 1 154 ? 1.694 16.084 -8.539 1.00 64.38 154 GLN A CA 1
ATOM 1058 C C . GLN A 1 154 ? 0.200 16.222 -8.848 1.00 64.38 154 GLN A C 1
ATOM 1060 O O . GLN A 1 154 ? -0.314 17.327 -9.054 1.00 64.38 154 GLN A O 1
ATOM 1065 N N . PRO A 1 155 ? -0.529 15.098 -8.890 1.00 61.06 155 PRO A N 1
ATOM 1066 C CA . PRO A 1 155 ? -1.967 15.174 -8.882 1.00 61.06 155 PRO A CA 1
ATOM 1067 C C . PRO A 1 155 ? -2.445 15.708 -7.531 1.00 61.06 155 PRO A C 1
ATOM 1069 O O . PRO A 1 155 ? -2.150 15.145 -6.484 1.00 61.06 155 PRO A O 1
ATOM 1072 N N . GLU A 1 156 ? -3.209 16.789 -7.554 1.00 63.97 156 GLU A N 1
ATOM 1073 C CA . GLU A 1 156 ? -3.834 17.352 -6.367 1.00 63.97 156 GLU A CA 1
ATOM 1074 C C . GLU A 1 156 ? -5.203 16.707 -6.143 1.00 63.97 156 GLU A C 1
ATOM 1076 O O . GLU A 1 156 ? -5.909 16.314 -7.080 1.00 63.97 156 GLU A O 1
ATOM 1081 N N . TRP A 1 157 ? -5.614 16.619 -4.880 1.00 60.31 157 TRP A N 1
ATOM 1082 C CA . TRP A 1 157 ? -6.984 16.255 -4.542 1.00 60.31 157 TRP A CA 1
ATOM 1083 C C . TRP A 1 157 ? -7.926 17.345 -5.051 1.00 60.31 157 TRP A C 1
ATOM 1085 O O . TRP A 1 157 ? -8.022 18.426 -4.468 1.00 60.31 157 TRP A O 1
ATOM 1095 N N . SER A 1 158 ? -8.646 17.070 -6.139 1.00 57.69 158 SER A N 1
ATOM 1096 C CA . SER A 1 158 ? -9.656 18.009 -6.611 1.00 57.69 158 SER A CA 1
ATOM 1097 C C . SER A 1 158 ? -10.896 17.906 -5.730 1.00 57.69 158 SER A C 1
ATOM 1099 O O . SER A 1 158 ? -11.638 16.927 -5.795 1.00 57.69 158 SER A O 1
ATOM 1101 N N . MET A 1 159 ? -11.124 18.933 -4.911 1.00 52.78 159 MET A N 1
ATOM 1102 C CA . MET A 1 159 ? -12.347 19.058 -4.110 1.00 52.78 159 MET A CA 1
ATOM 1103 C C . MET A 1 159 ? -13.530 19.609 -4.923 1.00 52.78 159 MET A C 1
ATOM 1105 O O . MET A 1 159 ? -14.676 19.415 -4.531 1.00 52.78 159 MET A O 1
ATOM 1109 N N . GLU A 1 160 ? -13.273 20.281 -6.053 1.00 46.88 160 GLU A N 1
ATOM 1110 C CA . GLU A 1 160 ? -14.278 21.114 -6.735 1.00 46.88 160 GLU A CA 1
ATOM 1111 C C . GLU A 1 160 ? -14.651 20.669 -8.161 1.00 46.88 160 GLU A C 1
ATOM 1113 O O . GLU A 1 160 ? -15.691 21.095 -8.661 1.00 46.88 160 GLU A O 1
ATOM 1118 N N . ARG A 1 161 ? -13.847 19.844 -8.857 1.00 44.75 161 ARG A N 1
ATOM 1119 C CA . ARG A 1 161 ? -13.996 19.695 -10.326 1.00 44.75 161 ARG A CA 1
ATOM 1120 C C . ARG A 1 161 ? -14.712 18.442 -10.823 1.00 44.75 161 ARG A C 1
ATOM 1122 O O . ARG A 1 161 ? -15.086 18.406 -11.992 1.00 44.75 161 ARG A O 1
ATOM 1129 N N . PHE A 1 162 ? -14.974 17.450 -9.977 1.00 42.72 162 PHE A N 1
ATOM 1130 C CA . PHE A 1 162 ? -15.718 16.254 -10.380 1.00 42.72 162 PHE A CA 1
ATOM 1131 C C . PHE A 1 162 ? -16.723 15.862 -9.300 1.00 42.72 162 PHE A C 1
ATOM 1133 O O . PHE A 1 162 ? -16.435 15.951 -8.114 1.00 42.72 162 PHE A O 1
ATOM 1140 N N . ALA A 1 163 ? -17.902 15.382 -9.708 1.00 41.69 163 ALA A N 1
ATOM 1141 C CA . ALA A 1 163 ? -19.003 14.964 -8.828 1.00 41.69 163 ALA A CA 1
ATOM 1142 C C . ALA A 1 163 ? -18.670 13.786 -7.877 1.00 41.69 163 ALA A C 1
ATOM 1144 O O . ALA A 1 163 ? -19.556 13.257 -7.209 1.00 41.69 163 ALA A O 1
ATOM 1145 N N . LYS A 1 164 ? -17.404 13.361 -7.829 1.00 45.62 164 LYS A N 1
ATOM 1146 C CA . LYS A 1 164 ? -16.849 12.424 -6.860 1.00 45.62 164 LYS A CA 1
ATOM 1147 C C . LYS A 1 164 ? -15.684 13.120 -6.145 1.00 45.62 164 LYS A C 1
ATOM 1149 O O . LYS A 1 164 ? -14.638 13.296 -6.775 1.00 45.62 164 LYS A O 1
ATOM 1154 N N . PRO A 1 165 ? -15.845 13.510 -4.869 1.00 45.41 165 PRO A N 1
ATOM 1155 C CA . PRO A 1 165 ? -14.707 13.869 -4.040 1.00 45.41 165 PRO A CA 1
ATOM 1156 C C . PRO A 1 165 ? -13.729 12.694 -4.044 1.00 45.41 165 PRO A C 1
ATOM 1158 O O . PRO A 1 165 ? -14.144 11.539 -3.942 1.00 45.41 165 PRO A O 1
ATOM 1161 N N . GLY A 1 166 ? -12.440 12.983 -4.189 1.00 50.88 166 GLY A N 1
ATOM 1162 C CA . GLY A 1 166 ? -11.414 11.979 -3.942 1.00 50.88 166 GLY A CA 1
ATOM 1163 C C . GLY A 1 166 ? -10.599 11.493 -5.144 1.00 50.88 166 GLY A C 1
ATOM 1164 O O . GLY A 1 166 ? -9.901 10.489 -5.038 1.00 50.88 166 GLY A O 1
ATOM 1165 N N . ILE A 1 167 ? -10.678 12.166 -6.293 1.00 54.94 167 ILE A N 1
ATOM 1166 C CA . ILE A 1 167 ? -9.850 11.820 -7.454 1.00 54.94 167 ILE A CA 1
ATOM 1167 C C . ILE A 1 167 ? -8.619 12.727 -7.470 1.00 54.94 167 ILE A C 1
ATOM 1169 O O . ILE A 1 167 ? -8.733 13.950 -7.584 1.00 54.94 167 ILE A O 1
ATOM 1173 N N . LEU A 1 168 ? -7.442 12.107 -7.394 1.00 52.59 168 LEU A N 1
ATOM 1174 C CA . LEU A 1 168 ? -6.160 12.742 -7.680 1.00 52.59 168 LEU A CA 1
ATOM 1175 C C . LEU A 1 168 ? -6.180 13.257 -9.130 1.00 52.59 168 LEU A C 1
ATOM 1177 O O . LEU A 1 168 ? -6.264 12.476 -10.076 1.00 52.59 168 LEU A O 1
ATOM 1181 N N . CYS A 1 169 ? -6.146 14.572 -9.326 1.00 54.06 169 CYS A N 1
ATOM 1182 C CA . CYS A 1 169 ? -6.192 15.214 -10.638 1.00 54.06 169 CYS A CA 1
ATOM 1183 C C . CYS A 1 169 ? -4.935 16.052 -10.831 1.00 54.06 169 CYS A C 1
ATOM 1185 O O . CYS A 1 169 ? -4.580 16.847 -9.973 1.00 54.06 169 CYS A O 1
ATOM 1187 N N . PHE A 1 170 ? -4.269 15.918 -11.971 1.00 55.72 170 PHE A N 1
ATOM 1188 C CA . PHE A 1 170 ? -3.144 16.796 -12.289 1.00 55.72 170 PHE A CA 1
ATOM 1189 C C . PHE A 1 170 ? -3.662 18.217 -12.512 1.00 55.72 170 PHE A C 1
ATOM 1191 O O . PHE A 1 170 ? -4.715 18.392 -13.135 1.00 55.72 170 PHE A O 1
ATOM 1198 N N . ALA A 1 171 ? -2.930 19.207 -11.998 1.00 53.72 171 ALA A N 1
ATOM 1199 C CA . ALA A 1 171 ? -3.238 20.612 -12.217 1.00 53.72 171 ALA A CA 1
ATOM 1200 C C . ALA A 1 171 ? -3.397 20.896 -13.722 1.00 53.72 171 ALA A C 1
ATOM 1202 O O . ALA A 1 171 ? -2.688 20.331 -14.557 1.00 53.72 171 ALA A O 1
ATOM 1203 N N . ASP A 1 172 ? -4.385 21.732 -14.046 1.00 49.53 172 ASP A N 1
ATOM 1204 C CA . ASP A 1 172 ? -4.858 22.038 -15.398 1.00 49.53 172 ASP A CA 1
ATOM 1205 C C . ASP A 1 172 ? -3.692 22.201 -16.388 1.00 49.53 172 ASP A C 1
ATOM 1207 O O . ASP A 1 172 ? -2.893 23.136 -16.288 1.00 49.53 172 ASP A O 1
ATOM 1211 N N . THR A 1 173 ? -3.601 21.309 -17.378 1.00 50.34 173 THR A N 1
ATOM 1212 C CA . THR A 1 173 ? -2.560 21.337 -18.422 1.00 50.34 173 THR A CA 1
ATOM 1213 C C . THR A 1 173 ? -2.661 22.567 -19.329 1.00 50.34 173 THR A C 1
ATOM 1215 O O . THR A 1 173 ? -1.951 22.660 -20.314 1.00 50.34 173 THR A O 1
ATOM 1218 N N . THR A 1 174 ? -3.544 23.522 -19.043 1.00 46.03 174 THR A N 1
ATOM 1219 C CA . THR A 1 174 ? -3.779 24.729 -19.840 1.00 46.03 174 THR A CA 1
ATOM 1220 C C . THR A 1 174 ? -2.685 25.795 -19.707 1.00 46.03 174 THR A C 1
ATOM 1222 O O . THR A 1 174 ? -2.742 26.799 -20.417 1.00 46.03 174 THR A O 1
ATOM 1225 N N . GLN A 1 175 ? -1.689 25.623 -18.828 1.00 46.31 175 GLN A N 1
ATOM 1226 C CA . GLN A 1 175 ? -0.506 26.496 -18.785 1.00 46.31 175 GLN A CA 1
ATOM 1227 C C . GLN A 1 175 ? 0.558 26.075 -19.824 1.00 46.31 175 GLN A C 1
ATOM 1229 O O . GLN A 1 175 ? 0.713 24.887 -20.102 1.00 46.31 175 GLN A O 1
ATOM 1234 N N . PRO A 1 176 ? 1.301 27.026 -20.430 1.00 43.06 176 PRO A N 1
ATOM 1235 C CA . PRO A 1 176 ? 2.146 26.764 -21.595 1.00 43.06 176 PRO A CA 1
ATOM 1236 C C . PRO A 1 176 ? 3.233 25.695 -21.360 1.00 43.06 176 PRO A C 1
ATOM 1238 O O . PRO A 1 176 ? 3.871 25.606 -20.311 1.00 43.06 176 PRO A O 1
ATOM 1241 N N . PHE A 1 177 ? 3.447 24.897 -22.409 1.00 51.25 177 PHE A N 1
ATOM 1242 C CA . PHE A 1 177 ? 3.459 23.429 -22.359 1.00 51.25 177 PHE A CA 1
ATOM 1243 C C . PHE A 1 177 ? 4.835 22.725 -22.319 1.00 51.25 177 PHE A C 1
ATOM 1245 O O . PHE A 1 177 ? 4.871 21.503 -22.236 1.00 51.25 177 PHE A O 1
ATOM 1252 N N . CYS A 1 178 ? 5.983 23.409 -22.390 1.00 49.72 178 CYS A N 1
ATOM 1253 C CA . CYS A 1 178 ? 7.234 22.691 -22.715 1.00 49.72 178 CYS A CA 1
ATOM 1254 C C . CYS A 1 178 ? 7.982 22.088 -21.511 1.00 49.72 178 CYS A C 1
ATOM 1256 O O . CYS A 1 178 ? 8.440 20.950 -21.595 1.00 49.72 178 CYS A O 1
ATOM 1258 N N . LYS A 1 179 ? 8.110 22.810 -20.388 1.00 58.28 179 LYS A N 1
ATOM 1259 C CA . LYS A 1 179 ? 8.857 22.303 -19.217 1.00 58.28 179 LYS A CA 1
ATOM 1260 C C . LYS A 1 179 ? 8.072 21.214 -18.476 1.00 58.28 179 LYS A C 1
ATOM 1262 O O . LYS A 1 179 ? 8.606 20.142 -18.214 1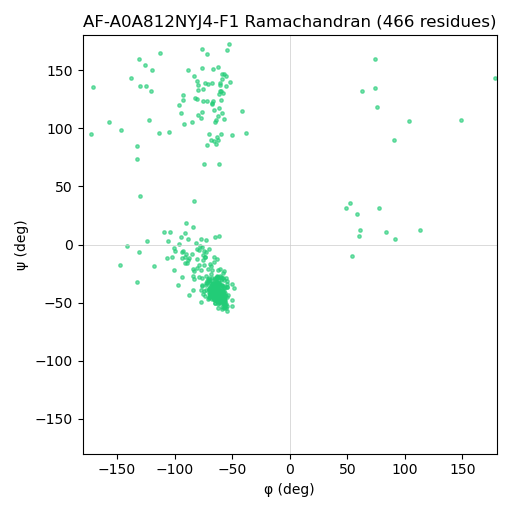.00 58.28 179 LYS A O 1
ATOM 1267 N N . HIS A 1 180 ? 6.775 21.446 -18.276 1.00 69.25 180 HIS A N 1
ATOM 1268 C CA . HIS A 1 180 ? 5.875 20.489 -17.634 1.00 69.25 180 HIS A CA 1
ATOM 1269 C C . HIS A 1 180 ? 5.691 19.200 -18.445 1.00 69.25 180 HIS A C 1
ATOM 1271 O O . HIS A 1 180 ? 5.492 18.152 -17.849 1.00 69.25 180 HIS A O 1
ATOM 1277 N N . ALA A 1 181 ? 5.800 19.231 -19.781 1.00 75.88 181 ALA A N 1
ATOM 1278 C CA . ALA A 1 181 ? 5.656 18.021 -20.594 1.00 75.88 181 ALA A CA 1
ATOM 1279 C C . ALA A 1 181 ? 6.822 17.036 -20.415 1.00 75.88 181 ALA A C 1
ATOM 1281 O O . ALA A 1 181 ? 6.587 15.835 -20.305 1.00 75.88 181 ALA A O 1
ATOM 1282 N N . LEU A 1 182 ? 8.069 17.522 -20.371 1.00 79.38 182 LEU A N 1
ATOM 1283 C CA . LEU A 1 182 ? 9.234 16.663 -20.124 1.00 79.38 182 LEU A CA 1
ATOM 1284 C C . LEU A 1 182 ? 9.254 16.146 -18.686 1.00 79.38 182 LEU A C 1
ATOM 1286 O O . LEU A 1 182 ? 9.495 14.960 -18.479 1.00 79.38 182 LEU A O 1
ATOM 1290 N N . ASP A 1 183 ? 8.949 17.011 -17.720 1.00 83.19 183 ASP A N 1
ATOM 1291 C CA . ASP A 1 183 ? 8.844 16.647 -16.306 1.00 83.19 183 ASP A CA 1
ATOM 1292 C C . ASP A 1 183 ? 7.722 15.611 -16.081 1.00 83.19 183 ASP A C 1
ATOM 1294 O O . ASP A 1 183 ? 7.939 14.598 -15.420 1.00 83.19 183 ASP A O 1
ATOM 1298 N N . LEU A 1 184 ? 6.559 15.779 -16.722 1.00 82.12 184 LEU A N 1
ATOM 1299 C CA . LEU A 1 184 ? 5.468 14.798 -16.701 1.00 82.12 184 LEU A CA 1
ATOM 1300 C C . LEU A 1 184 ? 5.848 13.481 -17.371 1.00 82.12 184 LEU A C 1
ATOM 1302 O O . LEU A 1 184 ? 5.505 12.414 -16.867 1.00 82.12 184 LEU A O 1
ATOM 1306 N N . ARG A 1 185 ? 6.553 13.533 -18.500 1.00 86.12 185 ARG A N 1
ATOM 1307 C CA . ARG A 1 185 ? 7.003 12.330 -19.200 1.00 86.12 185 ARG A CA 1
ATOM 1308 C C . ARG A 1 185 ? 8.042 11.566 -18.380 1.00 86.12 185 ARG A C 1
ATOM 1310 O O . ARG A 1 185 ? 7.964 10.344 -18.314 1.00 86.12 185 ARG A O 1
ATOM 1317 N N . LEU A 1 186 ? 8.961 12.270 -17.713 1.00 87.56 186 LEU A N 1
ATOM 1318 C CA . LEU A 1 186 ? 9.898 11.665 -16.767 1.00 87.56 186 LEU A CA 1
ATOM 1319 C C . LEU A 1 186 ? 9.140 11.028 -15.601 1.00 87.56 186 LEU A C 1
ATOM 1321 O O . LEU A 1 186 ? 9.385 9.871 -15.285 1.00 87.56 186 LEU A O 1
ATOM 1325 N N . TYR A 1 187 ? 8.177 11.744 -15.017 1.00 87.50 187 TYR A N 1
ATOM 1326 C CA . TYR A 1 187 ? 7.340 11.228 -13.936 1.00 87.50 187 TYR A CA 1
ATOM 1327 C C . TYR A 1 187 ? 6.625 9.930 -14.343 1.00 87.50 187 TYR A C 1
ATOM 1329 O O . TYR A 1 187 ? 6.713 8.926 -13.642 1.00 87.50 187 TYR A O 1
ATOM 1337 N N . GLN A 1 188 ? 5.998 9.903 -15.523 1.00 89.00 188 GLN A N 1
ATOM 1338 C CA . GLN A 1 188 ? 5.353 8.704 -16.071 1.00 89.00 188 GLN A CA 1
ATOM 1339 C C . GLN A 1 188 ? 6.343 7.564 -16.340 1.00 89.00 188 GLN A C 1
ATOM 1341 O O . GLN A 1 188 ? 6.011 6.404 -16.102 1.00 89.00 188 GLN A O 1
ATOM 1346 N N . ALA A 1 189 ? 7.548 7.874 -16.821 1.00 90.56 189 ALA A N 1
ATOM 1347 C CA . ALA A 1 189 ? 8.587 6.875 -17.045 1.00 90.56 189 ALA A CA 1
ATOM 1348 C C . ALA A 1 189 ? 9.059 6.247 -15.729 1.00 90.56 189 ALA A C 1
ATOM 1350 O O . ALA A 1 189 ? 9.147 5.027 -15.644 1.00 90.56 189 ALA A O 1
ATOM 1351 N N . LEU A 1 190 ? 9.264 7.046 -14.680 1.00 92.12 190 LEU A N 1
ATOM 1352 C CA . LEU A 1 190 ? 9.615 6.547 -13.347 1.00 92.12 190 LEU A CA 1
ATOM 1353 C C . LEU A 1 190 ? 8.490 5.693 -12.746 1.00 92.12 190 LEU A C 1
ATOM 1355 O O . LEU A 1 190 ? 8.755 4.622 -12.208 1.00 92.12 190 LEU A O 1
ATOM 1359 N N . GLN A 1 191 ? 7.228 6.104 -12.900 1.00 92.88 191 GLN A N 1
ATOM 1360 C CA . GLN A 1 191 ? 6.086 5.277 -12.498 1.00 92.88 191 GLN A CA 1
ATOM 1361 C C . GLN A 1 191 ? 6.067 3.939 -13.246 1.00 92.88 191 GLN A C 1
ATOM 1363 O O . GLN A 1 191 ? 5.862 2.895 -12.631 1.00 92.88 191 GLN A O 1
ATOM 1368 N N . ALA A 1 192 ? 6.319 3.943 -14.557 1.00 92.75 192 ALA A N 1
ATOM 1369 C CA . ALA A 1 192 ? 6.397 2.717 -15.344 1.00 92.75 192 ALA A CA 1
ATOM 1370 C C . ALA A 1 192 ? 7.549 1.807 -14.894 1.00 92.75 192 ALA A C 1
ATOM 1372 O O . ALA A 1 192 ? 7.357 0.596 -14.830 1.00 92.75 192 ALA A O 1
ATOM 1373 N N . VAL A 1 193 ? 8.706 2.370 -14.525 1.00 93.69 193 VAL A N 1
ATOM 1374 C CA . VAL A 1 193 ? 9.814 1.616 -13.913 1.00 93.69 193 VAL A CA 1
ATOM 1375 C C . VAL A 1 193 ? 9.326 0.919 -12.640 1.00 93.69 193 VAL A C 1
ATOM 1377 O O . VAL A 1 193 ? 9.443 -0.299 -12.544 1.00 93.69 193 VAL A O 1
ATOM 1380 N N . CYS A 1 194 ? 8.689 1.640 -11.708 1.00 95.31 194 CYS A N 1
ATOM 1381 C CA . CYS A 1 194 ? 8.119 1.045 -10.492 1.00 95.31 194 CYS A CA 1
ATOM 1382 C C . CYS A 1 194 ? 7.116 -0.080 -10.804 1.00 95.31 194 CYS A C 1
ATOM 1384 O O . CYS A 1 194 ? 7.176 -1.150 -10.198 1.00 95.31 194 CYS A O 1
ATOM 1386 N N . ILE A 1 195 ? 6.210 0.141 -11.766 1.00 94.81 195 ILE A N 1
ATOM 1387 C CA . ILE A 1 195 ? 5.217 -0.856 -12.190 1.00 94.81 195 ILE A CA 1
ATOM 1388 C C . ILE A 1 195 ? 5.905 -2.112 -12.710 1.00 94.81 195 ILE A C 1
ATOM 1390 O O . ILE A 1 195 ? 5.520 -3.205 -12.312 1.00 94.81 195 ILE A O 1
ATOM 1394 N N . TRP A 1 196 ? 6.894 -1.980 -13.595 1.00 93.88 196 TRP A N 1
ATOM 1395 C CA . TRP A 1 196 ? 7.544 -3.135 -14.206 1.00 93.88 196 TRP A CA 1
ATOM 1396 C C . TRP A 1 196 ? 8.465 -3.882 -13.241 1.00 93.88 196 TRP A C 1
ATOM 1398 O O . TRP A 1 196 ? 8.475 -5.109 -13.283 1.00 93.88 196 TRP A O 1
ATOM 1408 N N . ILE A 1 197 ? 9.149 -3.190 -12.322 1.00 93.06 197 ILE A N 1
ATOM 1409 C CA . ILE A 1 197 ? 9.890 -3.832 -11.221 1.00 93.06 197 ILE A CA 1
ATOM 1410 C C . ILE A 1 197 ? 8.940 -4.716 -10.402 1.00 93.06 197 ILE A C 1
ATOM 1412 O O . ILE A 1 197 ? 9.190 -5.907 -10.216 1.00 93.06 197 ILE A O 1
ATOM 1416 N N . LEU A 1 198 ? 7.805 -4.161 -9.967 1.00 93.38 198 LEU A N 1
ATOM 1417 C CA . LEU A 1 198 ? 6.826 -4.911 -9.181 1.00 93.38 198 LEU A CA 1
ATOM 1418 C C . LEU A 1 198 ? 6.090 -5.974 -10.010 1.00 93.38 198 LEU A C 1
ATOM 1420 O O . LEU A 1 198 ? 5.727 -7.015 -9.471 1.00 93.38 198 LEU A O 1
ATOM 1424 N N . ALA A 1 199 ? 5.898 -5.759 -11.314 1.00 91.50 199 ALA A N 1
ATOM 1425 C CA . ALA A 1 199 ? 5.354 -6.762 -12.227 1.00 91.50 199 ALA A CA 1
ATOM 1426 C C . ALA A 1 199 ? 6.267 -7.979 -12.328 1.00 91.50 199 ALA A C 1
ATOM 1428 O O . ALA A 1 199 ? 5.777 -9.100 -12.244 1.00 91.50 199 ALA A O 1
ATOM 1429 N N . LEU A 1 200 ? 7.575 -7.764 -12.487 1.00 88.62 200 LEU A N 1
ATOM 1430 C CA . LEU A 1 200 ? 8.565 -8.835 -12.519 1.00 88.62 200 LEU A CA 1
ATOM 1431 C C . LEU A 1 200 ? 8.535 -9.636 -11.221 1.00 88.62 200 LEU A C 1
ATOM 1433 O O . LEU A 1 200 ? 8.380 -10.854 -11.271 1.00 88.62 200 LEU A O 1
ATOM 1437 N N . LEU A 1 201 ? 8.587 -8.947 -10.076 1.00 89.12 201 LEU A N 1
ATOM 1438 C CA . LEU A 1 201 ? 8.516 -9.583 -8.764 1.00 89.12 201 LEU A CA 1
ATOM 1439 C C . LEU A 1 201 ? 7.240 -10.421 -8.613 1.00 89.12 201 LEU A C 1
ATOM 1441 O O . LEU A 1 201 ? 7.313 -11.610 -8.314 1.00 89.12 201 LEU A O 1
ATOM 1445 N N . LEU A 1 202 ? 6.071 -9.815 -8.852 1.00 88.88 202 LEU A N 1
ATOM 1446 C CA . LEU A 1 202 ? 4.775 -10.469 -8.665 1.00 88.88 202 LEU A CA 1
ATOM 1447 C C . LEU A 1 202 ? 4.557 -11.623 -9.648 1.00 88.88 202 LEU A C 1
ATOM 1449 O O . LEU A 1 202 ? 3.983 -12.639 -9.267 1.00 88.88 202 LEU A O 1
ATOM 1453 N N . ARG A 1 203 ? 5.018 -11.504 -10.895 1.00 86.44 203 ARG A N 1
ATOM 1454 C CA . ARG A 1 203 ? 4.917 -12.587 -11.884 1.00 86.44 203 ARG A CA 1
ATOM 1455 C C . ARG A 1 203 ? 5.842 -13.739 -11.553 1.00 86.44 203 ARG A C 1
ATOM 1457 O O . ARG A 1 203 ? 5.411 -14.880 -11.685 1.00 86.44 203 ARG A O 1
ATOM 1464 N N . ALA A 1 204 ? 7.054 -13.448 -11.080 1.00 83.31 204 ALA A N 1
ATOM 1465 C CA . ALA A 1 204 ? 7.985 -14.475 -10.647 1.00 83.31 204 ALA A CA 1
ATOM 1466 C C . ALA A 1 204 ? 7.320 -15.353 -9.574 1.00 83.31 204 ALA A C 1
ATOM 1468 O O . ALA A 1 204 ? 7.197 -16.556 -9.759 1.00 83.31 204 ALA A O 1
ATOM 1469 N N . ILE A 1 205 ? 6.737 -14.763 -8.529 1.00 82.69 205 ILE A N 1
ATOM 1470 C CA . ILE A 1 205 ? 6.061 -15.506 -7.445 1.00 82.69 205 ILE A CA 1
ATOM 1471 C C . ILE A 1 205 ? 4.657 -16.050 -7.798 1.00 82.69 205 ILE A C 1
ATOM 1473 O O . ILE A 1 205 ? 3.966 -16.579 -6.930 1.00 82.69 205 ILE A O 1
ATOM 1477 N N . GLY A 1 206 ? 4.190 -15.921 -9.045 1.00 78.31 206 GLY A N 1
ATOM 1478 C CA . GLY A 1 206 ? 2.889 -16.458 -9.468 1.00 78.31 206 GLY A CA 1
ATOM 1479 C C . GLY A 1 206 ? 1.670 -15.634 -9.034 1.00 78.31 206 GLY A C 1
ATOM 1480 O O . GLY A 1 206 ? 0.594 -16.184 -8.818 1.00 78.31 206 GLY A O 1
ATOM 1481 N N . HIS A 1 207 ? 1.816 -14.314 -8.920 1.00 72.00 207 HIS A N 1
ATOM 1482 C CA . HIS A 1 207 ? 0.788 -13.353 -8.495 1.00 72.00 207 HIS A CA 1
ATOM 1483 C C . HIS A 1 207 ? 0.240 -13.580 -7.081 1.00 72.00 207 HIS A C 1
ATOM 1485 O O . HIS A 1 207 ? -0.769 -12.968 -6.722 1.00 72.00 207 HIS A O 1
ATOM 1491 N N . SER A 1 208 ? 0.880 -14.423 -6.263 1.00 75.00 208 SER A N 1
ATOM 1492 C CA . SER A 1 208 ? 0.497 -14.552 -4.861 1.00 75.00 208 SER A CA 1
ATOM 1493 C C . SER A 1 208 ? 0.799 -13.226 -4.153 1.00 75.00 208 SER A C 1
ATOM 1495 O O . SER A 1 208 ? 1.971 -12.841 -4.087 1.00 75.00 208 SER A O 1
ATOM 1497 N N . PRO A 1 209 ? -0.209 -12.500 -3.641 1.00 71.31 209 PRO A N 1
ATOM 1498 C CA . PRO A 1 209 ? 0.046 -11.298 -2.864 1.00 71.31 209 PRO A CA 1
ATOM 1499 C C . PRO A 1 209 ? 0.850 -11.692 -1.624 1.00 71.31 209 PRO A C 1
ATOM 1501 O O . PRO A 1 209 ? 0.498 -12.636 -0.918 1.00 71.31 209 PRO A O 1
ATOM 1504 N N . GLY A 1 210 ? 1.947 -10.987 -1.378 1.00 83.75 210 GLY A N 1
ATOM 1505 C CA . GLY A 1 210 ? 2.883 -11.336 -0.321 1.00 83.75 210 GLY A CA 1
ATOM 1506 C C . GLY A 1 210 ? 3.677 -10.115 0.092 1.00 83.75 210 GLY A C 1
ATOM 1507 O O . GLY A 1 210 ? 4.580 -9.686 -0.624 1.00 83.75 210 GLY A O 1
ATOM 1508 N N . ALA A 1 211 ? 3.336 -9.560 1.253 1.00 92.88 211 ALA A N 1
ATOM 1509 C CA . ALA A 1 211 ? 4.123 -8.499 1.865 1.00 92.88 211 ALA A CA 1
ATOM 1510 C C . ALA A 1 211 ? 5.558 -8.961 2.153 1.00 92.88 211 ALA A C 1
ATOM 1512 O O . ALA A 1 211 ? 6.477 -8.173 1.977 1.00 92.88 211 ALA A O 1
ATOM 1513 N N . SER A 1 212 ? 5.749 -10.239 2.509 1.00 92.19 212 SER A N 1
ATOM 1514 C CA . SER A 1 212 ? 7.064 -10.865 2.703 1.00 92.19 212 SER A CA 1
ATOM 1515 C C . SER A 1 212 ? 7.927 -10.795 1.450 1.00 92.19 212 SER A C 1
ATOM 1517 O O . SER A 1 212 ? 9.043 -10.304 1.520 1.00 92.19 212 SER A O 1
ATOM 1519 N N . ASN A 1 213 ? 7.385 -11.173 0.293 1.00 90.69 213 ASN A N 1
ATOM 1520 C CA . ASN A 1 213 ? 8.128 -11.151 -0.968 1.00 90.69 213 ASN A CA 1
ATOM 1521 C C . ASN A 1 213 ? 8.515 -9.724 -1.383 1.00 90.69 213 ASN A C 1
ATOM 1523 O O . ASN A 1 213 ? 9.620 -9.501 -1.864 1.00 90.69 213 ASN A O 1
ATOM 1527 N N . LEU A 1 214 ? 7.615 -8.750 -1.189 1.00 92.94 214 LEU A N 1
ATOM 1528 C CA . LEU A 1 214 ? 7.930 -7.336 -1.417 1.00 92.94 214 LEU A CA 1
ATOM 1529 C C . LEU A 1 214 ? 9.023 -6.851 -0.460 1.00 92.94 214 LEU A C 1
ATOM 1531 O O . LEU A 1 214 ? 9.956 -6.180 -0.879 1.00 92.94 214 LEU A O 1
ATOM 1535 N N . TRP A 1 215 ? 8.906 -7.198 0.817 1.00 94.44 215 TRP A N 1
ATOM 1536 C CA . TRP A 1 215 ? 9.848 -6.795 1.852 1.00 94.44 215 TRP A CA 1
ATOM 1537 C C . TRP A 1 215 ? 11.242 -7.385 1.637 1.00 94.44 215 TRP A C 1
ATOM 1539 O O . TRP A 1 215 ? 12.227 -6.658 1.707 1.00 94.44 215 TRP A O 1
ATOM 1549 N N . GLU A 1 216 ? 11.320 -8.678 1.327 1.00 90.69 216 GLU A N 1
ATOM 1550 C CA . GLU A 1 216 ? 12.565 -9.384 1.025 1.00 90.69 216 GLU A CA 1
ATOM 1551 C C . GLU A 1 216 ? 13.221 -8.829 -0.240 1.00 90.69 216 GLU A C 1
ATOM 1553 O O . GLU A 1 216 ? 14.408 -8.518 -0.221 1.00 90.69 216 GLU A O 1
ATOM 1558 N N . PHE A 1 217 ? 12.446 -8.611 -1.308 1.00 89.38 217 PHE A N 1
ATOM 1559 C CA . PHE A 1 217 ? 12.948 -7.993 -2.539 1.00 89.38 217 PHE A CA 1
ATOM 1560 C C . PHE A 1 217 ? 13.533 -6.596 -2.298 1.00 89.38 217 PHE A C 1
ATOM 1562 O O . PHE A 1 217 ? 14.524 -6.215 -2.914 1.00 89.38 217 PHE A O 1
ATOM 1569 N N . CYS A 1 218 ? 12.938 -5.840 -1.379 1.00 90.81 218 CYS A N 1
ATOM 1570 C CA . CYS A 1 218 ? 13.415 -4.528 -0.966 1.00 90.81 218 CYS A CA 1
ATOM 1571 C C . CYS A 1 218 ? 14.514 -4.590 0.108 1.00 90.81 218 CYS A C 1
ATOM 1573 O O . CYS A 1 218 ? 14.756 -3.576 0.751 1.00 90.81 218 CYS A O 1
ATOM 1575 N N . ASN A 1 219 ? 15.153 -5.742 0.348 1.00 90.75 219 ASN A N 1
ATOM 1576 C CA . ASN A 1 219 ? 16.189 -5.926 1.374 1.00 90.75 219 ASN A CA 1
ATOM 1577 C C . ASN A 1 219 ? 15.759 -5.454 2.779 1.00 90.75 219 ASN A C 1
ATOM 1579 O O . ASN A 1 219 ? 16.567 -4.922 3.539 1.00 90.75 219 ASN A O 1
ATOM 1583 N N . ALA A 1 220 ? 14.479 -5.634 3.123 1.00 92.56 220 ALA A N 1
ATOM 1584 C CA . ALA A 1 220 ? 13.862 -5.125 4.348 1.00 92.56 220 ALA A CA 1
ATOM 1585 C C . ALA A 1 220 ? 13.934 -3.589 4.520 1.00 92.56 220 ALA A C 1
ATOM 1587 O O . ALA A 1 220 ? 13.882 -3.080 5.642 1.00 92.56 220 ALA A O 1
ATOM 1588 N N . ASP A 1 221 ? 14.030 -2.841 3.418 1.00 92.94 221 ASP A N 1
ATOM 1589 C CA . ASP A 1 221 ? 14.010 -1.381 3.412 1.00 92.94 221 ASP A CA 1
ATOM 1590 C C . ASP A 1 221 ? 12.589 -0.840 3.161 1.00 92.94 221 ASP A C 1
ATOM 1592 O O . ASP A 1 221 ? 12.008 -0.953 2.073 1.00 92.94 221 ASP A O 1
ATOM 1596 N N . ALA A 1 222 ? 12.036 -0.192 4.190 1.00 93.25 222 ALA A N 1
ATOM 1597 C CA . ALA A 1 222 ? 10.750 0.496 4.145 1.00 93.25 222 ALA A CA 1
ATOM 1598 C C . ALA A 1 222 ? 10.693 1.603 3.082 1.00 93.25 222 ALA A C 1
ATOM 1600 O O . ALA A 1 222 ? 9.657 1.778 2.435 1.00 93.25 222 ALA A O 1
ATOM 1601 N N . LEU A 1 223 ? 11.778 2.352 2.884 1.00 91.19 223 LEU A N 1
ATOM 1602 C CA . LEU A 1 223 ? 11.848 3.424 1.895 1.00 91.19 223 LEU A CA 1
ATOM 1603 C C . LEU A 1 223 ? 11.721 2.851 0.485 1.00 91.19 223 LEU A C 1
ATOM 1605 O O . LEU A 1 223 ? 10.839 3.262 -0.270 1.00 91.19 223 LEU A O 1
ATOM 1609 N N . CYS A 1 224 ? 12.517 1.829 0.174 1.00 93.00 224 CYS A N 1
ATOM 1610 C CA . CYS A 1 224 ? 12.446 1.105 -1.092 1.00 93.00 224 CYS A CA 1
ATOM 1611 C C . CYS A 1 224 ? 11.033 0.577 -1.380 1.00 93.00 224 CYS A C 1
ATOM 1613 O O . CYS A 1 224 ? 10.442 0.905 -2.417 1.00 93.00 224 CYS A O 1
ATOM 1615 N N . ALA A 1 225 ? 10.443 -0.157 -0.432 1.00 95.38 225 ALA A N 1
ATOM 1616 C CA . ALA A 1 225 ? 9.116 -0.742 -0.602 1.00 95.38 225 ALA A CA 1
ATOM 1617 C C . ALA A 1 225 ? 8.035 0.326 -0.845 1.00 95.38 225 ALA A C 1
ATOM 1619 O O . ALA A 1 225 ? 7.226 0.211 -1.770 1.00 95.38 225 ALA A O 1
ATOM 1620 N N . THR A 1 226 ? 8.024 1.393 -0.044 1.00 94.75 226 THR A N 1
ATOM 1621 C CA . THR A 1 226 ? 7.000 2.444 -0.137 1.00 94.75 226 THR A CA 1
ATOM 1622 C C . THR A 1 226 ? 7.112 3.278 -1.414 1.00 94.75 226 THR A C 1
ATOM 1624 O O . THR A 1 226 ? 6.076 3.602 -1.993 1.00 94.75 226 THR A O 1
ATOM 1627 N N . ILE A 1 227 ? 8.320 3.576 -1.908 1.00 92.94 227 ILE A N 1
ATOM 1628 C CA . ILE A 1 227 ? 8.524 4.313 -3.168 1.00 92.94 227 ILE A CA 1
ATOM 1629 C C . ILE A 1 227 ? 8.039 3.504 -4.366 1.00 92.94 227 ILE A C 1
ATOM 1631 O O . ILE A 1 227 ? 7.321 4.037 -5.216 1.00 92.94 227 ILE A O 1
ATOM 1635 N N . LEU A 1 228 ? 8.399 2.218 -4.438 1.00 95.06 228 LEU A N 1
ATOM 1636 C CA . LEU A 1 228 ? 7.961 1.348 -5.529 1.00 95.06 228 LEU A CA 1
ATOM 1637 C C . LEU A 1 228 ? 6.434 1.230 -5.549 1.00 95.06 228 LEU A C 1
ATOM 1639 O O . LEU A 1 228 ? 5.809 1.393 -6.601 1.00 95.06 228 LEU A O 1
ATOM 1643 N N . VAL A 1 229 ? 5.823 1.017 -4.379 1.00 96.50 229 VAL A N 1
ATOM 1644 C CA . VAL A 1 229 ? 4.363 0.972 -4.234 1.00 96.50 229 VAL A CA 1
ATOM 1645 C C . VAL A 1 229 ? 3.736 2.307 -4.633 1.00 96.50 229 VAL A C 1
ATOM 1647 O O . VAL A 1 229 ? 2.794 2.311 -5.426 1.00 96.50 229 VAL A O 1
ATOM 1650 N N . LYS A 1 230 ? 4.253 3.441 -4.137 1.00 94.38 230 LYS A N 1
ATOM 1651 C CA . LYS A 1 230 ? 3.757 4.783 -4.482 1.00 94.38 230 LYS A CA 1
ATOM 1652 C C . LYS A 1 230 ? 3.774 4.980 -5.992 1.00 94.38 230 LYS A C 1
ATOM 1654 O O . LYS A 1 230 ? 2.735 5.290 -6.575 1.00 94.38 230 LYS A O 1
ATOM 1659 N N . GLY A 1 231 ? 4.932 4.774 -6.621 1.00 92.81 231 GLY A N 1
ATOM 1660 C CA . GLY A 1 231 ? 5.118 4.961 -8.057 1.00 92.81 231 GLY A CA 1
ATOM 1661 C C . GLY A 1 231 ? 4.142 4.123 -8.882 1.00 92.81 231 GLY A C 1
ATOM 1662 O O . GLY A 1 231 ? 3.535 4.636 -9.822 1.00 92.81 231 GLY A O 1
ATOM 1663 N N . ALA A 1 232 ? 3.911 2.870 -8.485 1.00 94.62 232 ALA A N 1
ATOM 1664 C CA . ALA A 1 232 ? 2.993 1.983 -9.191 1.00 94.62 232 ALA A CA 1
ATOM 1665 C C . ALA A 1 232 ? 1.505 2.307 -8.970 1.00 94.62 232 ALA A C 1
ATOM 1667 O O . ALA A 1 232 ? 0.710 2.243 -9.915 1.00 94.62 232 ALA A O 1
ATOM 1668 N N . LEU A 1 233 ? 1.107 2.663 -7.745 1.00 93.56 233 LEU A N 1
ATOM 1669 C CA . LEU A 1 233 ? -0.286 2.997 -7.421 1.00 93.56 233 LEU A CA 1
ATOM 1670 C C . LEU A 1 233 ? -0.691 4.390 -7.916 1.00 93.56 233 LEU A C 1
ATOM 1672 O O . LEU A 1 233 ? -1.849 4.598 -8.265 1.00 93.56 233 LEU A O 1
ATOM 1676 N N . SER A 1 234 ? 0.259 5.321 -8.017 1.00 90.44 234 SER A N 1
ATOM 1677 C CA . SER A 1 234 ? 0.021 6.683 -8.514 1.00 90.44 234 SER A CA 1
ATOM 1678 C C . SER A 1 234 ? -0.200 6.751 -10.029 1.00 90.44 234 SER A C 1
ATOM 1680 O O . SER A 1 234 ? -0.579 7.799 -10.561 1.00 90.44 234 SER A O 1
ATOM 1682 N N . PHE A 1 235 ? 0.051 5.660 -10.758 1.00 88.94 235 PHE A N 1
ATOM 1683 C CA . PHE A 1 235 ? -0.180 5.615 -12.194 1.00 88.94 235 PHE A CA 1
ATOM 1684 C C . PHE A 1 235 ? -1.675 5.465 -12.506 1.00 88.94 235 PHE A C 1
ATOM 1686 O O . PHE A 1 235 ? -2.308 4.439 -12.236 1.00 88.94 235 PHE A O 1
ATOM 1693 N N . GLN A 1 236 ? -2.248 6.497 -13.124 1.00 80.00 236 GLN A N 1
ATOM 1694 C CA . GLN A 1 236 ? -3.673 6.543 -13.444 1.00 80.00 236 GLN A CA 1
ATOM 1695 C C . GLN A 1 236 ? -3.995 5.752 -14.712 1.00 80.00 236 GLN A C 1
ATOM 1697 O O . GLN A 1 236 ? -3.492 6.052 -15.794 1.00 80.00 236 GLN A O 1
ATOM 1702 N N . ARG A 1 237 ? -4.933 4.804 -14.612 1.00 71.25 237 ARG A N 1
ATOM 1703 C CA . ARG A 1 237 ? -5.348 3.950 -15.741 1.00 71.25 237 ARG A CA 1
ATOM 1704 C C . ARG A 1 237 ? -5.844 4.734 -16.959 1.00 71.25 237 ARG A C 1
ATOM 1706 O O . ARG A 1 237 ? -5.531 4.360 -18.084 1.00 71.25 237 ARG A O 1
ATOM 1713 N N . GLY A 1 238 ? -6.554 5.845 -16.741 1.00 66.00 238 GLY A N 1
ATOM 1714 C CA . GLY A 1 238 ? -7.071 6.703 -17.817 1.00 66.00 238 GLY A CA 1
ATOM 1715 C C . GLY A 1 238 ? -5.987 7.360 -18.679 1.00 66.00 238 GLY A C 1
ATOM 1716 O O . GLY A 1 238 ? -6.290 7.879 -19.745 1.00 66.00 238 GLY A O 1
ATOM 1717 N N . ARG A 1 239 ? -4.718 7.319 -18.251 1.00 66.06 239 ARG A N 1
ATOM 1718 C CA . ARG A 1 239 ? -3.585 7.903 -18.981 1.00 66.06 239 ARG A CA 1
ATOM 1719 C C . ARG A 1 239 ? -2.875 6.933 -19.908 1.00 66.06 239 ARG A C 1
ATOM 1721 O O . ARG A 1 239 ? -2.006 7.378 -20.651 1.00 66.06 239 ARG A O 1
ATOM 1728 N N . ARG A 1 240 ? -3.253 5.650 -19.904 1.00 63.00 240 ARG A N 1
ATOM 1729 C CA . ARG A 1 240 ? -2.625 4.610 -20.731 1.00 63.00 240 ARG A CA 1
ATOM 1730 C C . ARG A 1 240 ? -2.605 4.965 -22.220 1.00 63.00 240 ARG A C 1
ATOM 1732 O O . ARG A 1 240 ? -1.638 4.658 -22.901 1.00 63.00 240 ARG A O 1
ATOM 1739 N N . GLU A 1 241 ? -3.653 5.616 -22.718 1.00 60.69 241 GLU A N 1
ATOM 1740 C CA . GLU A 1 241 ? -3.767 5.991 -24.136 1.00 60.69 241 GLU A CA 1
ATOM 1741 C C . GLU A 1 241 ? -2.906 7.208 -24.503 1.00 60.69 241 GLU A C 1
ATOM 1743 O O . GLU A 1 241 ? -2.551 7.397 -25.662 1.00 60.69 241 GLU A O 1
ATOM 1748 N N . THR A 1 242 ? -2.547 8.025 -23.511 1.00 63.81 242 THR A N 1
ATOM 1749 C CA . THR A 1 242 ? -1.783 9.269 -23.695 1.00 63.81 242 THR A CA 1
ATOM 1750 C C . THR A 1 242 ? -0.330 9.170 -23.234 1.00 63.81 242 THR A C 1
ATOM 1752 O O . THR A 1 242 ? 0.452 10.083 -23.488 1.00 63.81 242 THR A O 1
ATOM 1755 N N . SER A 1 243 ? 0.040 8.107 -22.514 1.00 67.56 243 SER A N 1
ATOM 1756 C CA . SER A 1 243 ? 1.381 7.939 -21.958 1.00 67.56 243 SER A CA 1
ATOM 1757 C C . SER A 1 243 ? 2.361 7.453 -23.019 1.00 67.56 243 SER A C 1
ATOM 1759 O O . SER A 1 243 ? 2.110 6.462 -23.700 1.00 67.56 243 SER A O 1
ATOM 1761 N N . CYS A 1 244 ? 3.533 8.083 -23.089 1.00 73.06 244 CYS A N 1
ATOM 1762 C CA . CYS A 1 244 ? 4.626 7.686 -23.987 1.00 73.06 244 CYS A CA 1
ATOM 1763 C C . CYS A 1 244 ? 5.353 6.394 -23.559 1.00 73.06 244 CYS A C 1
ATOM 1765 O O . CYS A 1 244 ? 6.367 6.030 -24.164 1.00 73.06 244 CYS A O 1
ATOM 1767 N N . VAL A 1 245 ? 4.879 5.742 -22.494 1.00 81.38 245 VAL A N 1
ATOM 1768 C CA . VAL A 1 245 ? 5.541 4.620 -21.827 1.00 81.38 245 VAL A CA 1
ATOM 1769 C C . VAL A 1 245 ? 4.601 3.427 -21.775 1.00 81.38 245 VAL A C 1
ATOM 1771 O O . VAL A 1 245 ? 3.412 3.572 -21.481 1.00 81.38 245 VAL A O 1
ATOM 1774 N N . ARG A 1 246 ? 5.133 2.240 -22.074 1.00 85.06 246 ARG A N 1
ATOM 1775 C CA . ARG A 1 246 ? 4.371 0.995 -22.012 1.00 85.06 246 ARG A CA 1
ATOM 1776 C C . ARG A 1 246 ? 4.081 0.610 -20.568 1.00 85.06 246 ARG A C 1
ATOM 1778 O O . ARG A 1 246 ? 4.955 0.666 -19.707 1.00 85.06 246 ARG A O 1
ATOM 1785 N N . VAL A 1 247 ? 2.858 0.148 -20.338 1.00 88.94 247 VAL A N 1
ATOM 1786 C CA . VAL A 1 247 ? 2.416 -0.438 -19.070 1.00 88.94 247 VAL A CA 1
ATOM 1787 C C . VAL A 1 247 ? 1.815 -1.823 -19.312 1.00 88.94 247 VAL A C 1
ATOM 1789 O O . VAL A 1 247 ? 1.314 -2.076 -20.416 1.00 88.94 247 VAL A O 1
ATOM 1792 N N . PRO A 1 248 ? 1.838 -2.717 -18.307 1.00 90.31 248 PRO A N 1
ATOM 1793 C CA . PRO A 1 248 ? 1.255 -4.047 -18.420 1.00 90.31 248 PRO A CA 1
ATOM 1794 C C . PRO A 1 248 ? -0.222 -4.000 -18.838 1.00 90.31 248 PRO A C 1
ATOM 1796 O O . PRO A 1 248 ? -0.975 -3.101 -18.455 1.00 90.31 248 PRO A O 1
ATOM 1799 N N . HIS A 1 249 ? -0.663 -4.973 -19.635 1.00 89.25 249 HIS A N 1
ATOM 1800 C CA . HIS A 1 249 ? -2.055 -5.037 -20.094 1.00 89.25 249 HIS A CA 1
ATOM 1801 C C . HIS A 1 249 ? -3.032 -5.382 -18.957 1.00 89.25 249 HIS A C 1
ATOM 1803 O O . HIS A 1 249 ? -4.175 -4.931 -18.968 1.00 89.25 249 HIS A O 1
ATOM 1809 N N . ASP A 1 250 ? -2.535 -6.117 -17.969 1.00 90.88 250 ASP A N 1
ATOM 1810 C CA . ASP A 1 250 ? -3.121 -6.575 -16.710 1.00 90.88 250 ASP A CA 1
ATOM 1811 C C . ASP A 1 250 ? -2.907 -5.583 -15.547 1.00 90.88 250 ASP A C 1
ATOM 1813 O O . ASP A 1 250 ? -3.057 -5.947 -14.381 1.00 90.88 250 ASP A O 1
ATOM 1817 N N . LEU A 1 251 ? -2.591 -4.312 -15.840 1.00 91.56 251 LEU A N 1
ATOM 1818 C CA . LEU A 1 251 ? -2.258 -3.290 -14.838 1.00 91.56 251 LEU A CA 1
ATOM 1819 C C . LEU A 1 251 ? -3.252 -3.223 -13.665 1.00 91.56 251 LEU A C 1
ATOM 1821 O O . LEU A 1 251 ? -2.840 -3.030 -12.528 1.00 91.56 251 LEU A O 1
ATOM 1825 N N . ALA A 1 252 ? -4.551 -3.401 -13.914 1.00 92.12 252 ALA A N 1
ATOM 1826 C CA . ALA A 1 252 ? -5.570 -3.383 -12.865 1.00 92.12 252 ALA A CA 1
ATOM 1827 C C . ALA A 1 252 ? -5.369 -4.490 -11.814 1.00 92.12 252 ALA A C 1
ATOM 1829 O O . ALA A 1 252 ? -5.393 -4.219 -10.610 1.00 92.12 252 ALA A O 1
ATOM 1830 N N . GLN A 1 253 ? -5.138 -5.721 -12.279 1.00 92.56 253 GLN A N 1
ATOM 1831 C CA . GLN A 1 253 ? -4.870 -6.881 -11.433 1.00 92.56 253 GLN A CA 1
ATOM 1832 C C . GLN A 1 253 ? -3.534 -6.717 -10.710 1.00 92.56 253 GLN A C 1
ATOM 1834 O O . GLN A 1 253 ? -3.452 -6.962 -9.507 1.00 92.56 253 GLN A O 1
ATOM 1839 N N . LEU A 1 254 ? -2.518 -6.228 -11.424 1.00 92.81 254 LEU A N 1
ATOM 1840 C CA . LEU A 1 254 ? -1.206 -5.965 -10.854 1.00 92.81 254 LEU A CA 1
ATOM 1841 C C . LEU A 1 254 ? -1.276 -4.918 -9.735 1.00 92.81 254 LEU A C 1
ATOM 1843 O O . LEU A 1 254 ? -0.793 -5.165 -8.637 1.00 92.81 254 LEU A O 1
ATOM 1847 N N . GLN A 1 255 ? -1.937 -3.781 -9.962 1.00 94.88 255 GLN A N 1
ATOM 1848 C CA . GLN A 1 255 ? -2.104 -2.747 -8.940 1.00 94.88 255 GLN A CA 1
ATOM 1849 C C . GLN A 1 255 ? -2.900 -3.256 -7.732 1.00 94.88 255 GLN A C 1
ATOM 1851 O O . GLN A 1 255 ? -2.589 -2.870 -6.610 1.00 94.88 255 GLN A O 1
ATOM 1856 N N . LYS A 1 256 ? -3.892 -4.140 -7.925 1.00 95.38 256 LYS A N 1
ATOM 1857 C CA . LYS A 1 256 ? -4.597 -4.788 -6.806 1.00 95.38 256 LYS A CA 1
ATOM 1858 C C . LYS A 1 256 ? -3.657 -5.683 -5.988 1.00 95.38 256 LYS A C 1
ATOM 1860 O O . LYS A 1 256 ? -3.691 -5.636 -4.761 1.00 95.38 256 LYS A O 1
ATOM 1865 N N . ALA A 1 257 ? -2.809 -6.471 -6.649 1.00 95.38 257 ALA A N 1
ATOM 1866 C CA . ALA A 1 257 ? -1.817 -7.310 -5.978 1.00 95.38 257 ALA A CA 1
ATOM 1867 C C . ALA A 1 257 ? -0.764 -6.468 -5.233 1.00 95.38 257 ALA A C 1
ATOM 1869 O O . ALA A 1 257 ? -0.479 -6.745 -4.071 1.00 95.38 257 ALA A O 1
ATOM 1870 N N . ILE A 1 258 ? -0.265 -5.392 -5.854 1.00 96.00 258 ILE A N 1
ATOM 1871 C CA . ILE A 1 258 ? 0.647 -4.417 -5.231 1.00 96.00 258 ILE A CA 1
ATOM 1872 C C . ILE A 1 258 ? -0.006 -3.781 -4.002 1.00 96.00 258 ILE A C 1
ATOM 1874 O O . ILE A 1 258 ? 0.612 -3.737 -2.941 1.00 96.00 258 ILE A O 1
ATOM 1878 N N . LEU A 1 259 ? -1.260 -3.332 -4.123 1.00 96.69 259 LEU A N 1
ATOM 1879 C CA . LEU A 1 259 ? -2.024 -2.771 -3.011 1.00 96.69 259 LEU A CA 1
ATOM 1880 C C . LEU A 1 259 ? -2.137 -3.779 -1.863 1.00 96.69 259 LEU A C 1
ATOM 1882 O O . LEU A 1 259 ? -1.839 -3.440 -0.724 1.00 96.69 259 LEU A O 1
ATOM 1886 N N . SER A 1 260 ? -2.502 -5.029 -2.153 1.00 96.50 260 SER A N 1
ATOM 1887 C CA . SER A 1 260 ? -2.585 -6.082 -1.136 1.00 96.50 260 SER A CA 1
ATOM 1888 C C . SER A 1 260 ? -1.246 -6.319 -0.429 1.00 96.50 260 SER A C 1
ATOM 1890 O O . SER A 1 260 ? -1.229 -6.442 0.795 1.00 96.50 260 SER A O 1
ATOM 1892 N N . SER A 1 261 ? -0.130 -6.368 -1.166 1.00 96.19 261 SER A N 1
ATOM 1893 C CA . SER A 1 261 ? 1.209 -6.517 -0.577 1.00 96.19 261 SER A CA 1
ATOM 1894 C C . SER A 1 261 ? 1.586 -5.312 0.287 1.00 96.19 261 SER A C 1
ATOM 1896 O O . SER A 1 261 ? 2.093 -5.493 1.389 1.00 96.19 261 SER A O 1
ATOM 1898 N N . ALA A 1 262 ? 1.280 -4.093 -0.167 1.00 97.12 262 ALA A N 1
ATOM 1899 C CA . ALA A 1 262 ? 1.557 -2.861 0.565 1.00 97.12 262 ALA A CA 1
ATOM 1900 C C . ALA A 1 262 ? 0.801 -2.783 1.899 1.00 97.12 262 ALA A C 1
ATOM 1902 O O . ALA A 1 262 ? 1.394 -2.473 2.930 1.00 97.12 262 ALA A O 1
ATOM 1903 N N . LEU A 1 263 ? -0.494 -3.115 1.906 1.00 97.06 263 LEU A N 1
ATOM 1904 C CA . LEU A 1 263 ? -1.293 -3.141 3.137 1.00 97.06 263 LEU A CA 1
ATOM 1905 C C . LEU A 1 263 ? -0.801 -4.216 4.117 1.00 97.06 263 LEU A C 1
ATOM 1907 O O . LEU A 1 263 ? -0.899 -4.045 5.331 1.00 97.06 263 LEU A O 1
ATOM 1911 N N . GLY A 1 264 ? -0.239 -5.310 3.597 1.00 96.00 264 GLY A N 1
ATOM 1912 C CA . GLY A 1 264 ? 0.361 -6.369 4.401 1.00 96.00 264 GLY A CA 1
ATOM 1913 C C . GLY A 1 264 ? 1.715 -6.007 5.023 1.00 96.00 264 GLY A C 1
ATOM 1914 O O . GLY A 1 264 ? 2.163 -6.738 5.902 1.00 96.00 264 GLY A O 1
ATOM 1915 N N . LEU A 1 265 ? 2.359 -4.893 4.640 1.00 96.31 265 LEU A N 1
ATOM 1916 C CA . LEU A 1 265 ? 3.652 -4.485 5.214 1.00 96.31 265 LEU A CA 1
ATOM 1917 C C . LEU A 1 265 ? 3.569 -4.199 6.720 1.00 96.31 265 LEU A C 1
ATOM 1919 O O . LEU A 1 265 ? 4.544 -4.384 7.439 1.00 96.31 265 LEU A O 1
ATOM 1923 N N . SER A 1 266 ? 2.400 -3.791 7.216 1.00 95.62 266 SER A N 1
ATOM 1924 C CA . SER A 1 266 ? 2.153 -3.574 8.648 1.00 95.62 266 SER A CA 1
ATOM 1925 C C . SER A 1 266 ? 1.682 -4.839 9.380 1.00 95.62 266 SER A C 1
ATOM 1927 O O . SER A 1 266 ? 1.259 -4.760 10.536 1.00 95.62 266 SER A O 1
ATOM 1929 N N . HIS A 1 267 ? 1.638 -5.993 8.707 1.00 94.50 267 HIS A N 1
ATOM 1930 C CA . HIS A 1 267 ? 1.107 -7.217 9.293 1.00 94.50 267 HIS A CA 1
ATOM 1931 C C . HIS A 1 267 ? 2.146 -7.882 10.217 1.00 94.50 267 HIS A C 1
ATOM 1933 O O . HIS A 1 267 ? 3.307 -8.016 9.828 1.00 94.50 267 HIS A O 1
ATOM 1939 N N . PRO A 1 268 ? 1.753 -8.384 11.406 1.00 91.88 268 PRO A N 1
ATOM 1940 C CA . PRO A 1 268 ? 2.690 -8.990 12.356 1.00 91.88 268 PRO A CA 1
ATOM 1941 C C . PRO A 1 268 ? 3.482 -10.181 11.810 1.00 91.88 268 PRO A C 1
ATOM 1943 O O . PRO A 1 268 ? 4.607 -10.410 12.238 1.00 91.88 268 PRO A O 1
ATOM 1946 N N . SER A 1 269 ? 2.920 -10.935 10.858 1.00 91.50 269 SER A N 1
ATOM 1947 C CA . SER A 1 269 ? 3.633 -12.067 10.249 1.00 91.50 269 SER A CA 1
ATOM 1948 C C . SER A 1 269 ? 4.933 -11.647 9.573 1.00 91.50 269 SER A C 1
ATOM 1950 O O . SER A 1 269 ? 5.855 -12.442 9.555 1.00 91.50 269 SER A O 1
ATOM 1952 N N . LEU A 1 270 ? 5.017 -10.418 9.052 1.00 91.56 270 LEU A N 1
ATOM 1953 C CA . LEU A 1 270 ? 6.219 -9.926 8.389 1.00 91.56 270 LEU A CA 1
ATOM 1954 C C . LEU A 1 270 ? 7.367 -9.709 9.378 1.00 91.56 270 LEU A C 1
ATOM 1956 O O . LEU A 1 270 ? 8.510 -10.049 9.098 1.00 91.56 270 LEU A O 1
ATOM 1960 N N . VAL A 1 271 ? 7.045 -9.155 10.548 1.00 89.44 271 VAL A N 1
ATOM 1961 C CA . VAL A 1 271 ? 8.027 -8.835 11.594 1.00 89.44 271 VAL A CA 1
ATOM 1962 C C . VAL A 1 271 ? 8.559 -10.109 12.254 1.00 89.44 271 VAL A C 1
ATOM 1964 O O . VAL A 1 271 ? 9.704 -10.146 12.689 1.00 89.44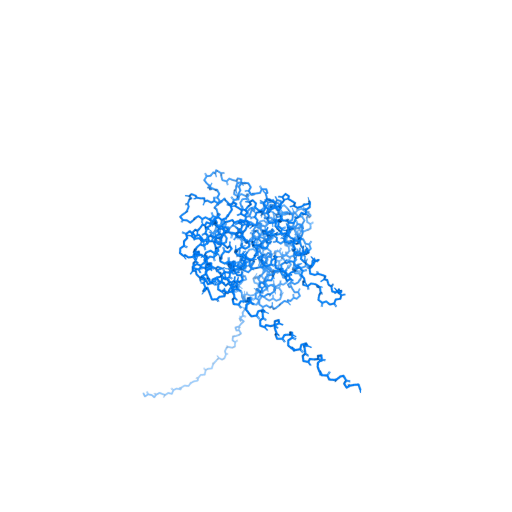 271 VAL A O 1
ATOM 1967 N N . PHE A 1 272 ? 7.742 -11.164 12.304 1.00 87.88 272 PHE A N 1
ATOM 1968 C CA . PHE A 1 272 ? 8.054 -12.396 13.032 1.00 87.88 272 PHE A CA 1
ATOM 1969 C C . PHE A 1 272 ? 8.448 -13.589 12.136 1.00 87.88 272 PHE A C 1
ATOM 1971 O O . PHE A 1 272 ? 8.674 -14.677 12.667 1.00 87.88 272 PHE A O 1
ATOM 1978 N N . ASP A 1 273 ? 8.548 -13.423 10.808 1.00 77.94 273 ASP A N 1
ATOM 1979 C CA . ASP A 1 273 ? 8.735 -14.534 9.844 1.00 77.94 273 ASP A CA 1
ATOM 1980 C C . ASP A 1 273 ? 10.093 -15.270 9.987 1.00 77.94 273 ASP A C 1
ATOM 1982 O O . ASP A 1 273 ? 10.259 -16.394 9.520 1.00 77.94 273 ASP A O 1
ATOM 1986 N N . GLY A 1 274 ? 11.068 -14.686 10.695 1.00 66.75 274 GLY A N 1
ATOM 1987 C CA . GLY A 1 274 ? 12.408 -15.260 10.905 1.00 66.75 274 GLY A CA 1
ATOM 1988 C C . GLY A 1 274 ? 12.647 -15.969 12.248 1.00 66.75 274 GLY A C 1
ATOM 1989 O O . GLY A 1 274 ? 13.708 -16.560 12.442 1.00 66.75 274 GLY A O 1
ATOM 1990 N N . ASP A 1 275 ? 11.693 -15.932 13.183 1.00 62.41 275 ASP A N 1
ATOM 1991 C CA . ASP A 1 275 ? 11.913 -16.336 14.588 1.00 62.41 275 ASP A CA 1
ATOM 1992 C C . ASP A 1 275 ? 11.611 -17.818 14.885 1.00 62.41 275 ASP A C 1
ATOM 1994 O O . ASP A 1 275 ? 11.558 -18.243 16.041 1.00 62.41 275 ASP A O 1
ATOM 1998 N N . SER A 1 276 ? 11.393 -18.637 13.856 1.00 56.34 276 SER A N 1
ATOM 1999 C CA . SER A 1 276 ? 10.710 -19.926 14.005 1.00 56.34 276 SER A CA 1
ATOM 2000 C C . SER A 1 276 ? 11.547 -21.107 14.521 1.00 56.34 276 SER A C 1
ATOM 2002 O O . SER A 1 276 ? 10.944 -22.148 14.778 1.00 56.34 276 SER A O 1
ATOM 2004 N N . CYS A 1 277 ? 12.866 -20.994 14.752 1.00 52.69 277 CYS A N 1
ATOM 2005 C CA . CYS A 1 277 ? 13.659 -22.193 15.092 1.00 52.69 277 CYS A CA 1
ATOM 2006 C C . CYS A 1 277 ? 14.626 -22.135 16.290 1.00 52.69 277 CYS A C 1
ATOM 2008 O O . CYS A 1 277 ? 14.756 -23.169 16.934 1.00 52.69 277 CYS A O 1
ATOM 2010 N N . ASP A 1 278 ? 15.275 -21.017 16.649 1.00 58.50 278 ASP A N 1
ATOM 2011 C CA . ASP A 1 278 ? 16.427 -21.104 17.585 1.00 58.50 278 ASP A CA 1
ATOM 2012 C C . ASP A 1 278 ? 16.561 -19.990 18.639 1.00 58.50 278 ASP A C 1
ATOM 2014 O O . ASP A 1 278 ? 17.464 -20.036 19.481 1.00 58.50 278 ASP A O 1
ATOM 2018 N N . ARG A 1 279 ? 15.676 -18.988 18.653 1.00 56.62 279 ARG A N 1
ATOM 2019 C CA . ARG A 1 279 ? 15.682 -17.970 19.714 1.00 56.62 279 ARG A CA 1
ATOM 2020 C C . ARG A 1 279 ? 14.732 -18.407 20.821 1.00 56.62 279 ARG A C 1
ATOM 2022 O O . ARG A 1 279 ? 13.601 -18.797 20.551 1.00 56.62 279 ARG A O 1
ATOM 2029 N N . GLY A 1 280 ? 15.225 -18.401 22.060 1.00 66.19 280 GLY A N 1
ATOM 2030 C CA . GLY A 1 280 ? 14.435 -18.721 23.249 1.00 66.19 280 GLY A CA 1
ATOM 2031 C C . GLY A 1 280 ? 13.153 -17.889 23.347 1.00 66.19 280 GLY A C 1
ATOM 2032 O O . GLY A 1 280 ? 12.939 -16.970 22.568 1.00 66.19 280 GLY A O 1
ATOM 2033 N N . ASP A 1 281 ? 12.301 -18.231 24.310 1.00 77.94 281 ASP A N 1
ATOM 2034 C CA . ASP A 1 281 ? 10.978 -17.631 24.525 1.00 77.94 281 ASP A CA 1
ATOM 2035 C C . ASP A 1 281 ? 11.047 -16.082 24.566 1.00 77.94 281 ASP A C 1
ATOM 2037 O O . ASP A 1 281 ? 11.376 -15.491 25.595 1.00 77.94 281 ASP A O 1
ATOM 2041 N N . VAL A 1 282 ? 10.812 -15.421 23.422 1.00 78.88 282 VAL A N 1
ATOM 2042 C CA . VAL A 1 282 ? 10.803 -13.954 23.310 1.00 78.88 282 VAL A CA 1
ATOM 2043 C C . VAL A 1 282 ? 9.538 -13.452 23.992 1.00 78.88 282 VAL A C 1
ATOM 2045 O O . VAL A 1 282 ? 8.426 -13.860 23.642 1.00 78.88 282 VAL A O 1
ATOM 2048 N N . GLY A 1 283 ? 9.699 -12.562 24.971 1.00 85.38 283 GLY A N 1
ATOM 2049 C CA . GLY A 1 283 ? 8.579 -12.007 25.722 1.00 85.38 283 GLY A CA 1
ATOM 2050 C C . GLY A 1 283 ? 7.570 -11.292 24.815 1.00 85.38 283 GLY A C 1
ATOM 2051 O O . GLY A 1 283 ? 7.932 -10.661 23.824 1.00 85.38 283 GLY A O 1
ATOM 2052 N N . ILE A 1 284 ? 6.283 -11.352 25.177 1.00 87.50 284 ILE A N 1
ATOM 2053 C CA . ILE A 1 284 ? 5.202 -10.667 24.439 1.00 87.50 284 ILE A CA 1
ATOM 2054 C C . ILE A 1 284 ? 5.470 -9.159 24.334 1.00 87.50 284 ILE A C 1
ATOM 2056 O O . ILE A 1 284 ? 5.182 -8.560 23.302 1.00 87.50 284 ILE A O 1
ATOM 2060 N N . GLU A 1 285 ? 6.036 -8.566 25.387 1.00 88.38 285 GLU A N 1
ATOM 2061 C CA . GLU A 1 285 ? 6.399 -7.147 25.438 1.00 88.38 285 GLU A CA 1
ATOM 2062 C C . GLU A 1 285 ? 7.440 -6.784 24.371 1.00 88.38 285 GLU A C 1
ATOM 2064 O O . GLU A 1 285 ? 7.222 -5.848 23.607 1.00 88.38 285 GLU A O 1
ATOM 2069 N N . GLU A 1 286 ? 8.501 -7.583 24.235 1.00 88.00 286 GLU A N 1
ATOM 2070 C CA . GLU A 1 286 ? 9.551 -7.366 23.233 1.00 88.00 286 GLU A CA 1
ATOM 2071 C C . GLU A 1 286 ? 9.007 -7.518 21.804 1.00 88.00 286 GLU A C 1
ATOM 2073 O O . GLU A 1 286 ? 9.256 -6.673 20.947 1.00 88.00 286 GLU A O 1
ATOM 2078 N N . ARG A 1 287 ? 8.178 -8.539 21.541 1.00 88.56 287 ARG A N 1
ATOM 2079 C CA . ARG A 1 287 ? 7.518 -8.698 20.229 1.00 88.56 287 ARG A CA 1
ATOM 2080 C C . ARG A 1 287 ? 6.596 -7.531 19.897 1.00 88.56 287 ARG A C 1
ATOM 2082 O O . ARG A 1 287 ? 6.512 -7.102 18.747 1.00 88.56 287 ARG A O 1
ATOM 2089 N N . GLN A 1 288 ? 5.878 -7.029 20.897 1.00 88.94 288 GLN A N 1
ATOM 2090 C CA . GLN A 1 288 ? 5.012 -5.873 20.729 1.00 88.94 288 GLN A CA 1
ATOM 2091 C C . GLN A 1 288 ? 5.833 -4.615 20.419 1.00 88.94 288 GLN A C 1
ATOM 2093 O O . GLN A 1 288 ? 5.456 -3.870 19.517 1.00 88.94 288 GLN A O 1
ATOM 2098 N N . GLU A 1 289 ? 6.955 -4.398 21.105 1.00 87.44 289 GLU A N 1
ATOM 2099 C CA . GLU A 1 289 ? 7.877 -3.294 20.822 1.00 87.44 289 GLU A CA 1
ATOM 2100 C C . GLU A 1 289 ? 8.448 -3.380 19.398 1.00 87.44 289 GLU A C 1
ATOM 2102 O O . GLU A 1 289 ? 8.399 -2.392 18.665 1.00 87.44 289 GLU A O 1
ATOM 2107 N N . GLN A 1 290 ? 8.897 -4.562 18.963 1.00 89.75 290 GLN A N 1
ATOM 2108 C CA . GLN A 1 290 ? 9.402 -4.790 17.603 1.00 89.75 290 GLN A CA 1
ATOM 2109 C C . GLN A 1 290 ? 8.355 -4.455 16.533 1.00 89.75 290 GLN A C 1
ATOM 2111 O O . GLN A 1 290 ? 8.641 -3.704 15.598 1.00 89.75 290 GLN A O 1
ATOM 2116 N N . LEU A 1 291 ? 7.124 -4.958 16.687 1.00 90.88 291 LEU A N 1
ATOM 2117 C CA . LEU A 1 291 ? 6.028 -4.674 15.758 1.00 90.88 291 LEU A CA 1
ATOM 2118 C C . LEU A 1 291 ? 5.706 -3.178 15.701 1.00 90.88 291 LEU A C 1
ATOM 2120 O O . LEU A 1 291 ? 5.502 -2.616 14.627 1.00 90.88 291 LEU A O 1
ATOM 2124 N N . LEU A 1 292 ? 5.642 -2.529 16.861 1.00 89.75 292 LEU A N 1
ATOM 2125 C CA . LEU A 1 292 ? 5.310 -1.115 16.948 1.00 89.75 292 LEU A CA 1
ATOM 2126 C C . LEU A 1 292 ? 6.418 -0.231 16.365 1.00 89.75 292 LEU A C 1
ATOM 2128 O O . LEU A 1 292 ? 6.102 0.725 15.660 1.00 89.75 292 LEU A O 1
ATOM 2132 N N . SER A 1 293 ? 7.687 -0.578 16.590 1.00 89.06 293 SER A N 1
ATOM 2133 C CA . SER A 1 293 ? 8.845 0.095 15.993 1.00 89.06 293 SER A CA 1
ATOM 2134 C C . SER A 1 293 ? 8.842 -0.022 14.465 1.00 89.06 293 SER A C 1
ATOM 2136 O O . SER A 1 293 ? 8.933 0.987 13.764 1.00 89.06 293 SER A O 1
ATOM 2138 N N . HIS A 1 294 ? 8.613 -1.230 13.938 1.00 93.00 294 HIS A N 1
ATOM 2139 C CA . HIS A 1 294 ? 8.464 -1.477 12.499 1.00 93.00 294 HIS A CA 1
ATOM 2140 C C . HIS A 1 294 ? 7.346 -0.630 11.878 1.00 93.00 294 HIS A C 1
ATOM 2142 O O . HIS A 1 294 ? 7.557 0.081 10.896 1.00 93.00 294 HIS A O 1
ATOM 2148 N N . CYS A 1 295 ? 6.157 -0.636 12.483 1.00 94.19 295 CYS A N 1
ATOM 2149 C CA . CYS A 1 295 ? 5.027 0.151 11.994 1.00 94.19 295 CYS A CA 1
ATOM 2150 C C . CYS A 1 295 ? 5.249 1.666 12.139 1.00 94.19 295 CYS A C 1
ATOM 2152 O O . CYS A 1 295 ? 4.736 2.437 11.333 1.00 94.19 295 CYS A O 1
ATOM 2154 N N . ALA A 1 296 ? 5.997 2.124 13.146 1.00 91.31 296 ALA A N 1
ATOM 2155 C CA . ALA A 1 296 ? 6.362 3.534 13.280 1.00 91.31 296 ALA A CA 1
ATOM 2156 C C . ALA A 1 296 ? 7.324 3.976 12.166 1.00 91.31 296 ALA A C 1
ATOM 2158 O O . ALA A 1 296 ? 7.112 5.035 11.574 1.00 91.31 296 ALA A O 1
ATOM 2159 N N . LEU A 1 297 ? 8.317 3.147 11.823 1.00 92.31 297 LEU A N 1
ATOM 2160 C CA . LEU A 1 297 ? 9.207 3.383 10.683 1.00 92.31 297 LEU A CA 1
ATOM 2161 C C . LEU A 1 297 ? 8.423 3.428 9.367 1.00 92.31 297 LEU A C 1
ATOM 2163 O O . LEU A 1 297 ? 8.570 4.374 8.594 1.00 92.31 297 LEU A O 1
ATOM 2167 N N . LEU A 1 298 ? 7.537 2.454 9.132 1.00 94.56 298 LEU A N 1
ATOM 2168 C CA . LEU A 1 298 ? 6.673 2.458 7.952 1.00 94.56 298 LEU A CA 1
ATOM 2169 C C . LEU A 1 298 ? 5.808 3.721 7.886 1.00 94.56 298 LEU A C 1
ATOM 2171 O O . LEU A 1 298 ? 5.657 4.288 6.809 1.00 94.56 298 LEU A O 1
ATOM 2175 N N . ALA A 1 299 ? 5.236 4.173 9.006 1.00 93.69 299 ALA A N 1
ATOM 2176 C CA . ALA A 1 299 ? 4.403 5.377 9.050 1.00 93.69 299 ALA A CA 1
ATOM 2177 C C . ALA A 1 299 ? 5.208 6.645 8.752 1.00 93.69 299 ALA A C 1
ATOM 2179 O O . ALA A 1 299 ? 4.744 7.499 7.993 1.00 93.69 299 ALA A O 1
ATOM 2180 N N . ALA A 1 300 ? 6.421 6.740 9.299 1.00 90.94 300 ALA A N 1
ATOM 2181 C CA . ALA A 1 300 ? 7.342 7.834 9.033 1.00 90.94 300 ALA A CA 1
ATOM 2182 C C . ALA A 1 300 ? 7.660 7.933 7.536 1.00 90.94 300 ALA A C 1
ATOM 2184 O O . ALA A 1 300 ? 7.367 8.944 6.895 1.00 90.94 300 ALA A O 1
ATOM 2185 N N . VAL A 1 301 ? 8.138 6.832 6.959 1.00 92.50 301 VAL A N 1
ATOM 2186 C CA . VAL A 1 301 ? 8.481 6.742 5.540 1.00 92.50 301 VAL A CA 1
ATOM 2187 C C . VAL A 1 301 ? 7.250 6.972 4.654 1.00 92.50 301 VAL A C 1
ATOM 2189 O O . VAL A 1 301 ? 7.319 7.710 3.673 1.00 92.50 301 VAL A O 1
ATOM 2192 N N . ALA A 1 302 ? 6.095 6.394 4.992 1.00 93.88 302 ALA A N 1
ATOM 2193 C CA . ALA A 1 302 ? 4.854 6.597 4.247 1.00 93.88 302 ALA A CA 1
ATOM 2194 C C . ALA A 1 302 ? 4.381 8.058 4.283 1.00 93.88 302 ALA A C 1
ATOM 2196 O O . ALA A 1 302 ? 3.769 8.520 3.320 1.00 93.88 302 ALA A O 1
ATOM 2197 N N . SER A 1 303 ? 4.647 8.784 5.374 1.00 92.25 303 SER A N 1
ATOM 2198 C CA . SER A 1 303 ? 4.343 10.210 5.481 1.00 92.25 303 SER A CA 1
ATOM 2199 C C . SER A 1 303 ? 5.258 11.054 4.607 1.00 92.25 303 SER A C 1
ATOM 2201 O O . SER A 1 303 ? 4.761 11.928 3.905 1.00 92.25 303 SER A O 1
ATOM 2203 N N . GLU A 1 304 ? 6.568 10.810 4.655 1.00 89.50 304 GLU A N 1
ATOM 2204 C CA . GLU A 1 304 ? 7.566 11.531 3.851 1.00 89.50 304 GLU A CA 1
ATOM 2205 C C . GLU A 1 304 ? 7.366 11.295 2.353 1.00 89.50 304 GLU A C 1
ATOM 2207 O O . GLU A 1 304 ? 7.565 12.187 1.534 1.00 89.50 304 GLU A O 1
ATOM 2212 N N . ASN A 1 305 ? 6.907 10.097 1.998 1.00 88.94 305 ASN A N 1
ATOM 2213 C CA . ASN A 1 305 ? 6.621 9.715 0.626 1.00 88.94 305 ASN A CA 1
ATOM 2214 C C . ASN A 1 305 ? 5.159 9.916 0.233 1.00 88.94 305 ASN A C 1
ATOM 2216 O O . ASN A 1 305 ? 4.790 9.490 -0.851 1.00 88.94 305 ASN A O 1
ATOM 2220 N N . GLU A 1 306 ? 4.301 10.510 1.065 1.00 90.00 306 GLU A N 1
ATOM 2221 C CA . GLU A 1 306 ? 2.874 10.720 0.754 1.00 90.00 306 GLU A CA 1
ATOM 2222 C C . GLU A 1 306 ? 2.151 9.457 0.232 1.00 90.00 306 GLU A C 1
ATOM 2224 O O . GLU A 1 306 ? 1.218 9.515 -0.576 1.00 90.00 306 GLU A O 1
ATOM 2229 N N . LEU A 1 307 ? 2.577 8.279 0.693 1.00 93.88 307 LEU A N 1
ATOM 2230 C CA . LEU A 1 307 ? 2.042 6.997 0.240 1.00 93.88 307 LEU A CA 1
ATOM 2231 C C . LEU A 1 307 ? 0.543 6.886 0.548 1.00 93.88 307 LEU A C 1
ATOM 2233 O O . LEU A 1 307 ? -0.206 6.300 -0.233 1.00 93.88 307 LEU A O 1
ATOM 2237 N N . LEU A 1 308 ? 0.099 7.483 1.661 1.00 94.88 308 LEU A N 1
ATOM 2238 C CA . LEU A 1 308 ? -1.309 7.505 2.056 1.00 94.88 308 LEU A CA 1
ATOM 2239 C C . LEU A 1 308 ? -2.200 8.044 0.931 1.00 94.88 308 LEU A C 1
ATOM 2241 O O . LEU A 1 308 ? -3.230 7.445 0.639 1.00 94.88 308 LEU A O 1
ATOM 2245 N N . ASP A 1 309 ? -1.793 9.118 0.256 1.00 91.69 309 ASP A N 1
ATOM 2246 C CA . ASP A 1 309 ? -2.605 9.710 -0.807 1.00 91.69 309 ASP A CA 1
ATOM 2247 C C . ASP A 1 309 ? -2.724 8.771 -2.013 1.00 91.69 309 ASP A C 1
ATOM 2249 O O . ASP A 1 309 ? -3.805 8.628 -2.586 1.00 91.69 309 ASP A O 1
ATOM 2253 N N . SER A 1 310 ? -1.652 8.040 -2.331 1.00 92.81 310 SER A N 1
ATOM 2254 C CA . SER A 1 310 ? -1.678 7.004 -3.369 1.00 92.81 310 SER A CA 1
ATOM 2255 C C . SER A 1 310 ? -2.635 5.865 -3.004 1.00 92.81 310 SER A C 1
ATOM 2257 O O . SER A 1 310 ? -3.454 5.467 -3.832 1.00 92.81 310 SER A O 1
ATOM 2259 N N . LEU A 1 311 ? -2.589 5.383 -1.755 1.00 95.44 311 LEU A N 1
ATOM 2260 C CA . LEU A 1 311 ? -3.482 4.330 -1.256 1.00 95.44 311 LEU A CA 1
ATOM 2261 C C . LEU A 1 311 ? -4.953 4.764 -1.298 1.00 95.44 311 LEU A C 1
ATOM 2263 O O . LEU A 1 311 ? -5.811 4.013 -1.759 1.00 95.44 311 LEU A O 1
ATOM 2267 N N . LEU A 1 312 ? -5.259 5.981 -0.847 1.00 94.44 312 LEU A N 1
ATOM 2268 C CA . LEU A 1 312 ? -6.633 6.487 -0.791 1.00 94.44 312 LEU A CA 1
ATOM 2269 C C . LEU A 1 312 ? -7.203 6.819 -2.175 1.00 94.44 312 LEU A C 1
ATOM 2271 O O . LEU A 1 312 ? -8.410 6.728 -2.368 1.00 94.44 312 LEU A O 1
ATOM 2275 N N . SER A 1 313 ? -6.351 7.154 -3.146 1.00 90.38 313 SER A N 1
ATOM 2276 C CA . SER A 1 313 ? -6.768 7.426 -4.528 1.00 90.38 313 SER A CA 1
ATOM 2277 C C . SER A 1 313 ? -7.123 6.181 -5.346 1.00 90.38 313 SER A C 1
ATOM 2279 O O . SER A 1 313 ? -7.619 6.294 -6.471 1.00 90.38 313 SER A O 1
ATOM 2281 N N . TYR A 1 314 ? -6.852 4.988 -4.810 1.00 92.75 314 TYR A N 1
ATOM 2282 C CA . TYR A 1 314 ? -7.137 3.735 -5.492 1.00 92.75 314 TYR A CA 1
ATOM 2283 C C . TYR A 1 314 ? -8.644 3.556 -5.753 1.00 92.75 314 TYR A C 1
ATOM 2285 O O . TYR A 1 314 ? -9.500 4.044 -5.015 1.00 92.75 314 TYR A O 1
ATOM 2293 N N . ALA A 1 315 ? -8.993 2.805 -6.800 1.00 92.12 315 ALA A N 1
ATOM 2294 C CA . ALA A 1 315 ? -10.378 2.484 -7.142 1.00 92.12 315 ALA A CA 1
ATOM 2295 C C . ALA A 1 315 ? -10.976 1.428 -6.183 1.00 92.12 315 ALA A C 1
ATOM 2297 O O . ALA A 1 315 ? -11.238 0.295 -6.577 1.00 92.12 315 ALA A O 1
ATOM 2298 N N . TRP A 1 316 ? -11.211 1.792 -4.918 1.00 94.31 316 TRP A N 1
ATOM 2299 C CA . TRP A 1 316 ? -11.631 0.873 -3.845 1.00 94.31 316 TRP A CA 1
ATOM 2300 C C . TRP A 1 316 ? -12.931 0.110 -4.109 1.00 94.31 316 TRP A C 1
ATOM 2302 O O . TRP A 1 316 ? -13.100 -0.995 -3.602 1.00 94.31 316 TRP A O 1
ATOM 2312 N N . ALA A 1 317 ? -13.817 0.630 -4.960 1.00 92.06 317 ALA A N 1
ATOM 2313 C CA . ALA A 1 317 ? -14.999 -0.109 -5.408 1.00 92.06 317 ALA A CA 1
ATOM 2314 C C . ALA A 1 317 ? -14.644 -1.424 -6.139 1.00 92.06 317 ALA A C 1
ATOM 2316 O O . ALA A 1 317 ? -15.417 -2.377 -6.093 1.00 92.06 317 ALA A O 1
ATOM 2317 N N . GLU A 1 318 ? -13.477 -1.497 -6.787 1.00 92.50 318 GLU A N 1
ATOM 2318 C CA . GLU A 1 318 ? -12.973 -2.694 -7.477 1.00 92.50 318 GLU A CA 1
ATOM 2319 C C . GLU A 1 318 ? -12.172 -3.634 -6.555 1.00 92.50 318 GLU A C 1
ATOM 2321 O O . GLU A 1 318 ? -11.876 -4.772 -6.924 1.00 92.50 318 GLU A O 1
ATOM 2326 N N . ALA A 1 319 ? -11.818 -3.171 -5.353 1.00 94.62 319 ALA A N 1
ATOM 2327 C CA . ALA A 1 319 ? -11.054 -3.917 -4.354 1.00 94.62 319 ALA A CA 1
ATOM 2328 C C . ALA A 1 319 ? -11.735 -3.875 -2.979 1.00 94.62 319 ALA A C 1
ATOM 2330 O O . ALA A 1 319 ? -11.079 -3.716 -1.949 1.00 94.62 319 ALA A O 1
ATOM 2331 N N . ALA A 1 320 ? -13.064 -4.013 -2.965 1.00 95.75 320 ALA A N 1
ATOM 2332 C CA . ALA A 1 320 ? -13.855 -3.997 -1.737 1.00 95.75 320 ALA A CA 1
ATOM 2333 C C . ALA A 1 320 ? -13.405 -5.085 -0.740 1.00 95.75 320 ALA A C 1
ATOM 2335 O O . ALA A 1 320 ? -13.442 -4.873 0.464 1.00 95.75 320 ALA A O 1
ATOM 2336 N N . ASP A 1 321 ? -12.892 -6.213 -1.238 1.00 95.81 321 ASP A N 1
ATOM 2337 C CA . ASP A 1 321 ? -12.308 -7.298 -0.443 1.00 95.81 321 ASP A CA 1
ATOM 2338 C C . ASP A 1 321 ? -11.058 -6.890 0.359 1.00 95.81 321 ASP A C 1
ATOM 2340 O O . ASP A 1 321 ? -10.737 -7.533 1.357 1.00 95.81 321 ASP A O 1
ATOM 2344 N N . LEU A 1 322 ? -10.368 -5.814 -0.036 1.00 96.75 322 LEU A N 1
ATOM 2345 C CA . LEU A 1 322 ? -9.196 -5.286 0.668 1.00 96.75 322 LEU A CA 1
ATOM 2346 C C . LEU A 1 322 ? -9.546 -4.186 1.681 1.00 96.75 322 LEU A C 1
ATOM 2348 O O . LEU A 1 322 ? -8.671 -3.769 2.439 1.00 96.75 322 LEU A O 1
ATOM 2352 N N . VAL A 1 323 ? -10.800 -3.724 1.740 1.00 97.31 323 VAL A N 1
ATOM 2353 C CA . VAL A 1 323 ? -11.235 -2.672 2.678 1.00 97.31 323 VAL A CA 1
ATOM 2354 C C . VAL A 1 323 ? -10.979 -3.062 4.141 1.00 97.31 323 VAL A C 1
ATOM 2356 O O . VAL A 1 323 ? -10.458 -2.227 4.888 1.00 97.31 323 VAL A O 1
ATOM 2359 N N . PRO A 1 324 ? -11.220 -4.316 4.577 1.00 97.44 324 PRO A N 1
ATOM 2360 C CA . PRO A 1 324 ? -10.857 -4.714 5.932 1.00 97.44 324 PRO A CA 1
ATOM 2361 C C . PRO A 1 324 ? -9.353 -4.679 6.206 1.00 97.44 324 PRO A C 1
ATOM 2363 O O . PRO A 1 324 ? -8.933 -4.308 7.301 1.00 97.44 324 PRO A O 1
ATOM 2366 N N . VAL A 1 325 ? -8.540 -5.020 5.204 1.00 96.94 325 VAL A N 1
ATOM 2367 C CA . VAL A 1 325 ? -7.076 -4.990 5.307 1.00 96.94 325 VAL A CA 1
ATOM 2368 C C . VAL A 1 325 ? -6.579 -3.546 5.401 1.00 96.94 325 VAL A C 1
ATOM 2370 O O . VAL A 1 325 ? -5.688 -3.263 6.197 1.00 96.94 325 VAL A O 1
ATOM 2373 N N . LEU A 1 326 ? -7.203 -2.613 4.671 1.00 97.75 326 LEU A N 1
ATOM 2374 C CA . LEU A 1 326 ? -6.939 -1.180 4.803 1.00 97.75 326 LEU A CA 1
ATOM 2375 C C . LEU A 1 326 ? -7.242 -0.679 6.217 1.00 97.75 326 LEU A C 1
ATOM 2377 O O . LEU A 1 326 ? -6.410 0.011 6.799 1.00 97.75 326 LEU A O 1
ATOM 2381 N N . ALA A 1 327 ? -8.404 -1.027 6.780 1.00 97.69 327 ALA A N 1
ATOM 2382 C CA . ALA A 1 327 ? -8.761 -0.621 8.140 1.00 97.69 327 ALA A CA 1
ATOM 2383 C C . ALA A 1 327 ? -7.725 -1.105 9.161 1.00 97.69 327 ALA A C 1
ATOM 2385 O O . ALA A 1 327 ? -7.260 -0.315 9.981 1.00 97.69 327 ALA A O 1
ATOM 2386 N N . ALA A 1 328 ? -7.324 -2.377 9.069 1.00 97.00 328 ALA A N 1
ATOM 2387 C CA . ALA A 1 328 ? -6.290 -2.957 9.919 1.00 97.00 328 ALA A CA 1
ATOM 2388 C C . ALA A 1 328 ? -4.942 -2.238 9.754 1.00 97.00 328 ALA A C 1
ATOM 2390 O O . ALA A 1 328 ? -4.325 -1.858 10.750 1.00 97.00 328 ALA A O 1
ATOM 2391 N N . HIS A 1 329 ? -4.515 -1.997 8.511 1.00 97.12 329 HIS A N 1
ATOM 2392 C CA . HIS A 1 329 ? -3.281 -1.279 8.194 1.00 97.12 329 HIS A CA 1
ATOM 2393 C C . HIS A 1 329 ? -3.273 0.125 8.814 1.00 97.12 329 HIS A C 1
ATOM 2395 O O . HIS A 1 329 ? -2.383 0.454 9.596 1.00 97.12 329 HIS A O 1
ATOM 2401 N N . LEU A 1 330 ? -4.302 0.934 8.540 1.00 97.44 330 LEU A N 1
ATOM 2402 C CA . LEU A 1 330 ? -4.405 2.298 9.060 1.00 97.44 330 LEU A CA 1
ATOM 2403 C C . LEU A 1 330 ? -4.499 2.327 10.591 1.00 97.44 330 LEU A C 1
ATOM 2405 O O . LEU A 1 330 ? -3.882 3.184 11.218 1.00 97.44 330 LEU A O 1
ATOM 2409 N N . ALA A 1 331 ? -5.234 1.397 11.208 1.00 96.38 331 ALA A N 1
ATOM 2410 C CA . ALA A 1 331 ? -5.366 1.316 12.662 1.00 96.38 331 ALA A CA 1
ATOM 2411 C C . ALA A 1 331 ? -4.031 1.002 13.352 1.00 96.38 331 ALA A C 1
ATOM 2413 O O . ALA A 1 331 ? -3.682 1.642 14.347 1.00 96.38 331 ALA A O 1
ATOM 2414 N N . VAL A 1 332 ? -3.273 0.040 12.816 1.00 94.75 332 VAL A N 1
ATOM 2415 C CA . VAL A 1 332 ? -1.955 -0.338 13.345 1.00 94.75 332 VAL A CA 1
ATOM 2416 C C . VAL A 1 332 ? -0.962 0.810 13.183 1.00 94.75 332 VAL A C 1
ATOM 2418 O O . VAL A 1 332 ? -0.305 1.178 14.155 1.00 94.75 332 VAL A O 1
ATOM 2421 N N . MET A 1 333 ? -0.909 1.417 11.996 1.00 94.69 333 MET A N 1
ATOM 2422 C CA . MET A 1 333 ? -0.018 2.541 11.694 1.00 94.69 333 MET A CA 1
ATOM 2423 C C . MET A 1 333 ? -0.358 3.779 12.532 1.00 94.69 333 MET A C 1
ATOM 2425 O O . MET A 1 333 ? 0.528 4.467 13.022 1.00 94.69 333 MET A O 1
ATOM 2429 N N . ALA A 1 334 ? -1.644 4.057 12.764 1.00 94.31 334 ALA A N 1
ATOM 2430 C CA . ALA A 1 334 ? -2.063 5.135 13.654 1.00 94.31 334 ALA A CA 1
ATOM 2431 C C . ALA A 1 334 ? -1.631 4.864 15.103 1.00 94.31 334 ALA A C 1
ATOM 2433 O O . ALA A 1 334 ? -1.106 5.753 15.766 1.00 94.31 334 ALA A O 1
ATOM 2434 N N . SER A 1 335 ? -1.790 3.635 15.596 1.00 91.44 335 SER A N 1
ATOM 2435 C CA . SER A 1 335 ? -1.378 3.271 16.954 1.00 91.44 335 SER A CA 1
ATOM 2436 C C . SER A 1 335 ? 0.137 3.286 17.172 1.00 91.44 335 SER A C 1
ATOM 2438 O O . SER A 1 335 ? 0.569 3.658 18.261 1.00 91.44 335 SER A O 1
ATOM 2440 N N . SER A 1 336 ? 0.950 2.929 16.173 1.00 89.19 336 SER A N 1
ATOM 2441 C CA . SER A 1 336 ? 2.416 2.933 16.303 1.00 89.19 336 SER A CA 1
ATOM 2442 C C . SER A 1 336 ? 3.012 4.337 16.428 1.00 89.19 336 SER A C 1
ATOM 2444 O O . SER A 1 336 ? 4.048 4.499 17.065 1.00 89.19 336 SER A O 1
ATOM 2446 N N . THR A 1 337 ? 2.332 5.370 15.916 1.00 84.75 337 THR A N 1
ATOM 2447 C CA . THR A 1 337 ? 2.766 6.773 16.076 1.00 84.75 337 THR A CA 1
ATOM 2448 C C . THR A 1 337 ? 2.737 7.285 17.518 1.00 84.75 337 THR A C 1
ATOM 2450 O O . THR A 1 337 ? 3.260 8.361 17.789 1.00 84.75 337 THR A O 1
ATOM 2453 N N . GLN A 1 338 ? 2.141 6.539 18.455 1.00 81.38 338 GLN A N 1
ATOM 2454 C CA . GLN A 1 338 ? 2.108 6.916 19.870 1.00 81.38 338 GLN A CA 1
ATOM 2455 C C . GLN A 1 338 ? 3.352 6.485 20.652 1.00 81.38 338 GLN A C 1
ATOM 2457 O O . GLN A 1 338 ? 3.483 6.866 21.818 1.00 81.38 338 GLN A O 1
ATOM 2462 N N . LEU A 1 339 ? 4.253 5.689 20.062 1.00 78.00 339 LEU A N 1
ATOM 2463 C CA . LEU A 1 339 ? 5.479 5.319 20.758 1.00 78.00 339 LEU A CA 1
ATOM 2464 C C . LEU A 1 339 ? 6.456 6.493 20.763 1.00 78.00 339 LEU A C 1
ATOM 2466 O O . LEU A 1 339 ? 6.704 7.082 19.709 1.00 78.00 339 LEU A O 1
ATOM 2470 N N . PRO A 1 340 ? 7.064 6.799 21.921 1.00 71.50 340 PRO A N 1
ATOM 2471 C CA . PRO A 1 340 ? 8.145 7.764 22.000 1.00 71.50 340 PRO A CA 1
ATOM 2472 C C . PRO A 1 340 ? 9.401 7.151 21.370 1.00 71.50 340 PRO A C 1
ATOM 2474 O O . PRO A 1 340 ? 10.221 6.535 22.047 1.00 71.50 340 PRO A O 1
ATOM 2477 N N . LEU A 1 341 ? 9.527 7.286 20.051 1.00 75.12 341 LEU A N 1
ATOM 2478 C CA . LEU A 1 341 ? 10.732 6.972 19.291 1.00 75.12 341 LEU A CA 1
ATOM 2479 C C . LEU A 1 341 ? 11.386 8.307 18.915 1.00 75.12 341 LEU A C 1
ATOM 2481 O O . LEU A 1 341 ? 10.987 8.893 17.910 1.00 75.12 341 LEU A O 1
ATOM 2485 N N . PRO A 1 342 ? 12.390 8.796 19.675 1.00 74.88 342 PRO A N 1
ATOM 2486 C CA . PRO A 1 342 ? 12.895 10.172 19.562 1.00 74.88 342 PRO A CA 1
ATOM 2487 C C . PRO A 1 342 ? 13.386 10.572 18.165 1.00 74.88 342 PRO A C 1
ATOM 2489 O O . PRO A 1 342 ? 13.457 11.751 17.845 1.00 74.88 342 PRO A O 1
ATOM 2492 N N . HIS A 1 343 ? 13.749 9.595 17.333 1.00 76.69 343 HIS A N 1
ATOM 2493 C CA . HIS A 1 343 ? 14.235 9.807 15.971 1.00 76.69 343 HIS A CA 1
ATOM 2494 C C . HIS A 1 343 ? 13.118 9.823 14.909 1.00 76.69 343 HIS A C 1
ATOM 2496 O O . HIS A 1 343 ? 13.400 10.155 13.764 1.00 76.69 343 HIS A O 1
ATOM 2502 N N . LEU A 1 344 ? 11.872 9.484 15.267 1.00 76.31 344 LEU A N 1
ATOM 2503 C CA . LEU A 1 344 ? 10.720 9.404 14.355 1.00 76.31 344 LEU A CA 1
ATOM 2504 C C . LEU A 1 344 ? 9.528 10.276 14.792 1.00 76.31 344 LEU A C 1
ATOM 2506 O O . LEU A 1 344 ? 8.495 10.248 14.125 1.00 76.31 344 LEU A O 1
ATOM 2510 N N . GLU A 1 345 ? 9.636 11.050 15.879 1.00 80.25 345 GLU A N 1
ATOM 2511 C CA . GLU A 1 345 ? 8.515 11.825 16.449 1.00 80.25 345 GLU A CA 1
ATOM 2512 C C . GLU A 1 345 ? 7.867 12.779 15.431 1.00 80.25 345 GLU A C 1
ATOM 2514 O O . GLU A 1 345 ? 6.637 12.829 15.311 1.00 80.25 345 GLU A O 1
ATOM 2519 N N . ASP A 1 346 ? 8.682 13.494 14.651 1.00 82.44 346 ASP A N 1
ATOM 2520 C CA . ASP A 1 346 ? 8.196 14.434 13.636 1.00 82.44 346 ASP A CA 1
ATOM 2521 C C . ASP A 1 346 ? 7.449 13.710 12.513 1.00 82.44 346 ASP A C 1
ATOM 2523 O O . ASP A 1 346 ? 6.345 14.104 12.127 1.00 82.44 346 ASP A O 1
ATOM 2527 N N . ALA A 1 347 ? 8.015 12.611 12.014 1.00 78.31 347 ALA A N 1
ATOM 2528 C CA . ALA A 1 347 ? 7.443 11.847 10.914 1.00 78.31 347 ALA A CA 1
ATOM 2529 C C . ALA A 1 347 ? 6.158 11.108 11.336 1.00 78.31 347 ALA A C 1
ATOM 2531 O O . ALA A 1 347 ? 5.166 11.117 10.605 1.00 78.31 347 ALA A O 1
ATOM 2532 N N . ALA A 1 348 ? 6.119 10.571 12.557 1.00 80.62 348 ALA A N 1
ATOM 2533 C CA . ALA A 1 348 ? 4.924 9.995 13.170 1.00 80.62 348 ALA A CA 1
ATOM 2534 C C . ALA A 1 348 ? 3.806 11.043 13.338 1.00 80.62 348 ALA A C 1
ATOM 2536 O O . ALA A 1 348 ? 2.643 10.802 12.993 1.00 80.62 348 ALA A O 1
ATOM 2537 N N . THR A 1 349 ? 4.162 12.248 13.793 1.00 87.50 349 THR A N 1
ATOM 2538 C CA . THR A 1 349 ? 3.227 13.376 13.912 1.00 87.50 349 THR A CA 1
ATOM 2539 C C . THR A 1 349 ? 2.698 13.814 12.544 1.00 87.50 349 THR A C 1
ATOM 2541 O O . THR A 1 349 ? 1.506 14.109 12.402 1.00 87.50 349 THR A O 1
ATOM 2544 N N . ASN A 1 350 ? 3.559 13.834 11.524 1.00 90.12 350 ASN A N 1
ATOM 2545 C CA . ASN A 1 350 ? 3.181 14.160 10.151 1.00 90.12 350 ASN A CA 1
ATOM 2546 C C . ASN A 1 350 ? 2.212 13.118 9.576 1.00 90.12 350 ASN A C 1
ATOM 2548 O O . ASN A 1 350 ? 1.168 13.502 9.047 1.00 90.12 350 ASN A O 1
ATOM 2552 N N . TYR A 1 351 ? 2.473 11.824 9.787 1.00 93.88 351 TYR A N 1
ATOM 2553 C CA . TYR A 1 351 ? 1.572 10.755 9.356 1.00 93.88 351 TYR A CA 1
ATOM 2554 C C . TYR A 1 351 ? 0.181 10.904 9.985 1.00 93.88 351 TYR A C 1
ATOM 2556 O O . TYR A 1 351 ? -0.838 10.892 9.291 1.00 93.88 351 TYR A O 1
ATOM 2564 N N . MET A 1 352 ? 0.123 11.139 11.300 1.00 94.88 352 MET A N 1
ATOM 2565 C CA . MET A 1 352 ? -1.137 11.363 12.011 1.00 94.88 352 MET A CA 1
ATOM 2566 C C . MET A 1 352 ? -1.873 12.613 11.508 1.00 94.88 352 MET A C 1
ATOM 2568 O O . MET A 1 352 ? -3.103 12.624 11.398 1.00 94.88 352 MET A O 1
ATOM 2572 N N . ARG A 1 353 ? -1.137 13.679 11.167 1.00 94.62 353 ARG A N 1
ATOM 2573 C CA . ARG A 1 353 ? -1.712 14.871 10.534 1.00 94.62 353 ARG A CA 1
ATOM 2574 C C . ARG A 1 353 ? -2.337 14.520 9.185 1.00 94.62 353 ARG A C 1
ATOM 2576 O O . ARG A 1 353 ? -3.468 14.931 8.937 1.00 94.62 353 ARG A O 1
ATOM 2583 N N . HIS A 1 354 ? -1.649 13.743 8.348 1.00 93.19 354 HIS A N 1
ATOM 2584 C CA . HIS A 1 354 ? -2.165 13.306 7.049 1.00 93.19 354 HIS A CA 1
ATOM 2585 C C . HIS A 1 354 ? -3.431 12.454 7.196 1.00 93.19 354 HIS A C 1
ATOM 2587 O O . HIS A 1 354 ? -4.425 12.728 6.526 1.00 93.19 354 HIS A O 1
ATOM 2593 N N . LEU A 1 355 ? -3.458 11.509 8.140 1.00 95.69 355 LEU A N 1
ATOM 2594 C CA . LEU A 1 355 ? -4.661 10.727 8.437 1.00 95.69 355 LEU A CA 1
ATOM 2595 C C . LEU A 1 355 ? -5.855 11.616 8.813 1.00 95.69 355 LEU A C 1
ATOM 2597 O O . LEU A 1 355 ? -6.953 11.442 8.288 1.00 95.69 355 LEU A O 1
ATOM 2601 N N . LYS A 1 356 ? -5.648 12.611 9.685 1.00 95.56 356 LYS A N 1
ATOM 2602 C CA . LYS A 1 356 ? -6.708 13.551 10.085 1.00 95.56 356 LYS A CA 1
ATOM 2603 C C . LYS A 1 356 ? -7.199 14.398 8.912 1.00 95.56 356 LYS A C 1
ATOM 2605 O O . LYS A 1 356 ? -8.409 14.553 8.740 1.00 95.56 356 LYS A O 1
ATOM 2610 N N . LEU A 1 357 ? -6.278 14.891 8.080 1.00 93.50 357 LEU A N 1
ATOM 2611 C CA . LEU A 1 357 ? -6.595 15.658 6.870 1.00 93.50 357 LEU A CA 1
ATOM 2612 C C . LEU A 1 357 ? -7.382 14.840 5.836 1.00 93.50 357 LEU A C 1
ATOM 2614 O O . LEU A 1 357 ? -8.142 15.417 5.064 1.00 93.50 357 LEU A O 1
ATOM 2618 N N . ARG A 1 358 ? -7.212 13.514 5.815 1.00 94.19 358 ARG A N 1
ATOM 2619 C CA . ARG A 1 358 ? -7.897 12.597 4.890 1.00 94.19 358 ARG A CA 1
ATOM 2620 C C . ARG A 1 358 ? -9.029 11.799 5.537 1.00 94.19 358 ARG A C 1
ATOM 2622 O O . ARG A 1 358 ? -9.561 10.888 4.909 1.00 94.19 358 ARG A O 1
ATOM 2629 N N . SER A 1 359 ? -9.428 12.153 6.758 1.00 95.12 359 SER A N 1
ATOM 2630 C CA . SER A 1 359 ? -10.431 11.424 7.546 1.00 95.12 359 SER A CA 1
ATOM 2631 C C . SER A 1 359 ? -11.719 11.140 6.770 1.00 95.12 359 SER A C 1
ATOM 2633 O O . SER A 1 359 ? -12.153 9.994 6.732 1.00 95.12 359 SER A O 1
ATOM 2635 N N . LEU A 1 360 ? -12.292 12.140 6.094 1.00 93.81 360 LEU A N 1
ATOM 2636 C CA . LEU A 1 360 ? -13.517 11.967 5.302 1.00 93.81 360 LEU A CA 1
ATOM 2637 C C . LEU A 1 360 ? -13.364 10.884 4.221 1.00 93.81 360 LEU A C 1
ATOM 2639 O O . LEU A 1 360 ? -14.180 9.973 4.155 1.00 93.81 360 LEU A O 1
ATOM 2643 N N . ILE A 1 361 ? -12.276 10.930 3.446 1.00 94.38 361 ILE A N 1
ATOM 2644 C CA . ILE A 1 361 ? -12.001 9.966 2.368 1.00 94.38 361 ILE A CA 1
ATOM 2645 C C . ILE A 1 361 ? -11.788 8.561 2.940 1.00 94.38 361 ILE A C 1
ATOM 2647 O O . ILE A 1 361 ? -12.319 7.589 2.408 1.00 94.38 361 ILE A O 1
ATOM 2651 N N . ILE A 1 362 ? -11.033 8.455 4.038 1.00 96.69 362 ILE A N 1
ATOM 2652 C CA . ILE A 1 362 ? -10.803 7.183 4.731 1.00 96.69 362 ILE A CA 1
ATOM 2653 C C . ILE A 1 362 ? -12.147 6.562 5.112 1.00 96.69 362 ILE A C 1
ATOM 2655 O O . ILE A 1 362 ? -12.417 5.416 4.761 1.00 96.69 362 ILE A O 1
ATOM 2659 N N . TRP A 1 363 ? -13.012 7.318 5.786 1.00 96.94 363 TRP A N 1
ATOM 2660 C CA . TRP A 1 363 ? -14.298 6.802 6.244 1.00 96.94 363 TRP A CA 1
ATOM 2661 C C . TRP A 1 363 ? -15.259 6.480 5.095 1.00 96.94 363 TRP A C 1
ATOM 2663 O O . TRP A 1 363 ? -15.958 5.472 5.180 1.00 96.94 363 TRP A O 1
ATOM 2673 N N . ASP A 1 364 ? -15.234 7.237 3.997 1.00 95.19 364 ASP A N 1
ATOM 2674 C CA . ASP A 1 364 ? -15.997 6.919 2.783 1.00 95.19 364 ASP A CA 1
ATOM 2675 C C . ASP A 1 364 ? -15.558 5.588 2.150 1.00 95.19 364 ASP A C 1
ATOM 2677 O O . ASP A 1 364 ? -16.403 4.792 1.734 1.00 95.19 364 ASP A O 1
ATOM 2681 N N . ILE A 1 365 ? -14.253 5.296 2.128 1.00 96.38 365 ILE A N 1
ATOM 2682 C CA . ILE A 1 365 ? -13.727 4.006 1.654 1.00 96.38 365 ILE A CA 1
ATOM 2683 C C . ILE A 1 365 ? -14.144 2.873 2.595 1.00 96.38 365 ILE A C 1
ATOM 2685 O O . ILE A 1 365 ? -14.603 1.827 2.138 1.00 96.38 365 ILE A O 1
ATOM 2689 N N . LEU A 1 366 ? -14.030 3.070 3.912 1.00 97.06 366 LEU A N 1
ATOM 2690 C CA . LEU A 1 366 ? -14.413 2.053 4.898 1.00 97.06 366 LEU A CA 1
ATOM 2691 C C . LEU A 1 366 ? -15.915 1.735 4.850 1.00 97.06 366 LEU A C 1
ATOM 2693 O O . LEU A 1 366 ? -16.321 0.605 5.120 1.00 97.06 366 LEU A O 1
ATOM 2697 N N . LEU A 1 367 ? -16.743 2.694 4.431 1.00 96.31 367 LEU A N 1
ATOM 2698 C CA . LEU A 1 367 ? -18.170 2.500 4.174 1.00 96.31 367 LEU A CA 1
ATOM 2699 C C . LEU A 1 367 ? -18.477 1.646 2.937 1.00 96.31 367 LEU A C 1
ATOM 2701 O O . LEU A 1 367 ? -19.651 1.351 2.707 1.00 96.31 367 LEU A O 1
ATOM 2705 N N . LEU A 1 368 ? -17.489 1.221 2.151 1.00 94.75 368 LEU A N 1
ATOM 2706 C CA . LEU A 1 368 ? -17.700 0.220 1.101 1.00 94.75 368 LEU A CA 1
ATOM 2707 C C . LEU A 1 368 ? -17.871 -1.193 1.675 1.00 94.75 368 LEU A C 1
ATOM 2709 O O . LEU A 1 368 ? -18.424 -2.057 0.996 1.00 94.75 368 LEU A O 1
ATOM 2713 N N . GLU A 1 369 ? -17.464 -1.426 2.927 1.00 94.19 369 GLU A N 1
ATOM 2714 C CA . GLU A 1 369 ? -17.674 -2.707 3.595 1.00 94.19 369 GLU A CA 1
ATOM 2715 C C . GLU A 1 369 ? -19.172 -2.943 3.847 1.00 94.19 369 GLU A C 1
ATOM 2717 O O . GLU A 1 369 ? -19.873 -2.158 4.504 1.00 94.19 369 GLU A O 1
ATOM 2722 N N . THR A 1 370 ? -19.684 -4.043 3.295 1.00 89.06 370 THR A N 1
ATOM 2723 C CA . THR A 1 370 ? -21.121 -4.353 3.326 1.00 89.06 370 THR A CA 1
ATOM 2724 C C . THR A 1 370 ? -21.495 -5.242 4.503 1.00 89.06 370 THR A C 1
ATOM 2726 O O . THR A 1 370 ? -22.622 -5.152 4.993 1.00 89.06 370 THR A O 1
ATOM 2729 N N . LEU A 1 371 ? -20.566 -6.074 4.983 1.00 91.44 371 LEU A N 1
ATOM 2730 C CA . LEU A 1 371 ? -20.798 -7.045 6.049 1.00 91.44 371 LEU A CA 1
ATOM 2731 C C . LEU A 1 371 ? -19.678 -6.952 7.094 1.00 91.44 371 LEU A C 1
ATOM 2733 O O . LEU A 1 371 ? -18.837 -7.848 7.190 1.00 91.44 371 LEU A O 1
ATOM 2737 N N . PRO A 1 372 ? -19.672 -5.886 7.917 1.00 90.12 372 PRO A N 1
ATOM 2738 C CA . PRO A 1 372 ? -18.596 -5.628 8.860 1.00 90.12 372 PRO A CA 1
ATOM 2739 C C . PRO A 1 372 ? -18.483 -6.755 9.895 1.00 90.12 372 PRO A C 1
ATOM 2741 O O . PRO A 1 372 ? -19.343 -6.940 10.761 1.00 90.12 372 PRO A O 1
ATOM 2744 N N . GLY A 1 373 ? -17.394 -7.516 9.797 1.00 93.19 373 GLY A N 1
ATOM 2745 C CA . GLY A 1 373 ? -17.036 -8.549 10.762 1.00 93.19 373 GLY A CA 1
ATOM 2746 C C . GLY A 1 373 ? -16.457 -7.969 12.056 1.00 93.19 373 GLY A C 1
ATOM 2747 O O . GLY A 1 373 ? -16.077 -6.801 12.132 1.00 93.19 373 GLY A O 1
ATOM 2748 N N . ARG A 1 374 ? -16.319 -8.815 13.084 1.00 94.25 374 ARG A N 1
ATOM 2749 C CA . ARG A 1 374 ? -15.727 -8.431 14.380 1.00 94.25 374 ARG A CA 1
ATOM 2750 C C . ARG A 1 374 ? -14.333 -7.810 14.237 1.00 94.25 374 ARG A C 1
ATOM 2752 O O . ARG A 1 374 ? -14.052 -6.820 14.903 1.00 94.25 374 ARG A O 1
ATOM 2759 N N . GLY A 1 375 ? -13.464 -8.413 13.418 1.00 95.12 375 GLY A N 1
ATOM 2760 C CA . GLY A 1 375 ? -12.095 -7.925 13.203 1.00 95.12 375 GLY A CA 1
ATOM 2761 C C . GLY A 1 375 ? -12.090 -6.522 12.605 1.00 95.12 375 GLY A C 1
ATOM 2762 O O . GLY A 1 375 ? -11.514 -5.611 13.183 1.00 95.12 375 GLY A O 1
ATOM 2763 N N . PHE A 1 376 ? -12.867 -6.329 11.542 1.00 96.81 376 PHE A N 1
ATOM 2764 C CA . PHE A 1 376 ? -13.038 -5.027 10.910 1.00 96.81 376 PHE A CA 1
ATOM 2765 C C . PHE A 1 376 ? -13.558 -3.954 11.876 1.00 96.81 376 PHE A C 1
ATOM 2767 O O . PHE A 1 376 ? -12.979 -2.878 11.964 1.00 96.81 376 PHE A O 1
ATOM 2774 N N . LEU A 1 377 ? -14.601 -4.249 12.664 1.00 96.56 377 LEU A N 1
ATOM 2775 C CA . LEU A 1 377 ? -15.137 -3.295 13.644 1.00 96.56 377 LEU A CA 1
ATOM 2776 C C . LEU A 1 377 ? -14.124 -2.938 14.737 1.00 96.56 377 LEU A C 1
ATOM 2778 O O . LEU A 1 377 ? -14.073 -1.781 15.149 1.00 96.56 377 LEU A O 1
ATOM 2782 N N . ARG A 1 378 ? -13.314 -3.904 15.196 1.00 96.88 378 ARG A N 1
ATOM 2783 C CA . ARG A 1 378 ? -12.199 -3.641 16.119 1.00 96.88 378 ARG A CA 1
ATOM 2784 C C . ARG A 1 378 ? -11.228 -2.637 15.510 1.00 96.88 378 ARG A C 1
ATOM 2786 O O . ARG A 1 378 ? -10.887 -1.659 16.168 1.00 96.88 378 ARG A O 1
ATOM 2793 N N . ASP A 1 379 ? -10.811 -2.883 14.275 1.00 97.75 379 ASP A N 1
ATOM 2794 C CA . ASP A 1 379 ? -9.810 -2.067 13.595 1.00 97.75 379 ASP A CA 1
ATOM 2795 C C . ASP A 1 379 ? -10.369 -0.659 13.307 1.00 97.75 379 ASP A C 1
ATOM 2797 O O . ASP A 1 379 ? -9.702 0.335 13.583 1.00 97.75 379 ASP A O 1
ATOM 2801 N N . CYS A 1 380 ? -11.641 -0.539 12.904 1.00 97.94 380 CYS A N 1
ATOM 2802 C CA . CYS A 1 380 ? -12.334 0.749 12.797 1.00 97.94 380 CYS A CA 1
ATOM 2803 C C . CYS A 1 380 ? -12.432 1.481 14.141 1.00 97.94 380 CYS A C 1
ATOM 2805 O O . CYS A 1 380 ? -12.196 2.683 14.193 1.00 97.94 380 CYS A O 1
ATOM 2807 N N . ALA A 1 381 ? -12.775 0.796 15.236 1.00 97.19 381 ALA A N 1
ATOM 2808 C CA . ALA A 1 381 ? -12.856 1.420 16.557 1.00 97.19 381 ALA A CA 1
ATOM 2809 C C . ALA A 1 381 ? -11.484 1.926 17.034 1.00 97.19 381 ALA A C 1
ATOM 2811 O O . ALA A 1 381 ? -11.393 3.019 17.595 1.00 97.19 381 ALA A O 1
ATOM 2812 N N . GLN A 1 382 ? -10.425 1.154 16.770 1.00 96.81 382 GLN A N 1
ATOM 2813 C CA . GLN A 1 382 ? -9.044 1.537 17.048 1.00 96.81 382 GLN A CA 1
ATOM 2814 C C . GLN A 1 382 ? -8.612 2.738 16.198 1.00 96.81 382 GLN A C 1
ATOM 2816 O O . GLN A 1 382 ? -8.061 3.691 16.738 1.00 96.81 382 GLN A O 1
ATOM 2821 N N . LEU A 1 383 ? -8.907 2.743 14.896 1.00 97.56 383 LEU A N 1
ATOM 2822 C CA . LEU A 1 383 ? -8.631 3.883 14.023 1.00 97.56 383 LEU A CA 1
ATOM 2823 C C . LEU A 1 383 ? -9.407 5.135 14.458 1.00 97.56 383 LEU A C 1
ATOM 2825 O O . LEU A 1 383 ? -8.829 6.218 14.523 1.00 97.56 383 LEU A O 1
ATOM 2829 N N . ALA A 1 384 ? -10.685 4.986 14.820 1.00 97.75 384 ALA A N 1
ATOM 2830 C CA . ALA A 1 384 ? -11.558 6.076 15.257 1.00 97.75 384 ALA A CA 1
ATOM 2831 C C . ALA A 1 384 ? -11.055 6.798 16.509 1.00 97.75 384 ALA A C 1
ATOM 2833 O O . ALA A 1 384 ? -11.337 7.981 16.679 1.00 97.75 384 ALA A O 1
ATOM 2834 N N . PHE A 1 385 ? -10.290 6.114 17.363 1.00 96.81 385 PHE A N 1
ATOM 2835 C CA . PHE A 1 385 ? -9.643 6.743 18.512 1.00 96.81 385 PHE A CA 1
ATOM 2836 C C . PHE A 1 385 ? -8.654 7.843 18.090 1.00 96.81 385 PHE A C 1
ATOM 2838 O O . PHE A 1 385 ? -8.517 8.857 18.771 1.00 96.81 385 PHE A O 1
ATOM 2845 N N . HIS A 1 386 ? -7.985 7.663 16.949 1.00 95.62 386 HIS A N 1
ATOM 2846 C CA . HIS A 1 386 ? -6.996 8.609 16.424 1.00 95.62 386 HIS A CA 1
ATOM 2847 C C . HIS A 1 386 ? -7.585 9.560 15.375 1.00 95.62 386 HIS A C 1
ATOM 2849 O O . HIS A 1 386 ? -7.187 10.726 15.282 1.00 95.62 386 HIS A O 1
ATOM 2855 N N . VAL A 1 387 ? -8.532 9.054 14.582 1.00 96.25 387 VAL A N 1
ATOM 2856 C CA . VAL A 1 387 ? -9.137 9.715 13.421 1.00 96.25 387 VAL A CA 1
ATOM 2857 C C . VAL A 1 387 ? -10.654 9.565 13.507 1.00 96.25 387 VAL A C 1
ATOM 2859 O O . VAL A 1 387 ? -11.233 8.646 12.931 1.00 96.25 387 VAL A O 1
ATOM 2862 N N . ALA A 1 388 ? -11.307 10.460 14.246 1.00 96.50 388 ALA A N 1
ATOM 2863 C CA . ALA A 1 388 ? -12.741 10.364 14.503 1.00 96.50 388 ALA A CA 1
ATOM 2864 C C . ALA A 1 388 ? -13.572 10.354 13.195 1.00 96.50 388 ALA A C 1
ATOM 2866 O O . ALA A 1 388 ? -13.354 11.213 12.333 1.00 96.50 388 ALA A O 1
ATOM 2867 N N . PRO A 1 389 ? -14.514 9.406 13.025 1.00 97.00 389 PRO A N 1
ATOM 2868 C CA . PRO A 1 389 ? -15.494 9.441 11.941 1.00 97.00 389 PRO A CA 1
ATOM 2869 C C . PRO A 1 389 ? -16.542 10.531 12.164 1.00 97.00 389 PRO A C 1
ATOM 2871 O O . PRO A 1 389 ? -16.754 10.992 13.287 1.00 97.00 389 PRO A O 1
ATOM 2874 N N . SER A 1 390 ? -17.277 10.876 11.103 1.00 96.38 390 SER A N 1
ATOM 2875 C CA . SER A 1 390 ? -18.538 11.597 11.277 1.00 96.38 390 SER A CA 1
ATOM 2876 C C . SER A 1 390 ? -19.575 10.708 11.987 1.00 96.38 390 SER A C 1
ATOM 2878 O O . SER A 1 390 ? -19.564 9.479 11.816 1.00 96.38 390 SER A O 1
ATOM 2880 N N . PRO A 1 391 ? -20.517 11.297 12.744 1.00 95.56 391 PRO A N 1
ATOM 2881 C CA . PRO A 1 391 ? -21.623 10.554 13.342 1.00 95.56 391 PRO A CA 1
ATOM 2882 C C . PRO A 1 391 ? -22.435 9.745 12.320 1.00 95.56 391 PRO A C 1
ATOM 2884 O O . PRO A 1 391 ? -22.937 8.666 12.634 1.00 95.56 391 PRO A O 1
ATOM 2887 N N . GLU A 1 392 ? -22.581 10.238 11.089 1.00 95.06 392 GLU A N 1
ATOM 2888 C CA . GLU A 1 392 ? -23.266 9.540 9.995 1.00 95.06 392 GLU A CA 1
ATOM 2889 C C . GLU A 1 392 ? -22.498 8.293 9.548 1.00 95.06 392 GLU A C 1
ATOM 2891 O O . GLU A 1 392 ? -23.096 7.222 9.414 1.00 95.06 392 GLU A O 1
ATOM 2896 N N . ALA A 1 393 ? -21.181 8.407 9.345 1.00 94.88 393 ALA A N 1
ATOM 2897 C CA . ALA A 1 393 ? -20.348 7.286 8.920 1.00 94.88 393 ALA A CA 1
ATOM 2898 C C . ALA A 1 393 ? -20.318 6.184 9.987 1.00 94.88 393 ALA A C 1
ATOM 2900 O O . ALA A 1 393 ? -20.525 5.009 9.674 1.00 94.88 393 ALA A O 1
ATOM 2901 N N . ALA A 1 394 ? -20.156 6.563 11.258 1.00 95.38 394 ALA A N 1
ATOM 2902 C CA . ALA A 1 394 ? -20.168 5.621 12.373 1.00 95.38 394 ALA A CA 1
ATOM 2903 C C . ALA A 1 394 ? -21.505 4.864 12.473 1.00 95.38 394 ALA A C 1
ATOM 2905 O O . ALA A 1 394 ? -21.511 3.634 12.545 1.00 95.38 394 ALA A O 1
ATOM 2906 N N . ARG A 1 395 ? -22.644 5.568 12.396 1.00 94.19 395 ARG A N 1
ATOM 2907 C CA . ARG A 1 395 ? -23.980 4.939 12.387 1.00 94.19 395 ARG A CA 1
ATOM 2908 C C . ARG A 1 395 ? -24.174 4.009 11.192 1.00 94.19 395 ARG A C 1
ATOM 2910 O O . ARG A 1 395 ? -24.655 2.886 11.344 1.00 94.19 395 ARG A O 1
ATOM 2917 N N . SER A 1 396 ? -23.750 4.439 10.006 1.00 94.38 396 SER A N 1
ATOM 2918 C CA . SER A 1 396 ? -23.862 3.650 8.776 1.00 94.38 396 SER A CA 1
ATOM 2919 C C . SER A 1 396 ? -23.073 2.338 8.857 1.00 94.38 396 SER A C 1
ATOM 2921 O O . SER A 1 396 ? -23.614 1.294 8.502 1.00 94.38 396 SER A O 1
ATOM 2923 N N . LEU A 1 397 ? -21.853 2.342 9.407 1.00 93.25 397 LEU A N 1
ATOM 2924 C CA . LEU A 1 397 ? -21.079 1.115 9.647 1.00 93.25 397 LEU A CA 1
ATOM 2925 C C . LEU A 1 397 ? -21.747 0.201 10.679 1.00 93.25 397 LEU A C 1
ATOM 2927 O O . LEU A 1 397 ? -21.877 -1.005 10.469 1.00 93.25 397 LEU A O 1
ATOM 2931 N N . VAL A 1 398 ? -22.194 0.772 11.796 1.00 92.56 398 VAL A N 1
ATOM 2932 C CA . VAL A 1 398 ? -22.758 0.000 12.907 1.00 92.56 398 VAL A CA 1
ATOM 2933 C C . VAL A 1 398 ? -24.098 -0.640 12.546 1.00 92.56 398 VAL A C 1
ATOM 2935 O O . VAL A 1 398 ? -24.314 -1.806 12.882 1.00 92.56 398 VAL A O 1
ATOM 2938 N N . SER A 1 399 ? -24.960 0.063 11.808 1.00 92.12 399 SER A N 1
ATOM 2939 C CA . SER A 1 399 ? -26.265 -0.450 11.359 1.00 92.12 399 SER A CA 1
ATOM 2940 C C . SER A 1 399 ? -26.171 -1.692 10.460 1.00 92.12 399 SER A C 1
ATOM 2942 O O . SER A 1 399 ? -27.128 -2.458 10.369 1.00 92.12 399 SER A O 1
ATOM 2944 N N . ARG A 1 400 ? -25.013 -1.931 9.828 1.00 91.56 400 ARG A N 1
ATOM 2945 C CA . ARG A 1 400 ? -24.744 -3.111 8.985 1.00 91.56 400 ARG A CA 1
ATOM 2946 C C . ARG A 1 400 ? -24.200 -4.303 9.769 1.00 91.56 400 ARG A C 1
ATOM 2948 O O . ARG A 1 400 ? -24.144 -5.415 9.245 1.00 91.56 400 ARG A O 1
ATOM 2955 N N . SER A 1 401 ? -23.768 -4.091 11.010 1.00 89.56 401 SER A N 1
ATOM 2956 C CA . SER A 1 401 ? -23.258 -5.166 11.858 1.00 89.56 401 SER A CA 1
ATOM 2957 C C . SER A 1 401 ? -24.405 -6.044 12.361 1.00 89.56 401 SER A C 1
ATOM 2959 O O . SER A 1 401 ? -25.461 -5.554 12.753 1.00 89.56 401 SER A O 1
ATOM 2961 N N . LYS A 1 402 ? -24.209 -7.367 12.384 1.00 79.81 402 LYS A N 1
ATOM 2962 C CA . LYS A 1 402 ? -25.277 -8.302 12.785 1.00 79.81 402 LYS A CA 1
ATOM 2963 C C . LYS A 1 402 ? -25.593 -8.294 14.288 1.00 79.81 402 LYS A C 1
ATOM 2965 O O . LYS A 1 402 ? -26.554 -8.926 14.695 1.00 79.81 402 LYS A O 1
ATOM 2970 N N . GLY A 1 403 ? -24.838 -7.580 15.126 1.00 75.06 403 GLY A N 1
ATOM 2971 C CA . GLY A 1 403 ? -25.161 -7.364 16.547 1.00 75.06 403 GLY A CA 1
ATOM 2972 C C . GLY A 1 403 ? -25.275 -8.617 17.435 1.00 75.06 403 GLY A C 1
ATOM 2973 O O . GLY A 1 403 ? -25.683 -8.493 18.587 1.00 75.06 403 GLY A O 1
ATOM 2974 N N . GLU A 1 404 ? -24.941 -9.806 16.925 1.00 78.88 404 GLU A N 1
ATOM 2975 C CA . GLU A 1 404 ? -25.039 -11.084 17.648 1.00 78.88 404 GLU A CA 1
ATOM 2976 C C . GLU A 1 404 ? -23.818 -11.350 18.545 1.00 78.88 404 GLU A C 1
ATOM 2978 O O . GLU A 1 404 ? -23.933 -11.994 19.586 1.00 78.88 404 GLU A O 1
ATOM 2983 N N . ASP A 1 405 ? -22.648 -10.832 18.166 1.00 88.12 405 ASP A N 1
ATOM 2984 C CA . ASP A 1 405 ? -21.394 -11.012 18.897 1.00 88.12 405 ASP A CA 1
ATOM 2985 C C . ASP A 1 405 ? -21.162 -9.868 19.897 1.00 88.12 405 ASP A C 1
ATOM 2987 O O . ASP A 1 405 ? -21.099 -8.695 19.526 1.00 88.12 405 ASP A O 1
ATOM 2991 N N . ALA A 1 406 ? -20.975 -10.220 21.171 1.00 89.31 406 ALA A N 1
ATOM 2992 C CA . ALA A 1 406 ? -20.698 -9.284 22.258 1.00 89.31 406 ALA A CA 1
ATOM 2993 C C . ALA A 1 406 ? -19.488 -8.378 21.984 1.00 89.31 406 ALA A C 1
ATOM 2995 O O . ALA A 1 406 ? -19.498 -7.206 22.359 1.00 89.31 406 ALA A O 1
ATOM 2996 N N . LEU A 1 407 ? -18.450 -8.906 21.329 1.00 91.25 407 LEU A N 1
ATOM 2997 C CA . LEU A 1 407 ? -17.251 -8.131 21.019 1.00 91.25 407 LEU A CA 1
ATOM 2998 C C . LEU A 1 407 ? -17.486 -7.187 19.846 1.00 91.25 407 LEU A C 1
ATOM 3000 O O . LEU A 1 407 ? -17.072 -6.034 19.919 1.00 91.25 407 LEU A O 1
ATOM 3004 N N . ALA A 1 408 ? -18.216 -7.625 18.819 1.00 92.38 408 ALA A N 1
ATOM 3005 C CA . ALA A 1 408 ? -18.668 -6.731 17.756 1.00 92.38 408 ALA A CA 1
ATOM 3006 C C . ALA A 1 408 ? -19.496 -5.567 18.327 1.00 92.38 408 ALA A C 1
ATOM 3008 O O . ALA A 1 408 ? -19.213 -4.418 18.008 1.00 92.38 408 ALA A O 1
ATOM 3009 N N . VAL A 1 409 ? -20.428 -5.843 19.250 1.00 92.38 409 VAL A N 1
ATOM 3010 C CA . VAL A 1 409 ? -21.213 -4.806 19.943 1.00 92.38 409 VAL A CA 1
ATOM 3011 C C . VAL A 1 409 ? -20.312 -3.852 20.735 1.00 92.38 409 VAL A C 1
ATOM 3013 O O . VAL A 1 409 ? -20.504 -2.640 20.669 1.00 92.38 409 VAL A O 1
ATOM 3016 N N . ALA A 1 410 ? -19.307 -4.363 21.454 1.00 93.62 410 ALA A N 1
ATOM 3017 C CA . ALA A 1 410 ? -18.362 -3.524 22.191 1.00 93.62 410 ALA A CA 1
ATOM 3018 C C . ALA A 1 410 ? -17.578 -2.579 21.262 1.00 93.62 410 ALA A C 1
ATOM 3020 O O . ALA A 1 410 ? -17.461 -1.388 21.557 1.00 93.62 410 ALA A O 1
ATOM 3021 N N . PHE A 1 411 ? -17.093 -3.082 20.123 1.00 95.81 411 PHE A N 1
ATOM 3022 C CA . PHE A 1 411 ? -16.394 -2.263 19.132 1.00 95.81 411 PHE A CA 1
ATOM 3023 C C . PHE A 1 411 ? -17.323 -1.254 18.450 1.00 95.81 411 PHE A C 1
ATOM 3025 O O . PHE A 1 411 ? -16.924 -0.110 18.259 1.00 95.81 411 PHE A O 1
ATOM 3032 N N . SER A 1 412 ? -18.577 -1.616 18.166 1.00 94.69 412 SER A N 1
ATOM 3033 C CA . SER A 1 412 ? -19.589 -0.672 17.677 1.00 94.69 412 SER A CA 1
ATOM 3034 C C . SER A 1 412 ? -19.849 0.461 18.673 1.00 94.69 412 SER A C 1
ATOM 3036 O O . SER A 1 412 ? -19.891 1.622 18.274 1.00 94.69 412 SER A O 1
ATOM 3038 N N . CYS A 1 413 ? -19.965 0.158 19.970 1.00 94.19 413 CYS A N 1
ATOM 3039 C CA . CYS A 1 413 ? -20.098 1.181 21.010 1.00 94.19 413 CYS A CA 1
ATOM 3040 C C . CYS A 1 413 ? -18.876 2.109 21.059 1.00 94.19 413 CYS A C 1
ATOM 3042 O O . CYS A 1 413 ? -19.041 3.324 21.139 1.00 94.19 413 CYS A O 1
ATOM 3044 N N . ALA A 1 414 ? -17.661 1.554 20.986 1.00 95.31 414 ALA A N 1
ATOM 3045 C CA . ALA A 1 414 ? -16.429 2.343 20.961 1.00 95.31 414 ALA A CA 1
ATOM 3046 C C . ALA A 1 414 ? -16.351 3.249 19.720 1.00 95.31 414 ALA A C 1
ATOM 3048 O O . ALA A 1 414 ? -16.011 4.422 19.839 1.00 95.31 414 ALA A O 1
ATOM 3049 N N . LEU A 1 415 ? -16.731 2.734 18.547 1.00 95.56 415 LEU A N 1
ATOM 3050 C CA . LEU A 1 415 ? -16.778 3.496 17.301 1.00 95.56 415 LEU A CA 1
ATOM 3051 C C . LEU A 1 415 ? -17.756 4.680 17.388 1.00 95.56 415 LEU A C 1
ATOM 3053 O O . LEU A 1 415 ? -17.388 5.793 17.024 1.00 95.56 415 LEU A O 1
ATOM 3057 N N . LEU A 1 416 ? -18.973 4.466 17.905 1.00 95.50 416 LEU A N 1
ATOM 3058 C CA . LEU A 1 416 ? -19.965 5.537 18.086 1.00 95.50 416 LEU A CA 1
ATOM 3059 C C . LEU A 1 416 ? -19.502 6.578 19.112 1.00 95.50 416 LEU A C 1
ATOM 3061 O O . LEU A 1 416 ? -19.638 7.776 18.872 1.00 95.50 416 LEU A O 1
ATOM 3065 N N . ALA A 1 417 ? -18.912 6.138 20.226 1.00 95.19 417 ALA A N 1
ATOM 3066 C CA . ALA A 1 417 ? -18.379 7.042 21.241 1.00 95.19 417 ALA A CA 1
ATOM 3067 C C . ALA A 1 417 ? -17.244 7.918 20.684 1.00 95.19 417 ALA A C 1
ATOM 3069 O O . ALA A 1 417 ? -17.236 9.127 20.907 1.00 95.19 417 ALA A O 1
ATOM 3070 N N . ASN A 1 418 ? -16.330 7.334 19.901 1.00 96.44 418 ASN A N 1
ATOM 3071 C CA . ASN A 1 418 ? -15.252 8.069 19.232 1.00 96.44 418 ASN A CA 1
ATOM 3072 C C . ASN A 1 418 ? -15.768 9.019 18.134 1.00 96.44 418 ASN A C 1
ATOM 3074 O O . ASN A 1 418 ? 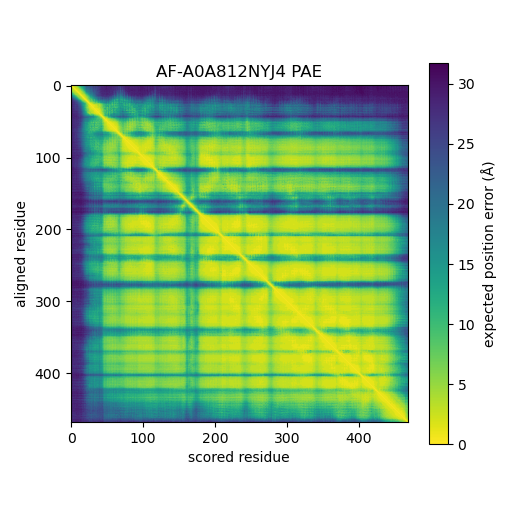-15.098 9.996 17.814 1.00 96.44 418 ASN A O 1
ATOM 3078 N N . ALA A 1 419 ? -16.972 8.782 17.599 1.00 96.00 419 ALA A N 1
ATOM 3079 C CA . ALA A 1 419 ? -17.678 9.709 16.709 1.00 96.00 419 ALA A CA 1
ATOM 3080 C C . ALA A 1 419 ? -18.356 10.880 17.453 1.00 96.00 419 ALA A C 1
ATOM 3082 O O . ALA A 1 419 ? -18.990 11.725 16.824 1.00 96.00 419 ALA A O 1
ATOM 3083 N N . GLY A 1 420 ? -18.268 10.920 18.789 1.00 95.19 420 GLY A N 1
ATOM 3084 C CA . GLY A 1 420 ? -18.890 11.945 19.627 1.00 95.19 420 GLY A CA 1
ATOM 3085 C C . GLY A 1 420 ? -20.360 11.692 19.973 1.00 95.19 420 GLY A C 1
ATOM 3086 O O . GLY A 1 420 ? -20.997 12.592 20.512 1.00 95.19 420 GLY A O 1
ATOM 3087 N N . LEU A 1 421 ? -20.899 10.497 19.698 1.00 93.81 421 LEU A N 1
ATOM 3088 C CA . LEU A 1 421 ? -22.291 10.164 20.012 1.00 93.81 421 LEU A CA 1
ATOM 3089 C C . LEU A 1 421 ? -22.446 9.732 21.472 1.00 93.81 421 LEU A C 1
ATOM 3091 O O . LEU A 1 421 ? -21.793 8.791 21.936 1.00 93.81 421 LEU A O 1
ATOM 3095 N N . ALA A 1 422 ? -23.353 10.384 22.198 1.00 89.75 422 ALA A N 1
ATOM 3096 C CA . ALA A 1 422 ? -23.635 10.027 23.582 1.00 89.75 422 ALA A CA 1
ATOM 3097 C C . ALA A 1 422 ? -24.490 8.742 23.671 1.00 89.75 422 ALA A C 1
ATOM 3099 O O . ALA A 1 422 ? -25.315 8.472 22.795 1.00 89.75 422 ALA A O 1
ATOM 3100 N N . PRO A 1 423 ? -24.385 7.952 24.761 1.00 85.06 423 PRO A N 1
ATOM 3101 C CA . PRO A 1 423 ? -25.035 6.638 24.850 1.00 85.06 423 PRO A CA 1
ATOM 3102 C C . PRO A 1 423 ? -26.565 6.668 24.685 1.00 85.06 423 PRO A C 1
ATOM 3104 O O . PRO A 1 423 ? -27.153 5.717 24.176 1.00 85.06 423 PRO A O 1
ATOM 3107 N N . ASN A 1 424 ? -27.204 7.776 25.071 1.00 86.62 424 ASN A N 1
ATOM 3108 C CA . ASN A 1 424 ? -28.659 7.962 25.022 1.00 86.62 424 ASN A CA 1
ATOM 3109 C C . ASN A 1 424 ? -29.103 8.962 23.942 1.00 86.62 424 ASN A C 1
ATOM 3111 O O . ASN A 1 424 ? -30.250 9.400 23.958 1.00 86.62 424 ASN A O 1
ATOM 3115 N N . GLU A 1 425 ? -28.202 9.374 23.051 1.00 86.81 425 GLU A N 1
ATOM 3116 C CA . GLU A 1 425 ? -28.507 10.382 22.031 1.00 86.81 425 GLU A CA 1
ATOM 3117 C C . GLU A 1 425 ? -29.428 9.833 20.940 1.00 86.81 425 GLU A C 1
ATOM 3119 O O . GLU A 1 425 ? -30.286 10.546 20.423 1.00 86.81 425 GLU A O 1
ATOM 3124 N N . THR A 1 426 ? -29.294 8.543 20.624 1.00 85.12 426 THR A N 1
ATOM 3125 C CA . THR A 1 426 ? -30.094 7.864 19.603 1.00 85.12 426 THR A CA 1
ATOM 3126 C C . THR A 1 426 ? -30.669 6.547 20.124 1.00 85.12 426 THR A C 1
ATOM 3128 O O . THR A 1 426 ? -30.170 5.955 21.084 1.00 85.12 426 THR A O 1
ATOM 3131 N N . ALA A 1 427 ? -31.727 6.056 19.475 1.00 85.44 427 ALA A N 1
ATOM 3132 C CA . ALA A 1 427 ? -32.273 4.732 19.777 1.00 85.44 427 ALA A CA 1
ATOM 3133 C C . ALA A 1 427 ? -31.240 3.618 19.514 1.00 85.44 427 ALA A C 1
ATOM 3135 O O . ALA A 1 427 ? -31.146 2.673 20.293 1.00 85.44 427 ALA A O 1
ATOM 3136 N N . GLU A 1 428 ? -30.426 3.773 18.465 1.00 82.56 428 GLU A N 1
ATOM 3137 C CA . GLU A 1 428 ? -29.372 2.830 18.073 1.00 82.56 428 GLU A CA 1
ATOM 3138 C C . GLU A 1 428 ? -28.281 2.713 19.150 1.00 82.56 428 GLU A C 1
ATOM 3140 O O . GLU A 1 428 ? -27.939 1.607 19.576 1.00 82.56 428 GLU A O 1
ATOM 3145 N N . THR A 1 429 ? -27.770 3.846 19.650 1.00 84.38 429 THR A N 1
ATOM 3146 C CA . THR A 1 429 ? -26.763 3.872 20.727 1.00 84.38 429 THR A CA 1
ATOM 3147 C C . THR A 1 429 ? -27.308 3.255 22.017 1.00 84.38 429 THR A C 1
ATOM 3149 O O . THR A 1 429 ? -26.609 2.480 22.675 1.00 84.38 429 THR A O 1
ATOM 3152 N N . ALA A 1 430 ? -28.572 3.534 22.354 1.00 86.44 430 ALA A N 1
ATOM 3153 C CA . ALA A 1 430 ? -29.219 2.989 23.544 1.00 86.44 430 ALA A CA 1
ATOM 3154 C C . ALA A 1 430 ? -29.429 1.466 23.442 1.00 86.44 430 ALA A C 1
ATOM 3156 O O . ALA A 1 430 ? -29.203 0.732 24.410 1.00 86.44 430 ALA A O 1
ATOM 3157 N N . GLU A 1 431 ? -29.821 0.972 22.264 1.00 89.50 431 GLU A N 1
ATOM 3158 C CA . GLU A 1 431 ? -29.988 -0.458 22.002 1.00 89.50 431 GLU A CA 1
ATOM 3159 C C . GLU A 1 431 ? -28.656 -1.210 22.125 1.00 89.50 431 GLU A C 1
ATOM 3161 O O . GLU A 1 431 ? -28.584 -2.235 22.810 1.00 89.50 431 GLU A O 1
ATOM 3166 N N . LEU A 1 432 ? -27.585 -0.693 21.518 1.00 88.69 432 LEU A N 1
ATOM 3167 C CA . LEU A 1 432 ? -26.258 -1.309 21.582 1.00 88.69 432 LEU A CA 1
ATOM 3168 C C . LEU A 1 432 ? -25.700 -1.333 23.002 1.00 88.69 432 LEU A C 1
ATOM 3170 O O . LEU A 1 432 ? -25.164 -2.355 23.430 1.00 88.69 432 LEU A O 1
ATOM 3174 N N . LEU A 1 433 ? -25.888 -0.257 23.769 1.00 87.62 433 LEU A N 1
ATOM 3175 C CA . LEU A 1 433 ? -25.479 -0.220 25.170 1.00 87.62 433 LEU A CA 1
ATOM 3176 C C . LEU A 1 433 ? -26.244 -1.254 26.011 1.00 87.62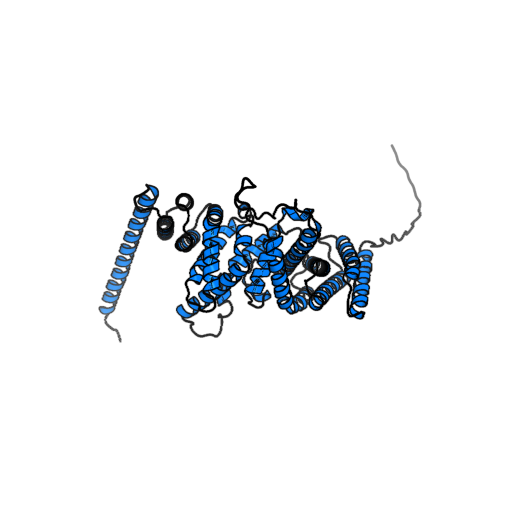 433 LEU A C 1
ATOM 3178 O O . LEU A 1 433 ? -25.655 -1.936 26.854 1.00 87.62 433 LEU A O 1
ATOM 3182 N N . SER A 1 434 ? -27.546 -1.414 25.761 1.00 89.50 434 SER A N 1
ATOM 3183 C CA . SER A 1 434 ? -28.366 -2.445 26.404 1.00 89.50 434 SER A CA 1
ATOM 3184 C C . SER A 1 434 ? -27.863 -3.855 26.070 1.00 89.50 434 SER A C 1
ATOM 3186 O O . SER A 1 434 ? -27.669 -4.674 26.978 1.00 89.50 434 SER A O 1
ATOM 3188 N N . LYS A 1 435 ? -27.555 -4.122 24.791 1.00 90.06 435 LYS A N 1
ATOM 3189 C CA . LYS A 1 435 ? -26.956 -5.387 24.332 1.00 90.06 435 LYS A CA 1
ATOM 3190 C C . LYS A 1 435 ? -25.598 -5.643 24.987 1.00 90.06 435 LYS A C 1
ATOM 3192 O O . LYS A 1 435 ? -25.378 -6.738 25.505 1.00 90.06 435 LYS A O 1
ATOM 3197 N N . LEU A 1 436 ? -24.722 -4.639 25.052 1.00 88.38 436 LEU A N 1
ATOM 3198 C CA . LEU A 1 436 ? -23.416 -4.745 25.707 1.00 88.38 436 LEU A CA 1
ATOM 3199 C C . LEU A 1 436 ? -23.561 -5.059 27.202 1.00 88.38 436 LEU A C 1
ATOM 3201 O O . LEU A 1 436 ? -22.911 -5.965 27.719 1.00 88.38 436 LEU A O 1
ATOM 3205 N N . SER A 1 437 ? -24.465 -4.362 27.894 1.00 88.62 437 SER A N 1
ATOM 3206 C CA . SER A 1 437 ? -24.758 -4.601 29.310 1.00 88.62 437 SER A CA 1
ATOM 3207 C C . SER A 1 437 ? -25.308 -6.011 29.557 1.00 88.62 437 SER A C 1
ATOM 3209 O O . SER A 1 437 ? -24.957 -6.667 30.542 1.00 88.62 437 SER A O 1
ATOM 3211 N N . ALA A 1 438 ? -26.174 -6.511 28.673 1.00 89.50 438 ALA A N 1
ATOM 3212 C CA . ALA A 1 438 ? -26.663 -7.885 28.733 1.00 89.50 438 ALA A CA 1
ATOM 3213 C C . ALA A 1 438 ? -25.524 -8.900 28.524 1.00 89.50 438 ALA A C 1
ATOM 3215 O O . ALA A 1 438 ? -25.392 -9.835 29.318 1.00 89.50 438 ALA A O 1
ATOM 3216 N N . ALA A 1 439 ? -24.661 -8.677 27.529 1.00 87.88 439 ALA A N 1
ATOM 3217 C CA . ALA A 1 439 ? -23.520 -9.538 27.237 1.00 87.88 439 ALA A CA 1
ATOM 3218 C C . ALA A 1 439 ? -22.503 -9.584 28.390 1.00 87.88 439 ALA A C 1
ATOM 3220 O O . ALA A 1 439 ? -22.124 -10.669 28.834 1.00 87.88 439 ALA A O 1
ATOM 3221 N N . MET A 1 440 ? -22.128 -8.427 28.946 1.00 84.06 440 MET A N 1
ATOM 3222 C CA . MET A 1 440 ? -21.224 -8.340 30.098 1.00 84.06 440 MET A CA 1
ATOM 3223 C C . MET A 1 440 ? -21.778 -9.069 31.327 1.00 84.06 440 MET A C 1
ATOM 3225 O O . MET A 1 440 ? -21.041 -9.780 32.012 1.00 84.06 440 MET A O 1
ATOM 3229 N N . ARG A 1 441 ? -23.086 -8.949 31.599 1.00 88.06 441 ARG A N 1
ATOM 3230 C CA . ARG A 1 441 ? -23.745 -9.698 32.684 1.00 88.06 441 ARG A CA 1
ATOM 3231 C C . ARG A 1 441 ? -23.714 -11.206 32.436 1.00 88.06 441 ARG A C 1
ATOM 3233 O O . ARG A 1 441 ? -23.465 -11.966 33.371 1.00 88.06 441 ARG A O 1
ATOM 3240 N N . GLY A 1 442 ? -23.926 -11.635 31.191 1.00 85.81 442 GLY A N 1
ATOM 3241 C CA . GLY A 1 442 ? -23.797 -13.036 30.786 1.00 85.81 442 GLY A CA 1
ATOM 3242 C C . GLY A 1 442 ? -22.386 -13.585 31.018 1.00 85.81 442 GLY A C 1
ATOM 3243 O O . GLY A 1 442 ? -22.228 -14.632 31.645 1.00 85.81 442 GLY A O 1
ATOM 3244 N N . GLN A 1 443 ? -21.355 -12.845 30.598 1.00 84.19 443 GLN A N 1
ATOM 3245 C CA . GLN A 1 443 ? -19.954 -13.231 30.783 1.00 84.19 443 GLN A CA 1
ATOM 3246 C C . GLN A 1 443 ? -19.556 -13.286 32.265 1.00 84.19 443 GLN A C 1
ATOM 3248 O O . GLN A 1 443 ? -18.918 -14.249 32.693 1.00 84.19 443 GLN A O 1
ATOM 3253 N N . ALA A 1 444 ? -19.975 -12.303 33.066 1.00 81.88 444 ALA A N 1
ATOM 3254 C CA . ALA A 1 444 ? -19.735 -12.297 34.508 1.00 81.88 444 ALA A CA 1
ATOM 3255 C C . ALA A 1 444 ? -20.369 -13.520 35.194 1.00 81.88 444 ALA A C 1
ATOM 3257 O O . ALA A 1 444 ? -19.737 -14.164 36.032 1.00 81.88 444 ALA A O 1
ATOM 3258 N N . LYS A 1 445 ? -21.595 -13.893 34.798 1.00 88.38 445 LYS A N 1
ATOM 3259 C CA . LYS A 1 445 ? -22.263 -15.103 35.295 1.00 88.38 445 LYS A CA 1
ATOM 3260 C C . LYS A 1 445 ? -21.487 -16.373 34.925 1.00 88.38 445 LYS A C 1
ATOM 3262 O O . LYS A 1 445 ? -21.245 -17.201 35.799 1.00 88.38 445 LYS A O 1
ATOM 3267 N N . ALA A 1 446 ? -21.035 -16.497 33.677 1.00 85.62 446 ALA A N 1
ATOM 3268 C CA . ALA A 1 446 ? -20.243 -17.643 33.226 1.00 85.62 446 ALA A CA 1
ATOM 3269 C C . ALA A 1 446 ? -18.902 -17.764 33.979 1.00 85.62 446 ALA A C 1
ATOM 3271 O O . ALA A 1 446 ? -18.522 -18.851 34.411 1.00 85.62 446 ALA A O 1
ATOM 3272 N N . GLN A 1 447 ? -18.200 -16.649 34.212 1.00 82.88 447 GLN A N 1
ATOM 3273 C CA . GLN A 1 447 ? -16.965 -16.643 35.007 1.00 82.88 447 GLN A CA 1
ATOM 3274 C C . GLN A 1 447 ? -17.207 -17.055 36.466 1.00 82.88 447 GLN A C 1
ATOM 3276 O O . GLN A 1 447 ? -16.414 -17.806 37.043 1.00 82.88 447 GLN A O 1
ATOM 3281 N N . LEU A 1 448 ? -18.314 -16.613 37.070 1.00 87.69 448 LEU A N 1
ATOM 3282 C CA . LEU A 1 448 ? -18.714 -17.053 38.408 1.00 87.69 448 LEU A CA 1
ATOM 3283 C C . LEU A 1 448 ? -18.998 -18.562 38.449 1.00 87.69 448 LEU A C 1
ATOM 3285 O O . LEU A 1 448 ? -18.583 -19.240 39.388 1.00 87.69 448 LEU A O 1
ATOM 3289 N N . GLU A 1 449 ? -19.637 -19.116 37.421 1.00 90.25 449 GLU A N 1
ATOM 3290 C CA . GLU A 1 449 ? -19.894 -20.556 37.323 1.00 90.25 449 GLU A CA 1
ATOM 3291 C C . GLU A 1 449 ? -18.590 -21.358 37.185 1.00 90.25 449 GLU A C 1
ATOM 3293 O O . GLU A 1 449 ? -18.373 -22.292 37.962 1.00 90.25 449 GLU A O 1
ATOM 3298 N N . VAL A 1 450 ? -17.673 -20.947 36.302 1.00 89.56 450 VAL A N 1
ATOM 3299 C CA . VAL A 1 450 ? -16.356 -21.591 36.118 1.00 89.56 450 VAL A CA 1
ATOM 3300 C C . VAL A 1 450 ? -15.520 -21.530 37.396 1.00 89.56 450 VAL A C 1
ATOM 3302 O O . VAL A 1 450 ? -14.969 -22.539 37.839 1.00 89.56 450 VAL A O 1
ATOM 3305 N N . THR A 1 451 ? -15.446 -20.369 38.044 1.00 88.94 451 THR A N 1
ATOM 3306 C CA . THR A 1 451 ? -14.713 -20.236 39.313 1.00 88.94 451 THR A CA 1
ATOM 3307 C C . THR A 1 451 ? -15.354 -21.066 40.426 1.00 88.94 451 THR A C 1
ATOM 3309 O O . THR A 1 451 ? -14.638 -21.678 41.222 1.00 88.94 451 THR A O 1
ATOM 3312 N N . SER A 1 452 ? -16.687 -21.165 40.466 1.00 90.12 452 SER A N 1
ATOM 3313 C CA . SER A 1 452 ? -17.390 -22.044 41.405 1.00 90.12 452 SER A CA 1
ATOM 3314 C C . SER A 1 452 ? -17.093 -23.526 41.147 1.00 90.12 452 SER A C 1
ATOM 3316 O O . SER A 1 452 ? -16.904 -24.283 42.102 1.00 90.12 452 SER A O 1
ATOM 3318 N N . PHE A 1 453 ? -16.988 -23.933 39.878 1.00 92.25 453 PHE A N 1
ATOM 3319 C CA . PHE A 1 453 ? -16.625 -25.288 39.474 1.00 92.25 453 PHE A CA 1
ATOM 3320 C C . PHE A 1 453 ? -15.216 -25.642 39.959 1.00 92.25 453 PHE A C 1
ATOM 3322 O O . PHE A 1 453 ? -15.051 -26.623 40.683 1.00 92.25 453 PHE A O 1
ATOM 3329 N N . TRP A 1 454 ? -14.220 -24.796 39.679 1.00 89.19 454 TRP A N 1
ATOM 3330 C CA . TRP A 1 454 ? -12.842 -25.018 40.132 1.00 89.19 454 TRP A CA 1
ATOM 3331 C C . TRP A 1 454 ? -12.706 -25.037 41.656 1.00 89.19 454 TRP A C 1
ATOM 3333 O O . TRP A 1 454 ? -11.938 -25.833 42.195 1.00 89.19 454 TRP A O 1
ATOM 3343 N N . ARG A 1 455 ? -13.480 -24.215 42.378 1.00 90.31 455 ARG A N 1
ATOM 3344 C CA . ARG A 1 455 ? -13.529 -24.269 43.849 1.00 90.31 455 ARG A CA 1
ATOM 3345 C C . ARG A 1 455 ? -14.073 -25.608 44.352 1.00 90.31 455 ARG A C 1
ATOM 3347 O O . ARG A 1 455 ? -13.482 -26.187 45.262 1.00 90.31 455 ARG A O 1
ATOM 3354 N N . LYS A 1 456 ? -15.160 -26.116 43.760 1.00 92.56 456 LYS A N 1
ATOM 3355 C CA . LYS A 1 456 ? -15.742 -27.424 44.115 1.00 92.56 456 LYS A CA 1
ATOM 3356 C C . LYS A 1 456 ? -14.793 -28.576 43.789 1.00 92.56 456 LYS A C 1
ATOM 3358 O O . LYS A 1 456 ? -14.640 -29.482 44.603 1.00 92.56 456 LYS A O 1
ATOM 3363 N N . GLU A 1 457 ? -14.130 -28.524 42.640 1.00 90.81 457 GLU A N 1
ATOM 3364 C CA . GLU A 1 457 ? -13.171 -29.543 42.212 1.00 90.81 457 GLU A CA 1
ATOM 3365 C C . GLU A 1 457 ? -11.929 -29.566 43.113 1.00 90.81 457 GLU A C 1
ATOM 3367 O O . GLU A 1 457 ? -11.507 -30.626 43.576 1.00 90.81 457 GLU A O 1
ATOM 3372 N N . LYS A 1 458 ? -11.395 -28.392 43.471 1.00 91.50 458 LYS A N 1
ATOM 3373 C CA . LYS A 1 458 ? -10.303 -28.275 44.447 1.00 91.50 458 LYS A CA 1
ATOM 3374 C C . LYS A 1 458 ? -10.702 -28.839 45.817 1.00 91.50 458 LYS A C 1
ATOM 3376 O O . LYS A 1 458 ? -9.908 -29.545 46.431 1.00 91.50 458 LYS A O 1
ATOM 3381 N N . ALA A 1 459 ? -11.930 -28.577 46.273 1.00 90.12 459 ALA A N 1
ATOM 3382 C CA . ALA A 1 459 ? -12.453 -29.135 47.522 1.00 90.12 459 ALA A CA 1
ATOM 3383 C C . ALA A 1 459 ? -12.605 -30.667 47.467 1.00 90.12 459 ALA A C 1
ATOM 3385 O O . ALA A 1 459 ? -12.264 -31.344 48.432 1.00 90.12 459 ALA A O 1
ATOM 3386 N N . ARG A 1 460 ? -13.049 -31.231 46.335 1.00 89.94 460 ARG A N 1
ATOM 3387 C CA . ARG A 1 460 ? -13.113 -32.690 46.132 1.00 89.94 460 ARG A CA 1
ATOM 3388 C C . ARG A 1 460 ? -11.734 -33.340 46.164 1.00 89.94 460 ARG A C 1
ATOM 3390 O O . ARG A 1 460 ? -11.570 -34.357 46.827 1.00 89.94 460 ARG A O 1
ATOM 3397 N N . ARG A 1 461 ? -10.739 -32.739 45.506 1.00 87.62 461 ARG A N 1
ATOM 3398 C CA . ARG A 1 461 ? -9.354 -33.241 45.520 1.00 87.62 461 ARG A CA 1
ATOM 3399 C C . ARG A 1 461 ? -8.729 -33.216 46.913 1.00 87.62 461 ARG A C 1
ATOM 3401 O O . ARG A 1 461 ? -7.968 -34.115 47.233 1.00 87.62 461 ARG A O 1
ATOM 3408 N N . ALA A 1 462 ? -9.082 -32.240 47.747 1.00 85.56 462 ALA A N 1
ATOM 3409 C CA . ALA A 1 462 ? -8.625 -32.182 49.135 1.00 85.56 462 ALA A CA 1
ATOM 3410 C C . ALA A 1 462 ? -9.256 -33.259 50.044 1.00 85.56 462 ALA A C 1
ATOM 3412 O O . ALA A 1 462 ? -8.708 -33.552 51.101 1.00 85.56 462 ALA A O 1
ATOM 3413 N N . LEU A 1 463 ? -10.403 -33.830 49.655 1.00 86.62 463 LEU A N 1
ATOM 3414 C CA . LEU A 1 463 ? -11.118 -34.863 50.417 1.00 86.62 463 LEU A CA 1
ATOM 3415 C C . LEU A 1 463 ? -10.760 -36.294 49.992 1.00 86.62 463 LEU A C 1
ATOM 3417 O O . LEU A 1 463 ? -11.143 -37.241 50.677 1.00 86.62 463 LEU A O 1
ATOM 3421 N N . LEU A 1 464 ? -10.054 -36.469 48.873 1.00 82.38 464 LEU A N 1
ATOM 3422 C CA . LEU A 1 464 ? -9.559 -37.779 48.465 1.00 82.38 464 LEU A CA 1
ATOM 3423 C C . LEU A 1 464 ? -8.345 -38.140 49.338 1.00 82.38 464 LEU A C 1
ATOM 3425 O O . LEU A 1 464 ? -7.391 -37.361 49.387 1.00 82.38 464 LEU A O 1
ATOM 3429 N N . PRO A 1 465 ? -8.365 -39.284 50.046 1.00 68.56 465 PRO A N 1
ATOM 3430 C CA . PRO A 1 465 ? -7.234 -39.709 50.857 1.00 68.56 465 PRO A CA 1
ATOM 3431 C C . PRO A 1 465 ? -6.009 -39.883 49.960 1.00 68.56 465 PRO A C 1
ATOM 3433 O O . PRO A 1 465 ? -6.094 -40.507 48.902 1.00 68.56 465 PRO A O 1
ATOM 3436 N N . SER A 1 466 ? -4.873 -39.323 50.377 1.00 62.84 466 SER A N 1
ATOM 3437 C CA . SER A 1 466 ? -3.591 -39.525 49.709 1.00 62.84 466 SER A CA 1
ATOM 3438 C C . SER A 1 466 ? -3.193 -40.993 49.851 1.00 62.84 466 SER A C 1
ATOM 3440 O O . SER A 1 466 ? -2.562 -41.382 50.833 1.00 62.84 466 SER A O 1
ATOM 3442 N N . THR A 1 467 ? -3.610 -41.833 48.911 1.00 56.78 467 THR A N 1
ATOM 3443 C CA . THR A 1 467 ? -3.038 -43.167 48.749 1.00 56.78 467 THR A CA 1
ATOM 3444 C C . THR A 1 467 ? -1.623 -42.986 48.218 1.00 56.78 467 THR A C 1
ATOM 3446 O O . THR A 1 467 ? -1.432 -42.765 47.022 1.00 56.78 467 THR A O 1
ATOM 3449 N N . ILE A 1 468 ? -0.674 -42.976 49.154 1.00 48.50 468 ILE A N 1
ATOM 3450 C CA . ILE A 1 468 ? 0.744 -43.266 48.928 1.00 48.50 468 ILE A CA 1
ATOM 3451 C C . ILE A 1 468 ? 0.909 -44.779 48.997 1.00 48.50 468 ILE A C 1
ATOM 3453 O O . ILE A 1 468 ? 0.304 -45.376 49.921 1.00 48.50 468 ILE A O 1
#

Radius of gyration: 30.01 Å; Cα contacts (8 Å, |Δi|>4): 514; chains: 1; bounding box: 65×73×117 Å

Sequence (468 aa):
MGSAASVEGAESSGDEVTVDSAGLVPQVVLLGVQARINALELECIVPVEALAPLKSQLSDALAACPAGCEICAEAGEAVRRVAELCIALAAEAGLTSVGVAELLAEGLSAAASLLSGSGFGAEVMAVLEPLGAALDGFVVQILANLWRLEGPVQPEWSMERFAKPGILCFADTTQPFCKHALDLRLYQALQAVCIWILALLLRAIGHSPGASNLWEFCNADALCATILVKGALSFQRGRRETSCVRVPHDLAQLQKAILSSALGLSHPSLVFDGDSCDRGDVGIEERQEQLLSHCALLAAVASENELLDSLLSYAWAEAADLVPVLAAHLAVMASSTQLPLPHLEDAATNYMRHLKLRSLIIWDILLLETLPGRGFLRDCAQLAFHVAPSPEAARSLVSRSKGEDALAVAFSCALLANAGLAPNETAETAELLSKLSAAMRGQAKAQLEVTSFWRKEKARRALLPSTI